Protein AF-A0A813H615-F1 (afdb_monomer_lite)

Organism: Polarella glacialis (NCBI:txid89957)

Structure (mmCIF, N/CA/C/O backbone):
data_AF-A0A813H615-F1
#
_entry.id   AF-A0A813H615-F1
#
loop_
_atom_site.group_PDB
_atom_site.id
_atom_site.type_symbol
_atom_site.label_atom_id
_atom_site.label_alt_id
_atom_site.label_comp_id
_atom_site.label_asym_id
_atom_site.label_entity_id
_atom_site.label_seq_id
_atom_site.pdbx_PDB_ins_code
_atom_site.Cartn_x
_atom_site.Cartn_y
_atom_site.Cartn_z
_atom_site.occupancy
_atom_site.B_iso_or_equiv
_atom_site.auth_seq_id
_atom_site.auth_comp_id
_atom_site.auth_asym_id
_atom_site.auth_atom_id
_atom_site.pdbx_PDB_model_num
ATOM 1 N N . MET A 1 1 ? 14.484 61.714 15.864 1.00 39.19 1 MET A N 1
ATOM 2 C CA . MET A 1 1 ? 15.536 61.814 16.900 1.00 39.19 1 MET A CA 1
ATOM 3 C C . MET A 1 1 ? 16.150 60.443 17.097 1.00 39.19 1 MET A C 1
ATOM 5 O O . MET A 1 1 ? 15.427 59.473 17.266 1.00 39.19 1 MET A O 1
ATOM 9 N N . ALA A 1 2 ? 17.466 60.374 16.931 1.00 35.75 2 ALA A N 1
ATOM 10 C CA . ALA A 1 2 ? 18.248 59.158 16.772 1.00 35.75 2 ALA A CA 1
ATOM 11 C C . ALA A 1 2 ? 18.612 58.495 18.107 1.00 35.75 2 ALA A C 1
ATOM 13 O O . ALA A 1 2 ? 18.884 59.194 19.080 1.00 35.75 2 ALA A O 1
ATOM 14 N N . LYS A 1 3 ? 18.778 57.168 18.099 1.00 43.22 3 LYS A N 1
ATOM 15 C CA . LYS A 1 3 ? 19.807 56.496 18.903 1.00 43.22 3 LYS A CA 1
ATOM 16 C C . LYS A 1 3 ? 20.346 55.276 18.153 1.00 43.22 3 LYS A C 1
ATOM 18 O O . LYS A 1 3 ? 19.613 54.355 17.816 1.00 43.22 3 LYS A O 1
ATOM 23 N N . LYS A 1 4 ? 21.644 55.362 17.855 1.00 41.28 4 LYS A N 1
ATOM 24 C CA . LYS A 1 4 ? 22.516 54.348 17.258 1.00 41.28 4 LYS A CA 1
ATOM 25 C C . LYS A 1 4 ? 22.715 53.176 18.222 1.00 41.28 4 LYS A C 1
ATOM 27 O O . LYS A 1 4 ? 22.886 53.401 19.417 1.00 41.28 4 LYS A O 1
ATOM 32 N N . GLY A 1 5 ? 22.822 51.970 17.674 1.00 34.59 5 GLY A N 1
ATOM 33 C CA . GLY A 1 5 ? 23.409 50.807 18.334 1.00 34.59 5 GLY A CA 1
ATOM 34 C C . GLY A 1 5 ? 24.270 50.045 17.330 1.00 34.59 5 GLY A C 1
ATOM 35 O O . GLY A 1 5 ? 23.737 49.367 16.460 1.00 34.59 5 GLY A O 1
ATOM 36 N N . ASN A 1 6 ? 25.588 50.226 17.431 1.00 35.69 6 ASN A N 1
ATOM 37 C CA . ASN A 1 6 ? 26.608 49.435 16.743 1.00 35.69 6 ASN A CA 1
ATOM 38 C C . ASN A 1 6 ? 26.665 48.024 17.342 1.00 35.69 6 ASN A C 1
ATOM 40 O O . ASN A 1 6 ? 26.556 47.867 18.557 1.00 35.69 6 ASN A O 1
ATOM 44 N N . GLY A 1 7 ? 26.939 47.029 16.502 1.00 31.09 7 GLY A N 1
ATOM 45 C CA . GLY A 1 7 ? 27.232 45.664 16.925 1.00 31.09 7 GLY A CA 1
ATOM 46 C C . GLY A 1 7 ? 27.825 44.853 15.781 1.00 31.09 7 GLY A C 1
ATOM 47 O O . GLY A 1 7 ? 27.127 44.070 15.146 1.00 31.09 7 GLY A O 1
ATOM 48 N N . GLU A 1 8 ? 29.108 45.079 15.502 1.00 38.09 8 GLU A N 1
ATOM 49 C CA . GLU A 1 8 ? 29.947 44.176 14.714 1.00 38.09 8 GLU A CA 1
ATOM 50 C C . GLU A 1 8 ? 30.095 42.841 15.457 1.00 38.09 8 GLU A C 1
ATOM 52 O O . GLU A 1 8 ? 30.374 42.828 16.654 1.00 38.09 8 GLU A O 1
ATOM 57 N N . ASN A 1 9 ? 29.965 41.713 14.754 1.00 35.78 9 ASN A N 1
ATOM 58 C CA . ASN A 1 9 ? 30.613 40.477 15.182 1.00 35.78 9 ASN A CA 1
ATOM 59 C C . ASN A 1 9 ? 30.992 39.609 13.980 1.00 35.78 9 ASN A C 1
ATOM 61 O O . ASN A 1 9 ? 30.157 39.165 13.191 1.00 35.78 9 ASN A O 1
ATOM 65 N N . ALA A 1 10 ? 32.301 39.408 13.863 1.00 35.34 10 ALA A N 1
ATOM 66 C CA . ALA A 1 10 ? 32.984 38.648 12.837 1.00 35.34 10 ALA A CA 1
ATOM 67 C C . ALA A 1 10 ? 32.773 37.136 13.020 1.00 35.34 10 ALA A C 1
ATOM 69 O O . ALA A 1 10 ? 32.996 36.573 14.092 1.00 35.34 10 ALA A O 1
ATOM 70 N N . ALA A 1 11 ? 32.391 36.460 11.936 1.00 38.75 11 ALA A N 1
ATOM 71 C CA . ALA A 1 11 ? 32.251 35.012 11.879 1.00 38.75 11 ALA A CA 1
ATOM 72 C C . ALA A 1 11 ? 33.622 34.325 11.724 1.00 38.75 11 ALA A C 1
ATOM 74 O O . ALA A 1 11 ? 34.239 34.349 10.657 1.00 38.75 11 ALA A O 1
ATOM 75 N N . GLN A 1 12 ? 34.082 33.661 12.787 1.00 37.56 12 GLN A N 1
ATOM 76 C CA . GLN A 1 12 ? 35.212 32.730 12.754 1.00 37.56 12 GLN A CA 1
ATOM 77 C C . GLN A 1 12 ? 34.798 31.392 12.115 1.00 37.56 12 GLN A C 1
ATOM 79 O O . GLN A 1 12 ? 34.025 30.620 12.680 1.00 37.56 12 GLN A O 1
ATOM 84 N N . LYS A 1 13 ? 35.372 31.080 10.948 1.00 38.41 13 LYS A N 1
ATOM 85 C CA . LYS A 1 13 ? 35.371 29.737 10.346 1.00 38.41 13 LYS A CA 1
ATOM 86 C C . LYS A 1 13 ? 36.412 28.856 11.053 1.00 38.41 13 LYS A C 1
ATOM 88 O O . LYS A 1 13 ? 37.610 29.074 10.888 1.00 38.41 13 LYS A O 1
ATOM 93 N N . LYS A 1 14 ? 35.977 27.830 11.794 1.00 38.50 14 LYS A N 1
ATOM 94 C CA . LYS A 1 14 ? 36.849 26.746 12.288 1.00 38.50 14 LYS A CA 1
ATOM 95 C C . LYS A 1 14 ? 36.889 25.597 11.278 1.00 38.50 14 LYS A C 1
ATOM 97 O O . LYS A 1 14 ? 35.891 24.922 11.047 1.00 38.50 14 LYS A O 1
ATOM 102 N N . ALA A 1 15 ? 38.068 25.377 10.699 1.00 35.75 15 ALA A N 1
ATOM 103 C CA . ALA A 1 15 ? 38.409 24.206 9.900 1.00 35.75 15 ALA A CA 1
ATOM 104 C C . ALA A 1 15 ? 38.841 23.048 10.818 1.00 35.75 15 ALA A C 1
ATOM 106 O O . ALA A 1 15 ? 39.748 23.201 11.635 1.00 35.75 15 ALA A O 1
ATOM 107 N N . VAL A 1 16 ? 38.209 21.883 10.670 1.00 36.34 16 VAL A N 1
ATOM 108 C CA . VAL A 1 16 ? 38.576 20.645 11.373 1.00 36.34 16 VAL A CA 1
ATOM 109 C C . VAL A 1 16 ? 39.611 19.888 10.534 1.00 36.34 16 VAL A C 1
ATOM 111 O O . VAL A 1 16 ? 39.290 19.321 9.491 1.00 36.34 16 VAL A O 1
ATOM 114 N N . LYS A 1 17 ? 40.870 19.883 10.989 1.00 36.00 17 LYS A N 1
ATOM 115 C CA . LYS A 1 17 ? 41.956 19.039 10.460 1.00 36.00 17 LYS A CA 1
ATOM 116 C C . LYS A 1 17 ? 41.859 17.643 11.090 1.00 36.00 17 LYS A C 1
ATOM 118 O O . LYS A 1 17 ? 42.007 17.503 12.300 1.00 36.00 17 LYS A O 1
ATOM 123 N N . LYS A 1 18 ? 41.630 16.614 10.267 1.00 40.09 18 LYS A N 1
ATOM 124 C CA . LYS A 1 18 ? 41.745 15.196 10.652 1.00 40.09 18 LYS A CA 1
ATOM 125 C C . LYS A 1 18 ? 43.221 14.814 10.819 1.00 40.09 18 LYS A C 1
ATOM 127 O O . LYS A 1 18 ? 44.011 14.985 9.895 1.00 40.09 18 LYS A O 1
ATOM 132 N N . VAL A 1 19 ? 43.558 14.275 11.986 1.00 34.88 19 VAL A N 1
ATOM 133 C CA . VAL A 1 19 ? 44.844 13.637 12.310 1.00 34.88 19 VAL A CA 1
ATOM 134 C C . VAL A 1 19 ? 44.784 12.157 11.900 1.00 34.88 19 VAL A C 1
ATOM 136 O O . VAL A 1 19 ? 43.789 11.507 12.222 1.00 34.88 19 VAL A O 1
ATOM 139 N N . PRO A 1 20 ? 45.807 11.585 11.236 1.00 38.59 20 PRO A N 1
ATOM 140 C CA . PRO A 1 20 ? 45.934 10.141 11.090 1.00 38.59 20 PRO A CA 1
ATOM 141 C C . PRO A 1 20 ? 46.822 9.559 12.202 1.00 38.59 20 PRO A C 1
ATOM 143 O O . PRO A 1 20 ? 47.970 9.967 12.385 1.00 38.59 20 PRO A O 1
ATOM 146 N N . LEU A 1 21 ? 46.285 8.579 12.929 1.00 33.62 21 LEU A N 1
ATOM 147 C CA . LEU A 1 21 ? 47.018 7.746 13.882 1.00 33.62 21 LEU A CA 1
ATOM 148 C C . LEU A 1 21 ? 47.955 6.791 13.126 1.00 33.62 21 LEU A C 1
ATOM 150 O O . LEU A 1 21 ? 47.508 5.900 12.405 1.00 33.62 21 LEU A O 1
ATOM 154 N N . LYS A 1 22 ? 49.264 6.985 13.313 1.00 35.28 22 LYS A N 1
ATOM 155 C CA . LYS A 1 22 ? 50.313 5.994 13.046 1.00 35.28 22 LYS A CA 1
ATOM 156 C C . LYS A 1 22 ? 50.412 5.068 14.259 1.00 35.28 22 LYS A C 1
ATOM 158 O O . LYS A 1 22 ? 50.703 5.546 15.350 1.00 35.28 22 LYS A O 1
ATOM 163 N N . ALA A 1 23 ? 50.250 3.765 14.051 1.00 36.34 23 ALA A N 1
ATOM 164 C CA . ALA A 1 23 ? 50.725 2.744 14.978 1.00 36.34 23 ALA A CA 1
ATOM 165 C C . ALA A 1 23 ? 51.942 2.050 14.353 1.00 36.34 23 ALA A C 1
ATOM 167 O O . ALA A 1 23 ? 51.845 1.365 13.337 1.00 36.34 23 ALA A O 1
ATOM 168 N N . THR A 1 24 ? 53.101 2.306 14.948 1.00 35.22 24 THR A N 1
ATOM 169 C CA . THR A 1 24 ? 54.365 1.592 14.769 1.00 35.22 24 THR A CA 1
ATOM 170 C C . THR A 1 24 ? 54.332 0.280 15.547 1.00 35.22 24 THR A C 1
ATOM 172 O O . THR A 1 24 ? 54.100 0.302 16.752 1.00 35.22 24 THR A O 1
ATOM 175 N N . ALA A 1 25 ? 54.648 -0.836 14.891 1.00 35.91 25 ALA A N 1
ATOM 176 C CA . ALA A 1 25 ? 55.155 -2.036 15.548 1.00 35.91 25 ALA A CA 1
ATOM 177 C C . ALA A 1 25 ? 56.479 -2.412 14.876 1.00 35.91 25 ALA A C 1
ATOM 179 O O . ALA A 1 25 ? 56.554 -2.605 13.662 1.00 35.91 25 ALA A O 1
ATOM 180 N N . VAL A 1 26 ? 57.528 -2.388 15.691 1.00 38.31 26 VAL A N 1
ATOM 181 C CA . VAL A 1 26 ? 58.927 -2.600 15.337 1.00 38.31 26 VAL A CA 1
ATOM 182 C C . VAL A 1 26 ? 59.241 -4.096 15.333 1.00 38.31 26 VAL A C 1
ATOM 184 O O . VAL A 1 26 ? 58.835 -4.827 16.227 1.00 38.31 26 VAL A O 1
ATOM 187 N N . ALA A 1 27 ? 59.946 -4.477 14.268 1.00 37.59 27 ALA A N 1
ATOM 188 C CA . ALA A 1 27 ? 60.944 -5.529 14.084 1.00 37.59 27 ALA A CA 1
ATOM 189 C C . ALA A 1 27 ? 61.086 -6.662 15.120 1.00 37.59 27 ALA A C 1
ATOM 191 O O . ALA A 1 27 ? 61.396 -6.432 16.282 1.00 37.59 27 ALA A O 1
ATOM 192 N N . ASN A 1 28 ? 61.117 -7.887 14.587 1.00 35.59 28 ASN A N 1
ATOM 193 C CA . ASN A 1 28 ? 62.193 -8.831 14.881 1.00 35.59 28 ASN A CA 1
ATOM 194 C C . ASN A 1 28 ? 62.795 -9.334 13.560 1.00 35.59 28 ASN A C 1
ATOM 196 O O . ASN A 1 28 ? 62.087 -9.529 12.571 1.00 35.59 28 ASN A O 1
ATOM 200 N N . LYS A 1 29 ? 64.123 -9.433 13.551 1.00 41.00 29 LYS A N 1
ATOM 201 C CA . LYS A 1 29 ? 65.015 -9.709 12.420 1.00 41.00 29 LYS A CA 1
ATOM 202 C C . LYS A 1 29 ? 65.663 -11.084 12.636 1.00 41.00 29 LYS A C 1
ATOM 204 O O . LYS A 1 29 ? 65.703 -11.536 13.772 1.00 41.00 29 LYS A O 1
ATOM 209 N N . GLU A 1 30 ? 66.243 -11.613 11.554 1.00 36.44 30 GLU A N 1
ATOM 210 C CA . GLU A 1 30 ? 67.100 -12.816 11.423 1.00 36.44 30 GLU A CA 1
ATOM 211 C C . GLU A 1 30 ? 66.345 -14.080 10.971 1.00 36.44 30 GLU A C 1
ATOM 213 O O . GLU A 1 30 ? 65.275 -14.375 11.482 1.00 36.44 30 GLU A O 1
ATOM 218 N N . SER A 1 31 ? 66.795 -14.859 9.984 1.00 37.12 31 SER A N 1
ATOM 219 C CA . SER A 1 31 ? 68.031 -14.858 9.189 1.00 37.12 31 SER A CA 1
ATOM 220 C C . SER A 1 31 ? 67.839 -15.657 7.881 1.00 37.12 31 SER A C 1
ATOM 222 O O . SER A 1 31 ? 66.804 -16.266 7.631 1.00 37.12 31 SER A O 1
ATOM 224 N N . LEU A 1 32 ? 68.868 -15.519 7.051 1.00 40.31 32 LEU A N 1
ATOM 225 C CA . LEU A 1 32 ? 69.159 -15.930 5.679 1.00 40.31 32 LEU A CA 1
ATOM 226 C C . LEU A 1 32 ? 68.831 -17.362 5.190 1.00 40.31 32 LEU A C 1
ATOM 228 O O . LEU A 1 32 ? 68.889 -18.340 5.924 1.00 40.31 32 LEU A O 1
ATOM 232 N N . ASP A 1 33 ? 68.683 -17.380 3.859 1.00 36.19 33 ASP A N 1
ATOM 233 C CA . ASP A 1 33 ? 69.105 -18.375 2.863 1.00 36.19 33 ASP A CA 1
ATOM 234 C C . ASP A 1 33 ? 68.114 -19.362 2.215 1.00 36.19 33 ASP A C 1
ATOM 236 O O . ASP A 1 33 ? 67.324 -20.064 2.839 1.00 36.19 33 ASP A O 1
ATOM 240 N N . ASN A 1 34 ? 68.317 -19.420 0.893 1.00 33.97 34 ASN A N 1
ATOM 241 C CA . ASN A 1 34 ? 67.968 -20.403 -0.126 1.00 33.97 34 ASN A CA 1
ATOM 242 C C . ASN A 1 34 ? 66.772 -20.196 -1.078 1.00 33.97 34 ASN A C 1
ATOM 244 O O . ASN A 1 34 ? 65.599 -20.127 -0.723 1.00 33.97 34 ASN A O 1
ATOM 248 N N . ASP A 1 35 ? 67.180 -20.228 -2.350 1.00 37.38 35 ASP A N 1
ATOM 249 C CA . ASP A 1 35 ? 66.489 -20.606 -3.574 1.00 37.38 35 ASP A CA 1
ATOM 250 C C . ASP A 1 35 ? 65.463 -19.660 -4.201 1.00 37.38 35 ASP A C 1
ATOM 252 O O . ASP A 1 35 ? 64.239 -19.738 -4.064 1.00 37.38 35 ASP A O 1
ATOM 256 N N . SER A 1 36 ? 66.026 -18.842 -5.091 1.00 48.12 36 SER A N 1
ATOM 257 C CA . SER A 1 36 ? 65.396 -18.297 -6.282 1.00 48.12 36 SER A CA 1
ATOM 258 C C . SER A 1 36 ? 64.818 -19.395 -7.188 1.00 48.12 36 SER A C 1
ATOM 260 O O . SER A 1 36 ? 65.388 -19.746 -8.218 1.00 48.12 36 SER A O 1
ATOM 262 N N . ALA A 1 37 ? 63.619 -19.869 -6.868 1.00 41.09 37 ALA A N 1
ATOM 263 C CA . ALA A 1 37 ? 62.710 -20.442 -7.849 1.00 41.09 37 ALA A CA 1
ATOM 264 C C . ALA A 1 37 ? 61.541 -19.470 -8.031 1.00 41.09 37 ALA A C 1
ATOM 266 O O . ALA A 1 37 ? 60.775 -19.219 -7.098 1.00 41.09 37 ALA A O 1
ATOM 267 N N . LYS A 1 38 ? 61.393 -18.904 -9.238 1.00 47.69 38 LYS A N 1
ATOM 268 C CA . LYS A 1 38 ? 60.221 -18.110 -9.644 1.00 47.69 38 LYS A CA 1
ATOM 269 C C . LYS A 1 38 ? 58.958 -18.967 -9.485 1.00 47.69 38 LYS A C 1
ATOM 271 O O . L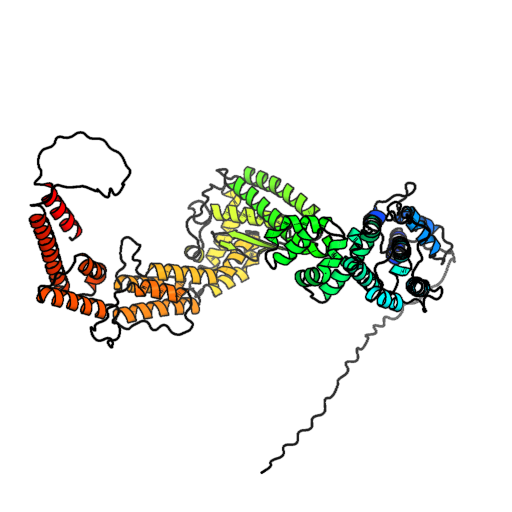YS A 1 38 ? 58.509 -19.619 -10.424 1.00 47.69 38 LYS A O 1
ATOM 276 N N . LYS A 1 39 ? 58.362 -18.962 -8.291 1.00 42.09 39 LYS A N 1
ATOM 277 C CA . LYS A 1 39 ? 57.029 -19.507 -8.032 1.00 42.09 39 LYS A CA 1
ATOM 278 C C . LYS A 1 39 ? 56.047 -18.614 -8.783 1.00 42.09 39 LYS A C 1
ATOM 280 O O . LYS A 1 39 ? 55.651 -17.557 -8.295 1.00 42.09 39 LYS A O 1
ATOM 285 N N . ILE A 1 40 ? 55.695 -19.025 -10.001 1.00 47.88 40 ILE A N 1
ATOM 286 C CA . ILE A 1 40 ? 54.584 -18.460 -10.765 1.00 47.88 40 ILE A CA 1
ATOM 287 C C . ILE A 1 40 ? 53.377 -18.468 -9.829 1.00 47.88 40 ILE A C 1
ATOM 289 O O . ILE A 1 40 ? 52.873 -19.522 -9.431 1.00 47.88 40 ILE A O 1
ATOM 293 N N . ARG A 1 41 ? 52.969 -17.271 -9.409 1.00 45.41 41 ARG A N 1
ATOM 294 C CA . ARG A 1 41 ? 51.838 -17.033 -8.520 1.00 45.41 41 ARG A CA 1
ATOM 295 C C . ARG A 1 41 ? 50.594 -17.510 -9.267 1.00 45.41 41 ARG A C 1
ATOM 297 O O . ARG A 1 41 ? 50.041 -16.777 -10.079 1.00 45.41 41 ARG A O 1
ATOM 304 N N . ARG A 1 42 ? 50.191 -18.769 -9.059 1.00 50.03 42 ARG A N 1
ATOM 305 C CA . ARG A 1 42 ? 48.949 -19.310 -9.623 1.00 50.03 42 ARG A CA 1
ATOM 306 C C . ARG A 1 42 ? 47.805 -18.432 -9.118 1.00 50.03 42 ARG A C 1
ATOM 308 O O . ARG A 1 42 ? 47.489 -18.463 -7.930 1.00 50.03 42 ARG A O 1
ATOM 315 N N . LEU A 1 43 ? 47.234 -17.624 -10.014 1.00 49.06 43 LEU A N 1
ATOM 316 C CA . LEU A 1 43 ? 46.001 -16.874 -9.777 1.00 49.06 43 LEU A CA 1
ATOM 317 C C . LEU A 1 43 ? 44.966 -17.840 -9.203 1.00 49.06 43 LEU A C 1
ATOM 319 O O . LEU A 1 43 ? 44.680 -18.879 -9.808 1.00 49.06 43 LEU A O 1
ATOM 323 N N . ARG A 1 44 ? 44.441 -17.530 -8.012 1.00 50.56 44 ARG A N 1
ATOM 324 C CA . ARG A 1 44 ? 43.355 -18.320 -7.428 1.00 50.56 44 ARG A CA 1
ATOM 325 C C . ARG A 1 44 ? 42.187 -18.264 -8.412 1.00 50.56 44 ARG A C 1
ATOM 327 O O . ARG A 1 44 ? 41.953 -17.222 -9.018 1.00 50.56 44 ARG A O 1
ATOM 334 N N . ARG A 1 45 ? 41.457 -19.372 -8.603 1.00 55.75 45 ARG A N 1
ATOM 335 C CA . ARG A 1 45 ? 40.340 -19.442 -9.573 1.00 55.75 45 ARG A CA 1
ATOM 336 C C . ARG A 1 45 ? 39.375 -18.251 -9.427 1.00 55.75 45 ARG A C 1
ATOM 338 O O . ARG A 1 45 ? 38.999 -17.666 -10.439 1.00 55.75 45 ARG A O 1
ATOM 345 N N . HIS A 1 46 ? 39.124 -17.831 -8.186 1.00 58.19 46 HIS A N 1
ATOM 346 C CA . HIS A 1 46 ? 38.293 -16.679 -7.828 1.00 58.19 46 HIS A CA 1
ATOM 347 C C . HIS A 1 46 ? 38.769 -15.341 -8.435 1.00 58.19 46 HIS A C 1
ATOM 349 O O . HIS A 1 46 ? 37.945 -14.549 -8.874 1.00 58.19 46 HIS A O 1
ATOM 355 N N . ASP A 1 47 ? 40.083 -15.120 -8.569 1.00 74.88 47 ASP A N 1
ATOM 356 C CA . ASP A 1 47 ? 40.632 -13.881 -9.141 1.00 74.88 47 ASP A CA 1
ATOM 357 C C . ASP A 1 47 ? 40.406 -13.793 -10.657 1.00 74.88 47 ASP A C 1
ATOM 359 O O . ASP A 1 47 ? 40.386 -12.704 -11.223 1.00 74.88 47 ASP A O 1
ATOM 363 N N . SER A 1 48 ? 40.297 -14.936 -11.345 1.00 79.00 48 SER A N 1
ATOM 364 C CA . SER A 1 48 ? 40.122 -14.964 -12.804 1.00 79.00 48 SER A CA 1
ATOM 365 C C . SER A 1 48 ? 38.680 -14.701 -13.229 1.00 79.00 48 SER A C 1
ATOM 367 O O . SER A 1 48 ? 38.466 -13.991 -14.208 1.00 79.00 48 SER A O 1
ATOM 369 N N . ASP A 1 49 ? 37.714 -15.227 -12.472 1.00 83.88 49 ASP A N 1
ATOM 370 C CA . ASP A 1 49 ? 36.288 -14.985 -12.705 1.00 83.88 49 ASP A CA 1
ATOM 371 C C . ASP A 1 49 ? 35.928 -13.537 -12.380 1.00 83.88 49 ASP A C 1
ATOM 373 O O . ASP A 1 49 ? 35.362 -12.836 -13.212 1.00 83.88 49 ASP A O 1
ATOM 377 N N . GLU A 1 50 ? 36.404 -13.030 -11.244 1.00 85.94 50 GLU A N 1
ATOM 378 C CA . GLU A 1 50 ? 36.169 -11.644 -10.853 1.00 85.94 50 GLU A CA 1
ATOM 379 C C . GLU A 1 50 ? 36.842 -10.639 -11.808 1.00 85.94 50 GLU A C 1
ATOM 381 O O . GLU A 1 50 ? 36.311 -9.561 -12.075 1.00 85.94 50 GLU A O 1
ATOM 386 N N . LYS A 1 51 ? 38.005 -10.981 -12.381 1.00 87.44 51 LYS A N 1
ATOM 387 C CA . LYS A 1 51 ? 38.645 -10.163 -13.427 1.00 87.44 51 LYS A CA 1
ATOM 388 C C . LYS A 1 51 ? 37.847 -10.148 -14.727 1.00 87.44 51 LYS A C 1
ATOM 390 O O . LYS A 1 51 ? 37.756 -9.082 -15.337 1.00 87.44 51 LYS A O 1
ATOM 395 N N . ALA A 1 52 ? 37.303 -11.290 -15.147 1.00 89.62 52 ALA A N 1
ATOM 396 C CA . ALA A 1 52 ? 36.440 -11.365 -16.321 1.00 89.62 52 ALA A CA 1
ATOM 397 C C . ALA A 1 52 ? 35.163 -10.545 -16.097 1.00 89.62 52 ALA A C 1
ATOM 399 O O . ALA A 1 52 ? 34.809 -9.737 -16.950 1.00 89.62 52 ALA A O 1
ATOM 400 N N . ASP A 1 53 ? 34.558 -10.646 -14.913 1.00 89.31 53 ASP A N 1
ATOM 401 C CA . ASP A 1 53 ? 33.370 -9.877 -14.536 1.00 89.31 53 ASP A CA 1
ATOM 402 C C . ASP A 1 53 ? 33.606 -8.378 -14.564 1.00 89.31 53 ASP A C 1
ATOM 404 O O . ASP A 1 53 ? 32.860 -7.654 -15.216 1.00 89.31 53 ASP A O 1
ATOM 408 N N . ARG A 1 54 ? 34.689 -7.896 -13.947 1.00 87.06 54 ARG A N 1
ATOM 409 C CA . ARG A 1 54 ? 35.038 -6.470 -14.004 1.00 87.06 54 ARG A CA 1
ATOM 410 C C . ARG A 1 54 ? 35.332 -6.009 -15.430 1.00 87.06 54 ARG A C 1
ATOM 412 O O . ARG A 1 54 ? 35.072 -4.856 -15.768 1.00 87.06 54 ARG A O 1
ATOM 419 N N . ALA A 1 55 ? 35.915 -6.869 -16.267 1.00 90.12 55 ALA A N 1
ATOM 420 C CA . ALA A 1 55 ? 36.191 -6.542 -17.661 1.00 90.12 55 ALA A CA 1
ATOM 421 C C . ALA A 1 55 ? 34.898 -6.447 -18.485 1.00 90.12 55 ALA A C 1
ATOM 423 O O . ALA A 1 55 ? 34.759 -5.505 -19.269 1.00 90.12 55 ALA A O 1
ATOM 424 N N . ILE A 1 56 ? 33.953 -7.362 -18.259 1.00 90.62 56 ILE A N 1
ATOM 425 C CA . ILE A 1 56 ? 32.613 -7.356 -18.853 1.00 90.62 56 ILE A CA 1
ATOM 426 C C . ILE A 1 56 ? 31.845 -6.123 -18.372 1.00 90.62 56 ILE A C 1
ATOM 428 O O . ILE A 1 56 ? 31.451 -5.293 -19.181 1.00 90.62 56 ILE A O 1
ATOM 432 N N . GLU A 1 57 ? 31.736 -5.911 -17.064 1.00 84.69 57 GLU A N 1
ATOM 433 C CA . GLU A 1 57 ? 31.038 -4.759 -16.486 1.00 84.69 57 GLU A CA 1
ATOM 434 C C . GLU A 1 57 ? 31.607 -3.424 -16.987 1.00 84.69 57 GLU A C 1
ATOM 436 O O . GLU A 1 57 ? 30.870 -2.466 -17.204 1.00 84.69 57 GLU A O 1
ATOM 441 N N . LYS A 1 58 ? 32.921 -3.351 -17.224 1.00 83.38 58 LYS A N 1
ATOM 442 C CA . LYS A 1 58 ? 33.564 -2.140 -17.738 1.00 83.38 58 LYS A CA 1
ATOM 443 C C . LYS A 1 58 ? 33.328 -1.902 -19.232 1.00 83.38 58 LYS A C 1
ATOM 445 O O . LYS A 1 58 ? 33.205 -0.746 -19.631 1.00 83.38 58 LYS A O 1
ATOM 450 N N . ASN A 1 59 ? 33.353 -2.945 -20.064 1.00 82.00 59 ASN A N 1
ATOM 451 C CA . ASN A 1 59 ? 33.370 -2.790 -21.527 1.00 82.00 59 ASN A CA 1
ATOM 452 C C . ASN A 1 59 ? 32.026 -3.090 -22.203 1.00 82.00 59 ASN A C 1
ATOM 454 O O . ASN A 1 59 ? 31.783 -2.570 -23.289 1.00 82.00 59 ASN A O 1
ATOM 458 N N . VAL A 1 60 ? 31.174 -3.877 -21.547 1.00 80.69 60 VAL A N 1
ATOM 459 C CA . VAL A 1 60 ? 29.864 -4.363 -22.007 1.00 80.69 60 VAL A CA 1
ATOM 460 C C . VAL A 1 60 ? 28.798 -4.210 -20.915 1.00 80.69 60 VAL A C 1
ATOM 462 O O . VAL A 1 60 ? 27.917 -5.047 -20.747 1.00 80.69 60 VAL A O 1
ATOM 465 N N . LYS A 1 61 ? 28.849 -3.095 -20.173 1.00 75.25 61 LYS A N 1
ATOM 466 C CA . LYS A 1 61 ? 27.868 -2.757 -19.124 1.00 75.25 61 LYS A CA 1
ATOM 467 C C . LYS A 1 61 ? 26.411 -2.784 -19.610 1.00 75.25 61 LYS A C 1
ATOM 469 O O . LYS A 1 61 ? 25.503 -2.982 -18.813 1.00 75.25 61 LYS A O 1
ATOM 474 N N . TYR A 1 62 ? 26.210 -2.534 -20.899 1.00 66.56 62 TYR A N 1
ATOM 475 C CA . TYR A 1 62 ? 24.911 -2.414 -21.554 1.00 66.56 62 TYR A CA 1
ATOM 476 C C . TYR A 1 62 ? 24.330 -3.752 -22.033 1.00 66.56 62 TYR A C 1
ATOM 478 O O . TYR A 1 62 ? 23.186 -3.788 -22.491 1.00 66.56 62 TYR A O 1
ATOM 486 N N . LEU A 1 63 ? 25.085 -4.856 -21.961 1.00 70.31 63 LEU A N 1
ATOM 487 C CA . LEU A 1 63 ? 24.529 -6.166 -22.281 1.00 70.31 63 LEU A CA 1
ATOM 488 C C . LEU A 1 63 ? 23.545 -6.591 -21.179 1.00 70.31 63 LEU A C 1
ATOM 490 O O . LEU A 1 63 ? 23.898 -6.537 -19.997 1.00 70.31 63 LEU A O 1
ATOM 494 N N . PRO A 1 64 ? 22.328 -7.054 -21.533 1.00 70.06 64 PRO A N 1
ATOM 495 C CA . PRO A 1 64 ? 21.420 -7.671 -20.577 1.00 70.06 64 PRO A CA 1
ATOM 496 C C . PRO A 1 64 ? 22.132 -8.773 -19.791 1.00 70.06 64 PRO A C 1
ATOM 498 O O . PRO A 1 64 ? 22.809 -9.615 -20.383 1.00 70.06 64 PRO A O 1
ATOM 501 N N . LYS A 1 65 ? 21.943 -8.818 -18.466 1.00 77.00 65 LYS A N 1
ATOM 502 C CA . LYS A 1 65 ? 22.558 -9.858 -17.619 1.00 77.00 65 LYS A CA 1
ATOM 503 C C . LYS A 1 65 ? 22.260 -11.272 -18.115 1.00 77.00 65 LYS A C 1
ATOM 505 O O . LYS A 1 65 ? 23.149 -12.108 -18.092 1.00 77.00 65 LYS A O 1
ATOM 510 N N . ALA A 1 66 ? 21.059 -11.509 -18.644 1.00 76.12 66 ALA A N 1
ATOM 511 C CA . ALA A 1 66 ? 20.693 -12.792 -19.237 1.00 76.12 66 ALA A CA 1
ATOM 512 C C . ALA A 1 66 ? 21.601 -13.187 -20.417 1.00 76.12 66 ALA A C 1
ATOM 514 O O . ALA A 1 66 ? 21.978 -14.346 -20.527 1.00 76.12 66 ALA A O 1
ATOM 515 N N . ILE A 1 67 ? 22.017 -12.236 -21.262 1.00 80.00 67 ILE A N 1
ATOM 516 C CA . ILE A 1 67 ? 22.970 -12.509 -22.350 1.00 80.00 67 ILE A CA 1
ATOM 517 C C . ILE A 1 67 ? 24.352 -12.822 -21.775 1.00 80.00 67 ILE A C 1
ATOM 519 O O . ILE A 1 67 ? 24.996 -13.779 -22.191 1.00 80.00 67 ILE A O 1
ATOM 523 N N . VAL A 1 68 ? 24.791 -12.055 -20.776 1.00 82.62 68 VAL A N 1
ATOM 524 C CA . VAL A 1 68 ? 26.092 -12.265 -20.122 1.00 82.62 68 VAL A CA 1
ATOM 525 C C . VAL A 1 68 ? 26.174 -13.628 -19.419 1.00 82.62 68 VAL A C 1
ATOM 527 O O . VAL A 1 68 ? 27.232 -14.262 -19.432 1.00 82.62 68 VAL A O 1
ATOM 530 N N . GLU A 1 69 ? 25.078 -14.066 -18.796 1.00 83.81 69 GLU A N 1
ATOM 531 C CA . GLU A 1 69 ? 25.029 -15.252 -17.934 1.00 83.81 69 GLU A CA 1
ATOM 532 C C . GLU A 1 69 ? 24.555 -16.526 -18.645 1.00 83.81 69 GLU A C 1
ATOM 534 O O . GLU A 1 69 ? 24.952 -17.613 -18.226 1.00 83.81 69 GLU A O 1
ATOM 539 N N . HIS A 1 70 ? 23.735 -16.419 -19.696 1.00 84.94 70 HIS A N 1
ATOM 540 C CA . HIS A 1 70 ? 23.049 -17.573 -20.295 1.00 84.94 70 HIS A CA 1
ATOM 541 C C . HIS A 1 70 ? 23.195 -17.698 -21.811 1.00 84.94 70 HIS A C 1
ATOM 543 O O . HIS A 1 70 ? 22.973 -18.788 -22.329 1.00 84.94 70 HIS A O 1
ATOM 549 N N . LYS A 1 71 ? 23.542 -16.627 -22.540 1.00 85.25 71 LYS A N 1
ATOM 550 C CA . LYS A 1 71 ? 23.674 -16.728 -23.997 1.00 85.25 71 LYS A CA 1
ATOM 551 C C . LYS A 1 71 ? 25.010 -17.363 -24.353 1.00 85.25 71 LYS A C 1
ATOM 553 O O . LYS A 1 71 ? 26.079 -16.871 -23.980 1.00 85.25 71 LYS A O 1
ATOM 558 N N . GLU A 1 72 ? 24.918 -18.461 -25.086 1.00 89.56 72 GLU A N 1
ATOM 559 C CA . GLU A 1 72 ? 26.058 -19.164 -25.647 1.00 89.56 72 GLU A CA 1
ATOM 560 C C . GLU A 1 72 ? 26.216 -18.775 -27.115 1.00 89.56 72 GLU A C 1
ATOM 562 O O . GLU A 1 72 ? 25.250 -18.799 -27.874 1.00 89.56 72 GLU A O 1
ATOM 567 N N . SER A 1 73 ? 27.440 -18.438 -27.515 1.00 89.69 73 SER A N 1
ATOM 568 C CA . SER A 1 73 ? 27.841 -18.415 -28.920 1.00 89.69 73 SER A CA 1
ATOM 569 C C . SER A 1 73 ? 28.849 -19.533 -29.116 1.00 89.69 73 SER A C 1
ATOM 571 O O . SER A 1 73 ? 29.794 -19.666 -28.332 1.00 89.69 73 SER A O 1
ATOM 573 N N . ASN A 1 74 ? 28.631 -20.368 -30.132 1.00 89.56 74 ASN A N 1
ATOM 574 C CA . ASN A 1 74 ? 29.478 -21.528 -30.407 1.00 89.56 74 ASN A CA 1
ATOM 575 C C . ASN A 1 74 ? 29.637 -22.468 -29.186 1.00 89.56 74 ASN A C 1
ATOM 577 O O . ASN A 1 74 ? 30.708 -23.035 -28.970 1.00 89.56 74 ASN A O 1
ATOM 581 N N . GLY A 1 75 ? 28.587 -22.604 -28.362 1.00 91.56 75 GLY A N 1
ATOM 582 C CA . GLY A 1 75 ? 28.576 -23.450 -27.157 1.00 91.56 75 GLY A CA 1
ATOM 583 C C . GLY A 1 75 ? 29.420 -22.926 -25.987 1.00 91.56 75 GLY A C 1
ATOM 584 O O . GLY A 1 75 ? 29.766 -23.689 -25.087 1.00 91.56 75 GLY A O 1
ATOM 585 N N . ILE A 1 76 ? 29.809 -21.645 -26.003 1.00 93.69 76 ILE A N 1
ATOM 586 C CA . ILE A 1 76 ? 30.591 -21.008 -24.937 1.00 93.69 76 ILE A CA 1
ATOM 587 C C . ILE A 1 76 ? 29.823 -19.787 -24.423 1.00 93.69 76 ILE A C 1
ATOM 589 O O . ILE A 1 76 ? 29.331 -18.978 -25.203 1.00 93.69 76 ILE A O 1
ATOM 593 N N . LEU A 1 77 ? 29.734 -19.633 -23.099 1.00 92.44 77 LEU A N 1
ATOM 594 C CA . LEU A 1 77 ? 29.146 -18.445 -22.467 1.00 92.44 77 LEU A CA 1
ATOM 595 C C . LEU A 1 77 ? 30.069 -17.229 -22.601 1.00 92.44 77 LEU A C 1
ATOM 597 O O . LEU A 1 77 ? 31.290 -17.361 -22.477 1.00 92.44 77 LEU A O 1
ATOM 601 N N . LEU A 1 78 ? 29.496 -16.024 -22.685 1.00 92.12 78 LEU A N 1
ATOM 602 C CA . LEU A 1 78 ? 30.257 -14.769 -22.791 1.00 92.12 78 LEU A CA 1
ATOM 603 C C . LEU A 1 78 ? 31.338 -14.656 -21.704 1.00 92.12 78 LEU A C 1
ATOM 605 O O . LEU A 1 78 ? 32.503 -14.365 -21.987 1.00 92.12 78 LEU A O 1
ATOM 609 N N . ARG A 1 79 ? 30.971 -14.952 -20.448 1.00 92.88 79 ARG A N 1
ATOM 610 C CA . ARG A 1 79 ? 31.904 -14.962 -19.309 1.00 92.88 79 ARG A CA 1
ATOM 611 C C . ARG A 1 79 ? 33.054 -15.948 -19.515 1.00 92.88 79 ARG A C 1
ATOM 613 O O . ARG A 1 79 ? 34.207 -15.621 -19.229 1.00 92.88 79 ARG A O 1
ATOM 620 N N . GLN A 1 80 ? 32.757 -17.151 -20.005 1.00 93.56 80 GLN A N 1
ATOM 621 C CA . GLN A 1 80 ? 33.770 -18.175 -20.252 1.00 93.56 80 GLN A CA 1
ATOM 622 C C . GLN A 1 80 ? 34.697 -17.772 -21.398 1.00 93.56 80 GLN A C 1
ATOM 624 O O . GLN A 1 80 ? 35.909 -17.945 -21.271 1.00 93.56 80 GLN A O 1
ATOM 629 N N . ARG A 1 81 ? 34.155 -17.169 -22.460 1.00 94.69 81 ARG A N 1
ATOM 630 C CA . ARG A 1 81 ? 34.936 -16.684 -23.597 1.00 94.69 81 ARG A CA 1
ATOM 631 C C . ARG A 1 81 ? 35.906 -15.580 -23.193 1.00 94.69 81 ARG A C 1
ATOM 633 O O . ARG A 1 81 ? 37.108 -15.726 -23.390 1.00 94.69 81 ARG A O 1
ATOM 640 N N . VAL A 1 82 ? 35.422 -14.547 -22.495 1.00 94.25 82 VAL A N 1
ATOM 641 C CA . VAL A 1 82 ? 36.277 -13.478 -21.945 1.00 94.25 82 VAL A CA 1
ATOM 642 C C . VAL A 1 82 ? 37.360 -14.057 -21.039 1.00 94.25 82 VAL A C 1
ATOM 644 O O . VAL A 1 82 ? 38.516 -13.650 -21.119 1.00 94.25 82 VAL A O 1
ATOM 647 N N . LYS A 1 83 ? 37.025 -15.040 -20.199 1.00 93.31 83 LYS A N 1
ATOM 648 C CA . LYS A 1 83 ? 37.999 -15.706 -19.327 1.00 93.31 83 LYS A CA 1
ATOM 649 C C . LYS A 1 83 ? 39.066 -16.476 -20.114 1.00 93.31 83 LYS A C 1
ATOM 651 O O . LYS A 1 83 ? 40.228 -16.455 -19.707 1.00 93.31 83 LYS A O 1
ATOM 656 N N . GLN A 1 84 ? 38.695 -17.176 -21.186 1.00 93.81 84 GLN A N 1
ATOM 657 C CA . GLN A 1 84 ? 39.632 -17.892 -22.061 1.00 93.81 84 GLN A CA 1
ATOM 658 C C . GLN A 1 84 ? 40.566 -16.909 -22.774 1.00 93.81 84 GLN A C 1
ATOM 660 O O . GLN A 1 84 ? 41.786 -17.049 -22.684 1.00 93.81 84 GLN A O 1
ATOM 665 N N . ASP A 1 85 ? 40.009 -15.854 -23.361 1.00 93.44 85 ASP A N 1
ATOM 666 C CA . ASP A 1 85 ? 40.769 -14.871 -24.133 1.00 93.44 85 ASP A CA 1
ATOM 667 C C . ASP A 1 85 ? 41.666 -14.008 -23.230 1.00 93.44 85 ASP A C 1
ATOM 669 O O . ASP A 1 85 ? 42.801 -13.689 -23.585 1.00 93.44 85 ASP A O 1
ATOM 673 N N . MET A 1 86 ? 41.238 -13.724 -21.992 1.00 91.38 86 MET A N 1
ATOM 674 C CA . MET A 1 86 ? 42.094 -13.094 -20.980 1.00 91.38 86 MET A CA 1
ATOM 675 C C . MET A 1 86 ? 43.269 -13.974 -20.539 1.00 91.38 86 MET A C 1
ATOM 677 O O . MET A 1 86 ? 44.303 -13.430 -20.157 1.00 91.38 86 MET A O 1
ATOM 681 N N . LYS A 1 87 ? 43.134 -15.307 -20.572 1.00 89.44 87 LYS A N 1
ATOM 682 C CA . LYS A 1 87 ? 44.240 -16.236 -20.276 1.00 89.44 87 LYS A CA 1
ATOM 683 C C . LYS A 1 87 ? 45.209 -16.385 -21.446 1.00 89.44 87 LYS A C 1
ATOM 685 O O . LYS A 1 87 ? 46.376 -16.672 -21.209 1.00 89.44 87 LYS A O 1
ATOM 690 N N . ALA A 1 88 ? 44.727 -16.215 -22.677 1.00 89.06 88 ALA A N 1
ATOM 691 C CA . ALA A 1 88 ? 45.542 -16.280 -23.887 1.00 89.06 88 ALA A CA 1
ATOM 692 C C . ALA A 1 88 ? 46.388 -15.010 -24.113 1.00 89.06 88 ALA A C 1
ATOM 694 O O . ALA A 1 88 ? 47.335 -15.023 -24.900 1.00 89.06 88 ALA A O 1
ATOM 695 N N . LEU A 1 89 ? 46.072 -13.906 -23.426 1.00 87.75 89 LEU A N 1
ATOM 696 C CA . LEU A 1 89 ? 46.861 -12.677 -23.482 1.00 87.75 89 LEU A CA 1
ATOM 697 C C . LEU A 1 89 ? 48.220 -12.845 -22.787 1.00 87.75 89 LEU A C 1
ATOM 699 O O . LEU A 1 89 ? 48.306 -13.288 -21.646 1.00 87.75 89 LEU A O 1
ATOM 703 N N . VAL A 1 90 ? 49.282 -12.396 -23.462 1.00 78.06 90 VAL A N 1
ATOM 704 C CA . VAL A 1 90 ? 50.623 -12.250 -22.871 1.00 78.06 90 VAL A CA 1
ATOM 705 C C . VAL A 1 90 ? 50.559 -11.292 -21.675 1.00 78.06 90 VAL A C 1
ATOM 707 O O . VAL A 1 90 ? 49.895 -10.251 -21.758 1.00 78.06 90 VAL A O 1
ATOM 710 N N . ASP A 1 91 ? 51.260 -11.638 -20.590 1.00 77.31 91 ASP A N 1
ATOM 711 C CA . ASP A 1 91 ? 51.266 -10.903 -19.320 1.00 77.31 91 ASP A CA 1
ATOM 712 C C . ASP A 1 91 ? 51.322 -9.377 -19.521 1.00 77.31 91 ASP A C 1
ATOM 714 O O . ASP A 1 91 ? 52.236 -8.829 -20.136 1.00 77.31 91 ASP A O 1
ATOM 718 N N . GLY A 1 92 ? 50.307 -8.683 -18.995 1.00 70.44 92 GLY A N 1
ATOM 719 C CA . GLY A 1 92 ? 50.201 -7.219 -19.015 1.00 70.44 92 GLY A CA 1
ATOM 720 C C . GLY A 1 92 ? 49.371 -6.619 -20.157 1.00 70.44 92 GLY A C 1
ATOM 721 O O . GLY A 1 92 ? 49.012 -5.441 -20.072 1.00 70.44 92 GLY A O 1
ATOM 722 N N . LYS A 1 93 ? 48.992 -7.388 -21.187 1.00 81.56 93 LYS A N 1
ATOM 723 C CA . LYS A 1 93 ? 48.096 -6.897 -22.252 1.00 81.56 93 LYS A CA 1
ATOM 724 C C . LYS A 1 93 ? 46.624 -6.928 -21.816 1.00 81.56 93 LYS A C 1
ATOM 726 O O . LYS A 1 93 ? 46.209 -7.755 -21.009 1.00 81.56 93 LYS A O 1
ATOM 731 N N . ARG A 1 94 ? 45.821 -5.993 -22.336 1.00 86.19 94 ARG A N 1
ATOM 732 C CA . ARG A 1 94 ? 44.367 -5.896 -22.096 1.00 86.19 94 ARG A CA 1
ATOM 733 C C . ARG A 1 94 ? 43.602 -6.196 -23.381 1.00 86.19 94 ARG A C 1
ATOM 735 O O . ARG A 1 94 ? 44.080 -5.872 -24.464 1.00 86.19 94 ARG A O 1
ATOM 742 N N . LEU A 1 95 ? 42.395 -6.742 -23.243 1.00 90.69 95 LEU A N 1
ATOM 743 C CA . LEU A 1 95 ? 41.446 -6.886 -24.346 1.00 90.69 95 LEU A CA 1
ATOM 744 C C . LEU A 1 95 ? 41.082 -5.497 -24.893 1.00 90.69 95 LEU A C 1
ATOM 746 O O . LEU A 1 95 ? 40.554 -4.656 -24.159 1.00 90.69 95 LEU A O 1
ATOM 750 N N . GLY A 1 96 ? 41.434 -5.247 -26.155 1.00 86.00 96 GLY A N 1
ATOM 751 C CA . GLY A 1 96 ? 41.260 -3.951 -26.810 1.00 86.00 96 GLY A CA 1
ATOM 752 C C . GLY A 1 96 ? 39.818 -3.681 -27.266 1.00 86.00 96 GLY A C 1
ATOM 753 O O . GLY A 1 96 ? 38.992 -4.590 -27.281 1.00 86.00 96 GLY A O 1
ATOM 754 N N . PRO A 1 97 ? 39.492 -2.444 -27.680 1.00 74.62 97 PRO A N 1
ATOM 755 C CA . PRO A 1 97 ? 38.144 -2.071 -28.127 1.00 74.62 97 PRO A CA 1
ATOM 756 C C . PRO A 1 97 ? 37.601 -2.920 -29.288 1.00 74.62 97 PRO A C 1
ATOM 758 O O . PRO A 1 97 ? 36.417 -3.253 -29.299 1.00 74.62 97 PRO A O 1
ATOM 761 N N . THR A 1 98 ? 38.462 -3.304 -30.235 1.00 73.75 98 THR A N 1
ATOM 762 C CA . THR A 1 98 ? 38.095 -4.148 -31.385 1.00 73.75 98 THR A CA 1
ATOM 763 C C . THR A 1 98 ? 37.657 -5.542 -30.949 1.00 73.75 98 THR A C 1
ATOM 765 O O . THR A 1 98 ? 36.663 -6.052 -31.447 1.00 73.75 98 THR A O 1
ATOM 768 N N . TYR A 1 99 ? 38.347 -6.125 -29.960 1.00 90.25 99 TYR A N 1
ATOM 769 C CA . TYR A 1 99 ? 37.956 -7.410 -29.380 1.00 90.25 99 TYR A CA 1
ATOM 770 C C . TYR A 1 99 ? 36.543 -7.335 -28.804 1.00 90.25 99 TYR A C 1
ATOM 772 O O . TYR A 1 99 ? 35.705 -8.165 -29.132 1.00 90.25 99 TYR A O 1
ATOM 780 N N . TRP A 1 100 ? 36.270 -6.315 -27.983 1.00 86.12 100 TRP A N 1
ATOM 781 C CA . TRP A 1 100 ? 34.951 -6.169 -27.376 1.00 86.12 100 TRP A CA 1
ATOM 782 C C . TRP A 1 100 ? 33.880 -5.995 -28.444 1.00 86.12 100 TRP A C 1
ATOM 784 O O . TRP A 1 100 ? 32.872 -6.677 -28.373 1.00 86.12 100 TRP A O 1
ATOM 794 N N . SER A 1 101 ? 34.122 -5.156 -29.453 1.00 74.44 101 SER A N 1
ATOM 795 C CA . SER A 1 101 ? 33.162 -4.919 -30.542 1.00 74.44 101 SER A CA 1
ATOM 796 C C . SER A 1 101 ? 32.800 -6.213 -31.283 1.00 74.44 101 SER A C 1
ATOM 798 O O . SER A 1 101 ? 31.624 -6.471 -31.516 1.00 74.44 101 SER A O 1
ATOM 800 N N . ASN A 1 102 ? 33.792 -7.061 -31.574 1.00 81.44 102 ASN A N 1
ATOM 801 C CA . ASN A 1 102 ? 33.567 -8.359 -32.216 1.00 81.44 102 ASN A CA 1
ATOM 802 C C . ASN A 1 102 ? 32.826 -9.333 -31.293 1.00 81.44 102 ASN A C 1
ATOM 804 O O . ASN A 1 102 ? 31.907 -10.013 -31.730 1.00 81.44 102 ASN A O 1
ATOM 808 N N . LEU A 1 103 ? 33.194 -9.363 -30.010 1.00 86.50 103 LEU A N 1
ATOM 809 C CA . LEU A 1 103 ? 32.537 -10.198 -29.008 1.00 86.50 103 LEU A CA 1
ATOM 810 C C . LEU A 1 103 ? 31.070 -9.786 -28.802 1.00 86.50 103 LEU A C 1
ATOM 812 O O . LEU A 1 103 ? 30.201 -10.626 -28.615 1.00 86.50 103 LEU A O 1
ATOM 816 N N . ILE A 1 104 ? 30.780 -8.487 -28.843 1.00 80.12 104 ILE A N 1
ATOM 817 C CA . ILE A 1 104 ? 29.417 -7.960 -28.762 1.00 80.12 104 ILE A CA 1
ATOM 818 C C . ILE A 1 104 ? 28.617 -8.397 -29.982 1.00 80.12 104 ILE A C 1
ATOM 820 O O . ILE A 1 104 ? 27.527 -8.923 -29.808 1.00 80.12 104 ILE A O 1
ATOM 824 N N . ALA A 1 105 ? 29.165 -8.224 -31.187 1.00 77.31 105 ALA A N 1
ATOM 825 C CA . ALA A 1 105 ? 28.510 -8.657 -32.417 1.00 77.31 105 ALA A CA 1
ATOM 826 C C . ALA A 1 105 ? 28.215 -10.166 -32.409 1.00 77.31 105 ALA A C 1
ATOM 828 O O . ALA A 1 105 ? 27.128 -10.569 -32.794 1.00 77.31 105 ALA A O 1
ATOM 829 N N . GLU A 1 106 ? 29.144 -10.980 -31.902 1.00 84.50 106 GLU A N 1
ATOM 830 C CA . GLU A 1 106 ? 28.991 -12.435 -31.801 1.00 84.50 106 GLU A CA 1
ATOM 831 C C . GLU A 1 106 ? 27.894 -12.859 -30.805 1.00 84.50 106 GLU A C 1
ATOM 833 O O . GLU A 1 106 ? 27.139 -13.787 -31.066 1.00 84.50 106 GLU A O 1
ATOM 838 N N . TYR A 1 107 ? 27.783 -12.198 -29.650 1.00 83.38 107 TYR A N 1
ATOM 839 C CA . TYR A 1 107 ? 26.813 -12.585 -28.614 1.00 83.38 107 TYR A CA 1
ATOM 840 C C . TYR A 1 107 ? 25.487 -11.817 -28.706 1.00 83.38 107 TYR A C 1
ATOM 842 O O . TYR A 1 107 ? 24.513 -12.172 -28.041 1.00 83.38 107 TYR A O 1
ATOM 850 N N . MET A 1 108 ? 25.405 -10.778 -29.534 1.00 73.50 108 MET A N 1
ATOM 851 C CA . MET A 1 108 ? 24.187 -10.014 -29.797 1.00 73.50 108 MET A CA 1
ATOM 852 C C . MET A 1 108 ? 23.581 -10.345 -31.165 1.00 73.50 108 MET A C 1
ATOM 854 O O . MET A 1 108 ? 23.202 -9.432 -31.887 1.00 73.50 108 MET A O 1
ATOM 858 N N . ASP A 1 109 ? 23.387 -11.629 -31.488 1.00 59.06 109 ASP A N 1
ATOM 859 C CA . ASP A 1 109 ? 22.570 -12.030 -32.658 1.00 59.06 109 ASP A CA 1
ATOM 860 C C . ASP A 1 109 ? 21.145 -11.422 -32.660 1.00 59.06 109 ASP A C 1
ATOM 862 O O . ASP A 1 109 ? 20.511 -11.345 -33.704 1.00 59.06 109 ASP A O 1
ATOM 866 N N . ASP A 1 110 ? 20.669 -10.926 -31.507 1.00 53.62 110 ASP A N 1
ATOM 867 C CA . ASP A 1 110 ? 19.400 -10.194 -31.343 1.00 53.62 110 ASP A CA 1
ATOM 868 C C . ASP A 1 110 ? 19.602 -8.672 -31.236 1.00 53.62 110 ASP A C 1
ATOM 870 O O . ASP A 1 110 ? 18.761 -7.963 -30.671 1.00 53.62 110 ASP A O 1
ATOM 874 N N . ALA A 1 111 ? 20.743 -8.140 -31.693 1.00 54.91 111 ALA A N 1
ATOM 875 C CA . ALA A 1 111 ? 20.854 -6.706 -31.920 1.00 54.91 111 ALA A CA 1
ATOM 876 C C . ALA A 1 111 ? 19.629 -6.298 -32.752 1.00 54.91 111 ALA A C 1
ATOM 878 O O . ALA A 1 111 ? 19.293 -7.024 -33.693 1.00 54.91 111 ALA A O 1
ATOM 879 N N . PRO A 1 112 ? 18.921 -5.208 -32.387 1.00 54.47 112 PRO A N 1
ATOM 880 C CA . PRO A 1 112 ? 17.732 -4.788 -33.120 1.00 54.47 112 PRO A CA 1
ATOM 881 C C . PRO A 1 112 ? 18.050 -4.829 -34.615 1.00 54.47 112 PRO A C 1
ATOM 883 O O . PRO A 1 112 ? 19.183 -4.508 -34.979 1.00 54.47 112 PRO A O 1
ATOM 886 N N . GLU A 1 113 ? 17.095 -5.253 -35.451 1.00 59.88 113 GLU A N 1
ATOM 887 C CA . GLU A 1 113 ? 17.214 -5.467 -36.910 1.00 59.88 113 GLU A CA 1
ATOM 888 C C . GLU A 1 113 ? 17.601 -4.196 -37.711 1.00 59.88 113 GLU A C 1
ATOM 890 O O . GLU A 1 113 ? 17.218 -4.001 -38.859 1.00 59.88 113 GLU A O 1
ATOM 895 N N . VAL A 1 114 ? 18.386 -3.291 -37.135 1.00 69.06 114 VAL A N 1
ATOM 896 C CA . VAL A 1 114 ? 19.022 -2.127 -37.739 1.00 69.06 114 VAL A CA 1
ATOM 897 C C . VAL A 1 114 ? 19.774 -2.508 -39.019 1.00 69.06 114 VAL A C 1
ATOM 899 O O . VAL A 1 114 ? 19.853 -1.696 -39.941 1.00 69.06 114 VAL A O 1
ATOM 902 N N . SER A 1 115 ? 20.294 -3.738 -39.114 1.00 67.31 115 SER A N 1
ATOM 903 C CA . SER A 1 115 ? 20.917 -4.281 -40.329 1.00 67.31 115 SER A CA 1
ATOM 904 C C . SER A 1 115 ? 19.918 -4.533 -41.467 1.00 67.31 115 SER A C 1
ATOM 906 O O . SER A 1 115 ? 20.291 -4.382 -42.629 1.00 67.31 115 SER A O 1
ATOM 908 N N . GLY A 1 116 ? 18.661 -4.857 -41.149 1.00 79.12 116 GLY A N 1
ATOM 909 C CA . GLY A 1 116 ? 17.574 -5.062 -42.111 1.00 79.12 116 GLY A CA 1
ATOM 910 C C . GLY A 1 116 ? 16.915 -3.767 -42.595 1.00 79.12 116 GLY A C 1
ATOM 911 O O . GLY A 1 116 ? 16.214 -3.776 -43.605 1.00 79.12 116 GLY A O 1
ATOM 912 N N . LEU A 1 117 ? 17.164 -2.638 -41.922 1.00 87.94 117 LEU A N 1
ATOM 913 C CA . LEU A 1 117 ? 16.629 -1.340 -42.328 1.00 87.94 117 LEU A CA 1
ATOM 914 C C . LEU A 1 117 ? 17.378 -0.784 -43.551 1.00 87.94 117 LEU A C 1
ATOM 916 O O . LEU A 1 117 ? 18.546 -0.369 -43.480 1.00 87.94 117 LEU A O 1
ATOM 920 N N . ALA A 1 118 ? 16.663 -0.723 -44.673 1.00 91.44 118 ALA A N 1
ATOM 921 C CA . ALA A 1 118 ? 17.091 -0.080 -45.906 1.00 91.44 118 ALA A CA 1
ATOM 922 C C . ALA A 1 118 ? 16.033 0.939 -46.361 1.00 91.44 118 ALA A C 1
ATOM 924 O O . ALA A 1 118 ? 14.841 0.641 -46.286 1.00 91.44 118 ALA A O 1
ATOM 925 N N . PRO A 1 119 ? 16.446 2.129 -46.835 1.00 92.44 119 PRO A N 1
ATOM 926 C CA . PRO A 1 119 ? 15.498 3.118 -47.326 1.00 92.44 119 PRO A CA 1
ATOM 927 C C . PRO A 1 119 ? 14.802 2.580 -48.574 1.00 92.44 119 PRO A C 1
ATOM 929 O O . PRO A 1 119 ? 15.456 2.035 -49.471 1.00 92.44 119 PRO A O 1
ATOM 932 N N . VAL A 1 120 ? 13.481 2.760 -48.642 1.00 93.94 120 VAL A N 1
ATOM 933 C CA . VAL A 1 120 ? 12.686 2.389 -49.820 1.00 93.94 120 VAL A CA 1
ATOM 934 C C . VAL A 1 120 ? 13.133 3.217 -51.022 1.00 93.94 120 VAL A C 1
ATOM 936 O O . VAL A 1 120 ? 13.291 2.688 -52.122 1.00 93.94 120 VAL A O 1
ATOM 939 N N . ASN A 1 121 ? 13.411 4.504 -50.799 1.00 93.06 121 ASN A N 1
ATOM 940 C CA . ASN A 1 121 ? 13.928 5.402 -51.816 1.00 93.06 121 ASN A CA 1
ATOM 941 C C . ASN A 1 121 ? 15.368 5.838 -51.508 1.00 93.06 121 ASN A C 1
ATOM 943 O O . ASN A 1 121 ? 15.617 6.669 -50.643 1.00 93.06 121 ASN A O 1
ATOM 947 N N . LYS A 1 122 ? 16.332 5.312 -52.270 1.00 91.38 122 LYS A N 1
ATOM 948 C CA . LYS A 1 122 ? 17.758 5.652 -52.122 1.00 91.38 122 LYS A CA 1
ATOM 949 C C . LYS A 1 122 ? 18.129 7.037 -52.665 1.00 91.38 122 LYS A C 1
ATOM 951 O O . LYS A 1 122 ? 19.264 7.457 -52.469 1.00 91.38 122 LYS A O 1
ATOM 956 N N . SER A 1 123 ? 17.225 7.720 -53.375 1.00 93.62 123 SER A N 1
ATOM 957 C CA . SER A 1 123 ? 17.488 9.043 -53.956 1.00 93.62 123 SER A CA 1
ATOM 958 C C . SER A 1 123 ? 17.077 10.204 -53.046 1.00 93.62 123 SER A C 1
ATOM 960 O O . SER A 1 123 ? 17.118 11.353 -53.484 1.00 93.62 123 SER A O 1
ATOM 962 N N . GLU A 1 124 ? 16.624 9.934 -51.820 1.00 94.31 124 GLU A N 1
ATOM 963 C CA . GLU A 1 124 ? 16.273 10.982 -50.861 1.00 94.31 124 GLU A CA 1
ATOM 964 C C . GLU A 1 124 ? 17.517 11.782 -50.459 1.00 94.31 124 GLU A C 1
ATOM 966 O O . GLU A 1 124 ? 18.543 11.225 -50.062 1.00 94.31 124 GLU A O 1
ATOM 971 N N . ALA A 1 125 ? 17.428 13.108 -50.557 1.00 95.12 125 ALA A N 1
ATOM 972 C CA . ALA A 1 125 ? 18.486 13.988 -50.086 1.00 95.12 125 ALA A CA 1
ATOM 973 C C . ALA A 1 125 ? 18.493 14.026 -48.551 1.00 95.12 125 ALA A C 1
ATOM 975 O O . ALA A 1 125 ? 17.447 14.174 -47.922 1.00 95.12 125 ALA A O 1
ATOM 976 N N . VAL A 1 126 ? 19.681 13.925 -47.956 1.00 96.75 126 VAL A N 1
ATOM 977 C CA . VAL A 1 126 ? 19.891 14.075 -46.510 1.00 96.75 126 VAL A CA 1
ATOM 978 C C . VAL A 1 126 ? 20.195 15.538 -46.198 1.00 96.75 126 VAL A C 1
ATOM 980 O O . VAL A 1 126 ? 20.984 16.177 -46.897 1.00 96.75 126 VAL A O 1
ATOM 983 N N . LEU A 1 127 ? 19.604 16.074 -45.133 1.00 97.19 127 LEU A N 1
ATOM 984 C CA . LEU A 1 127 ? 19.861 17.428 -44.660 1.00 97.19 127 LEU A CA 1
ATOM 985 C C . LEU A 1 127 ? 21.346 17.613 -44.305 1.00 97.19 127 LEU A C 1
ATOM 987 O O . LEU A 1 127 ? 21.896 16.926 -43.442 1.00 97.19 127 LEU A O 1
ATOM 991 N N . ASN A 1 128 ? 21.988 18.608 -44.923 1.00 97.50 128 ASN A N 1
ATOM 992 C CA . ASN A 1 128 ? 23.401 18.925 -44.679 1.00 97.50 128 ASN A CA 1
ATOM 993 C C . ASN A 1 128 ? 23.687 19.231 -43.201 1.00 97.50 128 ASN A C 1
ATOM 995 O O . ASN A 1 128 ? 24.727 18.839 -42.676 1.00 97.50 128 ASN A O 1
ATOM 999 N N . ASP A 1 129 ? 22.754 19.886 -42.509 1.00 97.06 129 ASP A N 1
ATOM 1000 C CA . ASP A 1 129 ? 22.892 20.195 -41.084 1.00 97.06 129 ASP A CA 1
ATOM 1001 C C . ASP A 1 129 ? 22.896 18.936 -40.210 1.00 97.06 129 ASP A C 1
ATOM 1003 O O . ASP A 1 129 ? 23.648 18.874 -39.234 1.00 97.06 129 ASP A O 1
ATOM 1007 N N . LEU A 1 130 ? 22.126 17.908 -40.588 1.00 97.12 130 LEU A N 1
ATOM 1008 C CA . LEU A 1 130 ? 22.168 16.606 -39.929 1.00 97.12 130 LEU A CA 1
ATOM 1009 C C . LEU A 1 130 ? 23.531 15.947 -40.152 1.00 97.12 130 LEU A C 1
ATOM 1011 O O . LEU A 1 130 ? 24.166 15.535 -39.186 1.00 97.12 130 LEU A O 1
ATOM 1015 N N . LEU A 1 131 ? 24.029 15.911 -41.393 1.00 96.56 131 LEU A N 1
ATOM 1016 C CA . LEU A 1 131 ? 25.355 15.355 -41.699 1.00 96.56 131 LEU A CA 1
ATOM 1017 C C . LEU A 1 131 ? 26.468 16.062 -40.914 1.00 96.56 131 LEU A C 1
ATOM 1019 O O . LEU A 1 131 ? 27.311 15.399 -40.308 1.00 96.56 131 LEU A O 1
ATOM 1023 N N . ASN A 1 132 ? 26.436 17.394 -40.855 1.00 95.88 132 ASN A N 1
ATOM 1024 C CA . ASN A 1 132 ? 27.388 18.197 -40.086 1.00 95.88 132 ASN A CA 1
ATOM 1025 C C . ASN A 1 132 ? 27.325 17.879 -38.583 1.00 95.88 132 ASN A C 1
ATOM 1027 O O . ASN A 1 132 ? 28.363 17.749 -37.925 1.00 95.88 132 ASN A O 1
ATOM 1031 N N . ALA A 1 133 ? 26.117 17.718 -38.036 1.00 96.25 133 ALA A N 1
ATOM 1032 C CA . ALA A 1 133 ? 25.918 17.357 -36.639 1.00 96.25 133 ALA A CA 1
ATOM 1033 C C . ALA A 1 133 ? 26.415 15.933 -36.325 1.00 96.25 133 ALA A C 1
ATOM 1035 O O . ALA A 1 133 ? 27.070 15.729 -35.300 1.00 96.25 133 ALA A O 1
ATOM 1036 N N . LEU A 1 134 ? 26.158 14.963 -37.210 1.00 95.31 134 LEU A N 1
ATOM 1037 C CA . LEU A 1 134 ? 26.620 13.578 -37.062 1.00 95.31 134 LEU A CA 1
ATOM 1038 C C . LEU A 1 134 ? 28.143 13.462 -37.218 1.00 95.31 134 LEU A C 1
ATOM 1040 O O . LEU A 1 134 ? 28.775 12.716 -36.472 1.00 95.31 134 LEU A O 1
ATOM 1044 N N . ALA A 1 135 ? 28.757 14.248 -38.106 1.00 94.00 135 ALA A N 1
ATOM 1045 C CA . ALA A 1 135 ? 30.212 14.289 -38.262 1.00 94.00 135 ALA A CA 1
ATOM 1046 C C . ALA A 1 135 ? 30.915 14.717 -36.962 1.00 94.00 135 ALA A C 1
ATOM 1048 O O . ALA A 1 135 ? 31.903 14.110 -36.557 1.00 94.00 135 ALA A O 1
ATOM 1049 N N . ARG A 1 136 ? 30.367 15.712 -36.248 1.00 93.06 136 ARG A N 1
ATOM 1050 C CA . ARG A 1 136 ? 30.875 16.136 -34.927 1.00 93.06 136 ARG A CA 1
ATOM 1051 C C . ARG A 1 136 ? 30.682 15.082 -33.841 1.00 93.06 136 ARG A C 1
ATOM 1053 O O . ARG A 1 136 ? 31.471 15.020 -32.899 1.00 93.06 136 ARG A O 1
ATOM 1060 N N . LEU A 1 137 ? 29.639 14.268 -33.955 1.00 92.81 137 LEU A N 1
ATOM 1061 C CA . LEU A 1 137 ? 29.365 13.183 -33.018 1.00 92.81 137 LEU A CA 1
ATOM 1062 C C . LEU A 1 137 ? 30.383 12.038 -33.166 1.00 92.81 137 LEU A C 1
ATOM 1064 O O . LEU A 1 137 ? 30.799 11.450 -32.166 1.00 92.81 137 LEU A O 1
ATOM 1068 N N . HIS A 1 138 ? 30.826 11.781 -34.401 1.00 89.12 138 HIS A N 1
ATOM 1069 C CA . HIS A 1 138 ? 31.779 10.729 -34.767 1.00 89.12 138 HIS A CA 1
ATOM 1070 C C . HIS A 1 138 ? 33.229 11.198 -34.939 1.00 89.12 138 HIS A C 1
ATOM 1072 O O . HIS A 1 138 ? 34.035 10.438 -35.467 1.00 89.12 138 HIS A O 1
ATOM 1078 N N . ASP A 1 139 ? 33.587 12.395 -34.465 1.00 90.06 139 ASP A N 1
ATOM 1079 C CA . ASP A 1 139 ? 34.953 12.916 -34.590 1.00 90.06 139 ASP A CA 1
ATOM 1080 C C . ASP A 1 139 ? 35.986 11.893 -34.070 1.00 90.06 139 ASP A C 1
ATOM 1082 O O . ASP A 1 139 ? 35.834 11.312 -32.983 1.00 90.06 139 ASP A O 1
ATOM 1086 N N . ASP A 1 140 ? 37.030 11.632 -34.858 1.00 85.75 140 ASP A N 1
ATOM 1087 C CA . ASP A 1 140 ? 38.093 10.694 -34.488 1.00 85.75 140 ASP A CA 1
ATOM 1088 C C . ASP A 1 140 ? 38.784 11.138 -33.194 1.00 85.75 140 ASP A C 1
ATOM 1090 O O . ASP A 1 140 ? 39.144 10.314 -32.342 1.00 85.75 140 ASP A O 1
ATOM 1094 N N . ASN A 1 141 ? 38.882 12.454 -32.984 1.00 86.88 141 ASN A N 1
ATOM 1095 C CA . ASN A 1 141 ? 39.317 13.012 -31.724 1.00 86.88 141 ASN A CA 1
ATOM 1096 C C . ASN A 1 141 ? 38.189 12.912 -30.688 1.00 86.88 141 ASN A C 1
ATOM 1098 O O . ASN A 1 141 ? 37.246 13.701 -30.653 1.00 86.88 141 ASN A O 1
ATOM 1102 N N . THR A 1 142 ? 38.341 11.977 -29.749 1.00 83.88 142 THR A N 1
ATOM 1103 C CA . THR A 1 142 ? 37.367 11.751 -28.666 1.00 83.88 142 THR A CA 1
ATOM 1104 C C . THR A 1 142 ? 37.105 13.008 -27.824 1.00 83.88 142 THR A C 1
ATOM 1106 O O . THR A 1 142 ? 36.003 13.161 -27.307 1.00 83.88 142 THR A O 1
ATOM 1109 N N . ALA A 1 143 ? 38.078 13.920 -27.702 1.00 85.56 143 ALA A N 1
ATOM 1110 C CA . ALA A 1 143 ? 37.900 15.186 -26.986 1.00 85.56 143 ALA A CA 1
ATOM 1111 C C . ALA A 1 143 ? 37.099 16.231 -27.784 1.00 85.56 143 ALA A C 1
ATOM 1113 O O . ALA A 1 143 ? 36.530 17.141 -27.186 1.00 85.56 143 ALA A O 1
ATOM 1114 N N . ALA A 1 144 ? 37.056 16.106 -29.113 1.00 88.19 144 ALA A N 1
ATOM 1115 C CA . ALA A 1 144 ? 36.285 16.977 -29.996 1.00 88.19 144 ALA A CA 1
ATOM 1116 C C . ALA A 1 144 ? 34.839 16.492 -30.196 1.00 88.19 144 ALA A C 1
ATOM 1118 O O . ALA A 1 144 ? 33.992 17.272 -30.640 1.00 88.19 144 ALA A O 1
ATOM 1119 N N . ARG A 1 145 ? 34.535 15.235 -29.835 1.00 91.25 145 ARG A N 1
ATOM 1120 C CA . ARG A 1 145 ? 33.176 14.688 -29.903 1.00 91.25 145 ARG A CA 1
ATOM 1121 C C . ARG A 1 145 ? 32.217 15.502 -29.051 1.00 91.25 145 ARG A C 1
ATOM 1123 O O . ARG A 1 145 ? 32.421 15.683 -27.851 1.00 91.25 145 ARG A O 1
ATOM 1130 N N . SER A 1 146 ? 31.129 15.942 -29.667 1.00 91.69 146 SER A N 1
ATOM 1131 C CA . SER A 1 146 ? 30.093 16.716 -28.993 1.00 91.69 146 SER A CA 1
ATOM 1132 C C . SER A 1 146 ? 28.721 16.380 -29.551 1.00 91.69 146 SER A C 1
ATOM 1134 O O . SER A 1 146 ? 28.529 16.332 -30.763 1.00 91.69 146 SER A O 1
ATOM 1136 N N . ASN A 1 147 ? 27.748 16.195 -28.660 1.00 94.81 147 ASN A N 1
ATOM 1137 C CA . ASN A 1 147 ? 26.345 16.021 -29.029 1.00 94.81 147 ASN A CA 1
ATOM 1138 C C . ASN A 1 147 ? 25.570 17.349 -29.085 1.00 94.81 147 ASN A C 1
ATOM 1140 O O . ASN A 1 147 ? 24.413 17.356 -29.495 1.00 94.81 147 ASN A O 1
ATOM 1144 N N . ALA A 1 148 ? 26.187 18.474 -28.707 1.00 95.00 148 ALA A N 1
ATOM 1145 C CA . ALA A 1 148 ? 25.493 19.754 -28.570 1.00 95.00 148 ALA A CA 1
ATOM 1146 C C . ALA A 1 148 ? 24.890 20.251 -29.895 1.00 95.00 148 ALA A C 1
ATOM 1148 O O . ALA A 1 148 ? 23.779 20.781 -29.912 1.00 95.00 148 ALA A O 1
ATOM 1149 N N . MET A 1 149 ? 25.603 20.055 -31.011 1.00 95.75 149 MET A N 1
ATOM 1150 C CA . MET A 1 149 ? 25.119 20.440 -32.340 1.00 95.75 149 MET A CA 1
ATOM 1151 C C . MET A 1 149 ? 23.900 19.610 -32.748 1.00 95.75 149 MET A C 1
ATOM 1153 O O . MET A 1 149 ? 22.915 20.170 -33.220 1.00 95.75 149 MET A O 1
ATOM 1157 N N . LEU A 1 150 ? 23.934 18.300 -32.491 1.00 97.06 150 LEU A N 1
ATOM 1158 C CA . LEU A 1 150 ? 22.833 17.399 -32.812 1.00 97.06 150 LEU A CA 1
ATOM 1159 C C . LEU A 1 150 ? 21.609 17.647 -31.928 1.00 97.06 150 LEU A C 1
ATOM 1161 O O . LEU A 1 150 ? 20.501 17.732 -32.442 1.00 97.06 150 LEU A O 1
ATOM 1165 N N . VAL A 1 151 ? 21.801 17.864 -30.623 1.00 96.88 151 VAL A N 1
ATOM 1166 C CA . VAL A 1 151 ? 20.719 18.265 -29.708 1.00 96.88 151 VAL A CA 1
ATOM 1167 C C . VAL A 1 151 ? 20.055 19.560 -30.181 1.00 96.88 151 VAL A C 1
ATOM 1169 O O . VAL A 1 151 ? 18.830 19.637 -30.264 1.00 96.88 151 VAL A O 1
ATOM 1172 N N . ARG A 1 152 ? 20.847 20.583 -30.532 1.00 96.94 152 ARG A N 1
ATOM 1173 C CA . ARG A 1 152 ? 20.311 21.848 -31.054 1.00 96.94 152 ARG A CA 1
ATOM 1174 C C . ARG A 1 152 ? 19.548 21.634 -32.360 1.00 96.94 152 ARG A C 1
ATOM 1176 O O . ARG A 1 152 ? 18.468 22.195 -32.506 1.00 96.94 152 ARG A O 1
ATOM 1183 N N . PHE A 1 153 ? 20.093 20.829 -33.268 1.00 97.62 153 PHE A N 1
ATOM 1184 C CA . PHE A 1 153 ? 19.450 20.506 -34.535 1.00 97.62 153 PHE A CA 1
ATOM 1185 C C . PHE A 1 153 ? 18.105 19.803 -34.318 1.00 97.62 153 PHE A C 1
ATOM 1187 O O . PHE A 1 153 ? 17.091 20.300 -34.792 1.00 97.62 153 PHE A O 1
ATOM 1194 N N . LEU A 1 154 ? 18.048 18.734 -33.515 1.00 97.88 154 LEU A N 1
ATOM 1195 C CA . LEU A 1 154 ? 16.814 17.987 -33.222 1.00 97.88 154 LEU A CA 1
ATOM 1196 C C . LEU A 1 154 ? 15.700 18.879 -32.647 1.00 97.88 154 LEU A C 1
ATOM 1198 O O . LEU A 1 154 ? 14.519 18.688 -32.937 1.00 97.88 154 LEU A O 1
ATOM 1202 N N . ARG A 1 155 ? 16.048 19.921 -31.886 1.00 97.25 155 ARG A N 1
ATOM 1203 C CA . ARG A 1 155 ? 15.063 20.871 -31.345 1.00 97.25 155 ARG A CA 1
ATOM 1204 C C . ARG A 1 155 ? 14.373 21.721 -32.405 1.00 97.25 155 ARG A C 1
ATOM 1206 O O . ARG A 1 155 ? 13.235 22.113 -32.169 1.00 97.25 155 ARG A O 1
ATOM 1213 N N . THR A 1 156 ? 14.998 21.982 -33.547 1.00 97.19 156 THR A N 1
ATOM 1214 C CA . THR A 1 156 ? 14.447 22.867 -34.591 1.00 97.19 156 THR A CA 1
ATOM 1215 C C . THR A 1 156 ? 14.251 22.183 -35.938 1.00 97.19 156 THR A C 1
ATOM 1217 O O . THR A 1 156 ? 13.666 22.782 -36.834 1.00 97.19 156 THR A O 1
ATOM 1220 N N . ALA A 1 157 ? 14.747 20.957 -36.098 1.00 97.25 157 ALA A N 1
ATOM 1221 C CA . ALA A 1 157 ? 14.707 20.236 -37.357 1.00 97.25 157 ALA A CA 1
ATOM 1222 C C . ALA A 1 157 ? 13.261 19.941 -37.802 1.00 97.25 157 ALA A C 1
ATOM 1224 O O . ALA A 1 157 ? 12.401 19.657 -36.949 1.00 97.25 157 ALA A O 1
ATOM 1225 N N . PRO A 1 158 ? 13.002 19.972 -39.124 1.00 96.38 158 PRO A N 1
ATOM 1226 C CA . PRO A 1 158 ? 11.771 19.442 -39.699 1.00 96.38 158 PRO A CA 1
ATOM 1227 C C . PRO A 1 158 ? 11.713 17.914 -39.542 1.00 96.38 158 PRO A C 1
ATOM 1229 O O . PRO A 1 158 ? 12.671 17.290 -39.086 1.00 96.38 158 PRO A O 1
ATOM 1232 N N . ALA A 1 159 ? 10.585 17.305 -39.916 1.00 96.88 159 ALA A N 1
ATOM 1233 C CA . ALA A 1 159 ? 10.466 15.850 -39.950 1.00 96.88 159 ALA A CA 1
ATOM 1234 C C . ALA A 1 159 ? 11.524 15.238 -40.881 1.00 96.88 159 ALA A C 1
ATOM 1236 O O . ALA A 1 159 ? 11.738 15.732 -41.988 1.00 96.88 159 ALA A O 1
ATOM 1237 N N . PHE A 1 160 ? 12.176 14.175 -40.411 1.00 97.81 160 PHE A N 1
ATOM 1238 C CA . PHE A 1 160 ? 13.146 13.427 -41.204 1.00 97.81 160 PHE A CA 1
ATOM 1239 C C . PHE A 1 160 ? 12.451 12.600 -42.282 1.00 97.81 160 PHE A C 1
ATOM 1241 O O . PHE A 1 160 ? 11.348 12.090 -42.065 1.00 97.81 160 PHE A O 1
ATOM 1248 N N . ASN A 1 161 ? 13.129 12.417 -43.413 1.00 97.44 161 ASN A N 1
ATOM 1249 C CA . ASN A 1 161 ? 12.781 11.364 -44.365 1.00 97.44 161 ASN A CA 1
ATOM 1250 C C . ASN A 1 161 ? 13.248 9.983 -43.863 1.00 97.44 161 ASN A C 1
ATOM 1252 O O . ASN A 1 161 ? 13.883 9.857 -42.809 1.00 97.44 161 ASN A O 1
ATOM 1256 N N . GLN A 1 162 ? 12.915 8.920 -44.598 1.00 96.69 162 GLN A N 1
ATOM 1257 C CA . GLN A 1 162 ? 13.229 7.560 -44.160 1.00 96.69 162 GLN A CA 1
ATOM 1258 C C . GLN A 1 162 ? 14.745 7.323 -44.106 1.00 96.69 162 GLN A C 1
ATOM 1260 O O . GLN A 1 162 ? 15.256 6.721 -43.158 1.00 96.69 162 GLN A O 1
ATOM 1265 N N . THR A 1 163 ? 15.479 7.827 -45.101 1.00 96.75 163 THR A N 1
ATOM 1266 C CA . THR A 1 163 ? 16.941 7.696 -45.181 1.00 96.75 163 THR A CA 1
ATOM 1267 C C . THR A 1 163 ? 17.638 8.319 -43.968 1.00 96.75 163 THR A C 1
ATOM 1269 O O . THR A 1 163 ? 18.545 7.718 -43.387 1.00 96.75 163 THR A O 1
ATOM 1272 N N . GLU A 1 164 ? 17.177 9.490 -43.537 1.00 97.44 164 GLU A N 1
ATOM 1273 C CA . GLU A 1 164 ? 17.657 10.194 -42.347 1.00 97.44 164 GLU A CA 1
ATOM 1274 C C . GLU A 1 164 ? 17.361 9.435 -41.055 1.00 97.44 164 GLU A C 1
ATOM 1276 O O . GLU A 1 164 ? 18.251 9.301 -40.211 1.00 97.44 164 GLU A O 1
ATOM 1281 N N . TRP A 1 165 ? 16.151 8.884 -40.910 1.00 95.94 165 TRP A N 1
ATOM 1282 C CA . TRP A 1 165 ? 15.798 8.043 -39.764 1.00 95.94 165 TRP A CA 1
ATOM 1283 C C . TRP A 1 165 ? 16.705 6.825 -39.660 1.00 95.94 165 TRP A C 1
ATOM 1285 O O . TRP A 1 165 ? 17.289 6.594 -38.603 1.00 95.94 165 TRP A O 1
ATOM 1295 N N . ILE A 1 166 ? 16.882 6.085 -40.755 1.00 95.06 166 ILE A N 1
ATOM 1296 C CA . ILE A 1 166 ? 17.747 4.900 -40.794 1.00 95.06 166 ILE A CA 1
ATOM 1297 C C . ILE A 1 166 ? 19.197 5.276 -40.468 1.00 95.06 166 ILE A C 1
ATOM 1299 O O . ILE A 1 166 ? 19.859 4.572 -39.701 1.00 95.06 166 ILE A O 1
ATOM 1303 N N . GLY A 1 167 ? 19.691 6.391 -41.016 1.00 94.69 167 GLY A N 1
ATOM 1304 C CA . GLY A 1 167 ? 21.013 6.925 -40.693 1.00 94.69 167 GLY A CA 1
ATOM 1305 C C . GLY A 1 167 ? 21.158 7.224 -39.201 1.00 94.69 167 GLY A C 1
ATOM 1306 O O . GLY A 1 167 ? 22.125 6.788 -38.575 1.00 94.69 167 GLY A O 1
ATOM 1307 N N . MET A 1 168 ? 20.162 7.885 -38.612 1.00 96.06 168 MET A N 1
ATOM 1308 C CA . MET A 1 168 ? 20.137 8.206 -37.189 1.00 96.06 168 MET A CA 1
ATOM 1309 C C . MET A 1 168 ? 20.073 6.946 -36.314 1.00 96.06 168 MET A C 1
ATOM 1311 O O . MET A 1 168 ? 20.821 6.854 -35.345 1.00 96.06 168 MET A O 1
ATOM 1315 N N . VAL A 1 169 ? 19.263 5.939 -36.670 1.00 93.94 169 VAL A N 1
ATOM 1316 C CA . VAL A 1 169 ? 19.210 4.650 -35.952 1.00 93.94 169 VAL A CA 1
ATOM 1317 C C . VAL A 1 169 ? 20.575 3.967 -35.956 1.00 93.94 169 VAL A C 1
ATOM 1319 O O . VAL A 1 169 ? 21.052 3.548 -34.901 1.00 93.94 169 VAL A O 1
ATOM 1322 N N . LYS A 1 170 ? 21.233 3.891 -37.119 1.00 90.69 170 LYS A N 1
ATOM 1323 C CA . LYS A 1 170 ? 22.565 3.280 -37.259 1.00 90.69 170 LYS A CA 1
ATOM 1324 C C . LYS A 1 170 ? 23.610 4.000 -36.421 1.00 90.69 170 LYS A C 1
ATOM 1326 O O . LYS A 1 170 ? 24.381 3.347 -35.725 1.00 90.69 170 LYS A O 1
ATOM 1331 N N . VAL A 1 171 ? 23.599 5.330 -36.460 1.00 92.38 171 VAL A N 1
ATOM 1332 C CA . VAL A 1 171 ? 24.500 6.163 -35.664 1.00 92.38 171 VAL A CA 1
ATOM 1333 C C . VAL A 1 171 ? 24.262 5.936 -34.174 1.00 92.38 171 VAL A C 1
ATOM 1335 O O . VAL A 1 171 ? 25.191 5.599 -33.451 1.00 92.38 171 VAL A O 1
ATOM 1338 N N . MET A 1 172 ? 23.020 6.055 -33.713 1.00 92.38 172 MET A N 1
ATOM 1339 C CA . MET A 1 172 ? 22.679 5.982 -32.289 1.00 92.38 172 MET A CA 1
ATOM 1340 C C . MET A 1 172 ? 22.820 4.578 -31.699 1.00 92.38 172 MET A C 1
ATOM 1342 O O . MET A 1 172 ? 22.956 4.443 -30.487 1.00 92.38 172 MET A O 1
ATOM 1346 N N . SER A 1 173 ? 22.845 3.554 -32.553 1.00 87.06 173 SER A N 1
ATOM 1347 C CA . SER A 1 173 ? 23.161 2.177 -32.171 1.00 87.06 173 SER A CA 1
ATOM 1348 C C . SER A 1 173 ? 24.669 1.912 -32.054 1.00 87.06 173 SER A C 1
ATOM 1350 O O . SER A 1 173 ? 25.045 0.824 -31.624 1.00 87.06 173 SER A O 1
ATOM 1352 N N . ASP A 1 174 ? 25.547 2.855 -32.430 1.00 85.00 174 ASP A N 1
ATOM 1353 C CA . ASP A 1 174 ? 26.997 2.692 -32.278 1.00 85.00 174 ASP A CA 1
ATOM 1354 C C . ASP A 1 174 ? 27.376 2.691 -30.781 1.00 85.00 174 ASP A C 1
ATOM 1356 O O . ASP A 1 174 ? 27.245 3.719 -30.101 1.00 85.00 174 ASP A O 1
ATOM 1360 N N . PRO A 1 175 ? 27.947 1.590 -30.253 1.00 79.06 175 PRO A N 1
ATOM 1361 C CA . PRO A 1 175 ? 28.355 1.499 -28.851 1.00 79.06 175 PRO A CA 1
ATOM 1362 C C . PRO A 1 175 ? 29.375 2.559 -28.413 1.00 79.06 175 PRO A C 1
ATOM 1364 O O . PRO A 1 175 ? 29.568 2.805 -27.218 1.00 79.06 175 PRO A O 1
ATOM 1367 N N . LYS A 1 176 ? 30.086 3.191 -29.356 1.00 81.12 176 LYS A N 1
ATOM 1368 C CA . LYS A 1 176 ? 31.002 4.299 -29.057 1.00 81.12 176 LYS A CA 1
ATOM 1369 C C . LYS A 1 176 ? 30.256 5.530 -28.544 1.00 81.12 176 LYS A C 1
ATOM 1371 O O . LYS A 1 176 ? 30.849 6.289 -27.773 1.00 81.12 176 LYS A O 1
ATOM 1376 N N . LEU A 1 177 ? 29.001 5.728 -28.948 1.00 83.75 177 LEU A N 1
ATOM 1377 C CA . LEU A 1 177 ? 28.205 6.898 -28.578 1.00 83.75 177 LEU A CA 1
ATOM 1378 C C . LEU A 1 177 ? 27.554 6.781 -27.209 1.00 83.75 177 LEU A C 1
ATOM 1380 O O . LEU A 1 177 ? 27.404 7.800 -26.536 1.00 83.75 177 LEU A O 1
ATOM 1384 N N . GLU A 1 178 ? 27.259 5.566 -26.747 1.00 77.94 178 GLU A N 1
ATOM 1385 C CA . GLU A 1 178 ? 26.769 5.328 -25.381 1.00 77.94 178 GLU A CA 1
ATOM 1386 C C . GLU A 1 178 ? 27.754 5.840 -24.312 1.00 77.94 178 GLU A C 1
ATOM 1388 O O . GLU A 1 178 ? 27.378 6.144 -23.182 1.00 77.94 178 GLU A O 1
ATOM 1393 N N . ARG A 1 179 ? 29.042 5.973 -24.662 1.00 79.81 179 ARG A N 1
ATOM 1394 C CA . ARG A 1 179 ? 30.097 6.475 -23.765 1.00 79.81 179 ARG A CA 1
ATOM 1395 C C . ARG A 1 179 ? 30.151 8.000 -23.670 1.00 79.81 179 ARG A C 1
ATOM 1397 O O . ARG A 1 179 ? 30.956 8.524 -22.895 1.00 79.81 179 ARG A O 1
ATOM 1404 N N . LEU A 1 180 ? 29.359 8.724 -24.461 1.00 85.12 180 LEU A N 1
ATOM 1405 C CA . LEU A 1 180 ? 29.325 10.181 -24.404 1.00 85.12 180 LEU A CA 1
ATOM 1406 C C . LEU A 1 180 ? 28.721 10.651 -23.080 1.00 85.12 180 LEU A C 1
ATOM 1408 O O . LEU A 1 180 ? 27.715 10.126 -22.610 1.00 85.12 180 LEU A O 1
ATOM 1412 N N . ARG A 1 181 ? 29.315 11.701 -22.497 1.00 79.38 181 ARG A N 1
ATOM 1413 C CA . ARG A 1 181 ? 28.971 12.207 -21.156 1.00 79.38 181 ARG A CA 1
ATOM 1414 C C . ARG A 1 181 ? 27.506 12.658 -21.007 1.00 79.38 181 ARG A C 1
ATOM 1416 O O . ARG A 1 181 ? 27.037 12.749 -19.882 1.00 79.38 181 ARG A O 1
ATOM 1423 N N . ASN A 1 182 ? 26.794 12.861 -22.116 1.00 87.94 182 ASN A N 1
ATOM 1424 C CA . ASN A 1 182 ? 25.399 13.303 -22.180 1.00 87.94 182 ASN A CA 1
ATOM 1425 C C . ASN A 1 182 ? 24.572 12.438 -23.158 1.00 87.94 182 ASN A C 1
ATOM 1427 O O . ASN A 1 182 ? 23.682 12.950 -23.837 1.00 87.94 182 ASN A O 1
ATOM 1431 N N . HIS A 1 183 ? 24.898 11.148 -23.299 1.00 90.12 183 HIS A N 1
ATOM 1432 C CA . HIS A 1 183 ? 24.168 10.254 -24.205 1.00 90.12 183 HIS A CA 1
ATOM 1433 C C . HIS A 1 183 ? 22.664 10.215 -23.880 1.00 90.12 183 HIS A C 1
ATOM 1435 O O . HIS A 1 183 ? 21.850 10.433 -24.773 1.00 90.12 183 HIS A O 1
ATOM 1441 N N . ASP A 1 184 ? 22.298 10.075 -22.602 1.00 89.75 184 ASP A N 1
ATOM 1442 C CA . ASP A 1 184 ? 20.897 10.054 -22.157 1.00 89.75 184 ASP A CA 1
ATOM 1443 C C . ASP A 1 184 ? 20.136 11.336 -22.549 1.00 89.75 184 ASP A C 1
ATOM 1445 O O . ASP A 1 184 ? 18.990 11.271 -22.985 1.00 89.75 184 ASP A O 1
ATOM 1449 N N . GLU A 1 185 ? 20.772 12.511 -22.455 1.00 93.81 185 GLU A N 1
ATOM 1450 C CA . GLU A 1 185 ? 20.166 13.782 -22.881 1.00 93.81 185 GLU A CA 1
ATOM 1451 C C . GLU A 1 185 ? 19.913 13.798 -24.393 1.00 93.81 185 GLU A C 1
ATOM 1453 O O . GLU A 1 185 ? 18.828 14.171 -24.834 1.00 93.81 185 GLU A O 1
ATOM 1458 N N . LEU A 1 186 ? 20.890 13.348 -25.187 1.00 96.06 186 LEU A N 1
ATOM 1459 C CA . LEU A 1 186 ? 20.732 13.235 -26.635 1.00 96.06 186 LEU A CA 1
ATOM 1460 C C . LEU A 1 186 ? 19.590 12.272 -26.996 1.00 96.06 186 LEU A C 1
ATOM 1462 O O . LEU A 1 186 ? 18.780 12.599 -27.861 1.00 96.06 186 LEU A O 1
ATOM 1466 N N . MET A 1 187 ? 19.497 11.126 -26.316 1.00 96.56 187 MET A N 1
ATOM 1467 C CA . MET A 1 187 ? 18.414 10.161 -26.512 1.00 96.56 187 MET A CA 1
ATOM 1468 C C . MET A 1 187 ? 17.047 10.782 -26.214 1.00 96.56 187 MET A C 1
ATOM 1470 O O . MET A 1 187 ? 16.132 10.660 -27.023 1.00 96.56 187 MET A O 1
ATOM 1474 N N . LEU A 1 188 ? 16.906 11.509 -25.102 1.00 96.94 188 LEU A N 1
ATOM 1475 C CA . LEU A 1 188 ? 15.649 12.175 -24.747 1.00 96.94 188 LEU A CA 1
ATOM 1476 C C . LEU A 1 188 ? 15.256 13.261 -25.754 1.00 96.94 188 LEU A C 1
ATOM 1478 O O . LEU A 1 188 ? 14.080 13.394 -26.087 1.00 96.94 188 LEU A O 1
ATOM 1482 N N . GLU A 1 189 ? 16.216 14.040 -26.251 1.00 97.88 189 GLU A N 1
ATOM 1483 C CA . GLU A 1 189 ? 15.960 15.051 -27.285 1.00 97.88 189 GLU A CA 1
ATOM 1484 C C . GLU A 1 189 ? 15.582 14.409 -28.623 1.00 97.88 189 GLU A C 1
ATOM 1486 O O . GLU A 1 189 ? 14.693 14.904 -29.317 1.00 97.88 189 GLU A O 1
ATOM 1491 N N . TRP A 1 190 ? 16.169 13.257 -28.949 1.00 98.00 190 TRP A N 1
ATOM 1492 C CA . TRP A 1 190 ? 15.773 12.480 -30.117 1.00 98.00 190 TRP A CA 1
ATOM 1493 C C . TRP A 1 190 ? 14.366 11.886 -29.976 1.00 98.00 190 TRP A C 1
ATOM 1495 O O . TRP A 1 190 ? 13.581 11.947 -30.920 1.00 98.00 190 TRP A O 1
ATOM 1505 N N . MET A 1 191 ? 13.987 11.414 -28.787 1.00 98.38 191 MET A N 1
ATOM 1506 C CA . MET A 1 191 ? 12.617 10.969 -28.506 1.00 98.38 191 MET A CA 1
ATOM 1507 C C . MET A 1 191 ? 11.615 12.126 -28.593 1.00 98.38 191 MET A C 1
ATOM 1509 O O . MET A 1 191 ? 10.562 11.975 -29.203 1.00 98.38 191 MET A O 1
ATOM 1513 N N . LYS A 1 192 ? 11.940 13.310 -28.053 1.00 98.31 192 LYS A N 1
ATOM 1514 C CA . LYS A 1 192 ? 11.111 14.520 -28.223 1.00 98.31 192 LYS A CA 1
ATOM 1515 C C . LYS A 1 192 ? 10.914 14.858 -29.699 1.00 98.31 192 LYS A C 1
ATOM 1517 O O . LYS A 1 192 ? 9.795 15.164 -30.106 1.00 98.31 192 LYS A O 1
ATOM 1522 N N . PHE A 1 193 ? 11.985 14.786 -30.487 1.00 98.31 193 PHE A N 1
ATOM 1523 C CA . PHE A 1 193 ? 11.924 14.978 -31.931 1.00 98.31 193 PHE A CA 1
ATOM 1524 C C . PHE A 1 193 ? 11.013 13.939 -32.606 1.00 98.31 193 PHE A C 1
ATOM 1526 O O . PHE A 1 193 ? 10.124 14.325 -33.365 1.00 98.31 193 PHE A O 1
ATOM 1533 N N . ALA A 1 194 ? 11.169 12.652 -32.278 1.00 98.19 194 ALA A N 1
ATOM 1534 C CA . ALA A 1 194 ? 10.344 11.559 -32.798 1.00 98.19 194 ALA A CA 1
ATOM 1535 C C . ALA A 1 194 ? 8.851 11.759 -32.496 1.00 98.19 194 ALA A C 1
ATOM 1537 O O . ALA A 1 194 ? 8.017 11.622 -33.389 1.00 98.19 194 ALA A O 1
ATOM 1538 N N . SER A 1 195 ? 8.509 12.122 -31.256 1.00 97.31 195 SER A N 1
ATOM 1539 C CA . SER A 1 195 ? 7.121 12.369 -30.855 1.00 97.31 195 SER A CA 1
ATOM 1540 C C . SER A 1 195 ? 6.536 13.598 -31.552 1.00 97.31 195 SER A C 1
ATOM 1542 O O . SER A 1 195 ? 5.435 13.519 -32.086 1.00 97.31 195 SER A O 1
ATOM 1544 N N . ARG A 1 196 ? 7.275 14.719 -31.604 1.00 97.62 196 ARG A N 1
ATOM 1545 C CA . ARG A 1 196 ? 6.819 15.966 -32.248 1.00 97.62 196 ARG A CA 1
ATOM 1546 C C . ARG A 1 196 ? 6.566 15.799 -33.746 1.00 97.62 196 ARG A C 1
ATOM 1548 O O . ARG A 1 196 ? 5.694 16.459 -34.292 1.00 97.62 196 ARG A O 1
ATOM 1555 N N . THR A 1 197 ? 7.367 14.970 -34.408 1.00 97.50 197 THR A N 1
ATOM 1556 C CA . THR A 1 197 ? 7.280 14.726 -35.857 1.00 97.50 197 THR A CA 1
ATOM 1557 C C . THR A 1 197 ? 6.382 13.541 -36.208 1.00 97.50 197 THR A C 1
ATOM 1559 O O . THR A 1 197 ? 6.333 13.146 -37.367 1.00 97.50 197 THR A O 1
ATOM 1562 N N . GLU A 1 198 ? 5.689 12.964 -35.218 1.00 96.88 198 GLU A N 1
ATOM 1563 C CA . GLU A 1 198 ? 4.824 11.791 -35.377 1.00 96.88 198 GLU A CA 1
ATOM 1564 C C . GLU A 1 198 ? 5.517 10.604 -36.067 1.00 96.88 198 GLU A C 1
ATOM 1566 O O . GLU A 1 198 ? 4.898 9.808 -36.777 1.00 96.88 198 GLU A O 1
ATOM 1571 N N . ALA A 1 199 ? 6.819 10.438 -35.822 1.00 96.69 199 ALA A N 1
ATOM 1572 C CA . ALA A 1 199 ? 7.637 9.429 -36.486 1.00 96.69 199 ALA A CA 1
ATOM 1573 C C . ALA A 1 199 ? 7.127 7.997 -36.260 1.00 96.69 199 ALA A C 1
ATOM 1575 O O . ALA A 1 199 ? 7.333 7.135 -37.104 1.00 96.69 199 ALA A O 1
ATOM 1576 N N . LYS A 1 200 ? 6.401 7.738 -35.163 1.00 96.12 200 LYS A N 1
ATOM 1577 C CA . LYS A 1 200 ? 5.749 6.441 -34.910 1.00 96.12 200 LYS A CA 1
ATOM 1578 C C . LYS A 1 200 ? 4.702 6.085 -35.971 1.00 96.12 200 LYS A C 1
ATOM 1580 O O . LYS A 1 200 ? 4.556 4.910 -36.291 1.00 96.12 200 LYS A O 1
ATOM 1585 N N . ASN A 1 201 ? 3.995 7.082 -36.504 1.00 96.12 201 ASN A N 1
ATOM 1586 C CA . ASN A 1 201 ? 2.966 6.895 -37.527 1.00 96.12 201 ASN A CA 1
ATOM 1587 C C . ASN A 1 201 ? 3.593 6.773 -38.923 1.00 96.12 201 ASN A C 1
ATOM 1589 O O . ASN A 1 201 ? 3.134 5.974 -39.733 1.00 96.12 201 ASN A O 1
ATOM 1593 N N . LEU A 1 202 ? 4.646 7.555 -39.186 1.00 96.38 202 LEU A N 1
ATOM 1594 C CA . LEU A 1 202 ? 5.305 7.628 -40.494 1.00 96.38 202 LEU A CA 1
ATOM 1595 C C . LEU A 1 202 ? 6.318 6.494 -40.726 1.00 96.38 202 LEU A C 1
ATOM 1597 O O . LEU A 1 202 ? 6.404 5.960 -41.827 1.00 96.38 202 LEU A O 1
ATOM 1601 N N . PHE A 1 203 ? 7.067 6.118 -39.687 1.00 96.50 203 PHE A N 1
ATOM 1602 C CA . PHE A 1 203 ? 8.232 5.226 -39.748 1.00 96.50 203 PHE A CA 1
ATOM 1603 C C . PHE A 1 203 ? 8.199 4.174 -38.616 1.00 96.50 203 PHE A C 1
ATOM 1605 O O . PHE A 1 203 ? 9.071 4.136 -37.740 1.00 96.50 203 PHE A O 1
ATOM 1612 N N . PRO A 1 204 ? 7.159 3.316 -38.559 1.00 95.19 204 PRO A N 1
ATOM 1613 C CA . PRO A 1 204 ? 6.955 2.396 -37.439 1.00 95.19 204 PRO A CA 1
ATOM 1614 C C . PRO A 1 204 ? 8.049 1.323 -37.310 1.00 95.19 204 PRO A C 1
ATOM 1616 O O . PRO A 1 204 ? 8.287 0.834 -36.203 1.00 95.19 204 PRO A O 1
ATOM 1619 N N . ALA A 1 205 ? 8.712 0.939 -38.407 1.00 92.56 205 ALA A N 1
ATOM 1620 C CA . ALA A 1 205 ? 9.797 -0.045 -38.385 1.00 92.56 205 ALA A CA 1
ATOM 1621 C C . ALA A 1 205 ? 11.065 0.541 -37.743 1.00 92.56 205 ALA A C 1
ATOM 1623 O O . ALA A 1 205 ? 11.685 -0.084 -36.883 1.00 92.56 205 ALA A O 1
ATOM 1624 N N . GLU A 1 206 ? 11.397 1.780 -38.091 1.00 94.94 206 GLU A N 1
ATOM 1625 C CA . GLU A 1 206 ? 12.534 2.529 -37.570 1.00 94.94 206 GLU A CA 1
ATOM 1626 C C . GLU A 1 206 ? 12.342 2.836 -36.080 1.00 94.94 206 GLU A C 1
ATOM 1628 O O . GLU A 1 206 ? 13.240 2.590 -35.275 1.00 94.94 206 GLU A O 1
ATOM 1633 N N . ILE A 1 207 ? 11.143 3.278 -35.677 1.00 95.88 207 ILE A N 1
ATOM 1634 C CA . ILE A 1 207 ? 10.822 3.492 -34.256 1.00 95.88 207 ILE A CA 1
ATOM 1635 C C . ILE A 1 207 ? 10.885 2.185 -33.459 1.00 95.88 207 ILE A C 1
ATOM 1637 O O . ILE A 1 207 ? 11.383 2.180 -32.331 1.00 95.88 207 ILE A O 1
ATOM 1641 N N . ARG A 1 208 ? 10.454 1.058 -34.040 1.00 90.56 208 ARG A N 1
ATOM 1642 C CA . ARG A 1 208 ? 10.589 -0.260 -33.404 1.00 90.56 208 ARG A CA 1
ATOM 1643 C C . ARG A 1 208 ? 12.056 -0.635 -33.202 1.00 90.56 208 ARG A C 1
ATOM 1645 O O . ARG A 1 208 ? 12.404 -1.104 -32.120 1.00 90.56 208 ARG A O 1
ATOM 1652 N N . ALA A 1 209 ? 12.923 -0.375 -34.177 1.00 90.38 209 ALA A N 1
ATOM 1653 C CA . ALA A 1 209 ? 14.358 -0.620 -34.042 1.00 90.38 209 ALA A CA 1
ATOM 1654 C C . ALA A 1 209 ? 15.003 0.239 -32.936 1.00 90.38 209 ALA A C 1
ATOM 1656 O O . ALA A 1 209 ? 15.908 -0.223 -32.245 1.00 90.38 209 ALA A O 1
ATOM 1657 N N . CYS A 1 210 ? 14.488 1.451 -32.701 1.00 93.62 210 CYS A N 1
ATOM 1658 C CA . CYS A 1 210 ? 14.930 2.324 -31.608 1.00 93.62 210 CYS A CA 1
ATOM 1659 C C . CYS A 1 210 ? 14.368 1.950 -30.231 1.00 93.62 210 CYS A C 1
ATOM 1661 O O . CYS A 1 210 ? 14.849 2.472 -29.224 1.00 93.62 210 CYS A O 1
ATOM 1663 N N . SER A 1 211 ? 13.348 1.090 -30.161 1.00 91.00 211 SER A N 1
ATOM 1664 C CA . SER A 1 211 ? 12.556 0.893 -28.940 1.00 91.00 211 SER A CA 1
ATOM 1665 C C . SER A 1 211 ? 13.401 0.485 -27.729 1.00 91.00 211 SER A C 1
ATOM 1667 O O . SER A 1 211 ? 13.223 1.043 -26.651 1.00 91.00 211 SER A O 1
ATOM 1669 N N . LEU A 1 212 ? 14.390 -0.395 -27.916 1.00 87.94 212 LEU A N 1
ATOM 1670 C CA . LEU A 1 212 ? 15.311 -0.817 -26.858 1.00 87.94 212 LEU A CA 1
ATOM 1671 C C . LEU A 1 212 ? 16.227 0.321 -26.373 1.00 87.94 212 LEU A C 1
ATOM 1673 O O . LEU A 1 212 ? 16.486 0.436 -25.175 1.00 87.94 212 LEU A O 1
ATOM 1677 N N . LEU A 1 213 ? 16.715 1.170 -27.284 1.00 91.06 213 LEU A N 1
ATOM 1678 C CA . LEU A 1 213 ? 17.562 2.318 -26.934 1.00 91.06 213 LEU A CA 1
ATOM 1679 C C . LEU A 1 213 ? 16.753 3.365 -26.156 1.00 91.06 213 LEU A C 1
ATOM 1681 O O . LEU A 1 213 ? 17.205 3.880 -25.134 1.00 91.06 213 LEU A O 1
ATOM 1685 N N . PHE A 1 214 ? 15.533 3.640 -26.617 1.00 95.69 214 PHE A N 1
ATOM 1686 C CA . PHE A 1 214 ? 14.575 4.538 -25.970 1.00 95.69 214 PHE A CA 1
ATOM 1687 C C . PHE A 1 214 ? 14.168 4.046 -24.578 1.00 95.69 214 PHE A C 1
ATOM 1689 O O . PHE A 1 214 ? 14.170 4.825 -23.624 1.00 95.69 214 PHE A O 1
ATOM 1696 N N . ASP A 1 215 ? 13.879 2.753 -24.443 1.00 95.25 215 ASP A N 1
ATOM 1697 C CA . ASP A 1 215 ? 13.532 2.113 -23.175 1.00 95.25 215 ASP A CA 1
ATOM 1698 C C . ASP A 1 215 ? 14.665 2.241 -22.146 1.00 95.25 215 ASP A C 1
ATOM 1700 O O . ASP A 1 215 ? 14.444 2.722 -21.032 1.00 95.25 215 ASP A O 1
ATOM 1704 N N . ARG A 1 216 ? 15.910 1.941 -22.531 1.00 91.00 216 ARG A N 1
ATOM 1705 C CA . ARG A 1 216 ? 17.075 2.108 -21.645 1.00 91.00 216 ARG A CA 1
ATOM 1706 C C . ARG A 1 216 ? 17.308 3.558 -21.238 1.00 91.00 216 ARG A C 1
ATOM 1708 O O . ARG A 1 216 ? 17.500 3.834 -20.051 1.00 91.00 216 ARG A O 1
ATOM 1715 N N . ALA A 1 217 ? 17.266 4.486 -22.194 1.00 94.19 217 ALA A N 1
ATOM 1716 C CA . ALA A 1 217 ? 17.479 5.905 -21.924 1.00 94.19 217 ALA A CA 1
ATOM 1717 C C . ALA A 1 217 ? 16.441 6.452 -20.932 1.00 94.19 217 ALA A C 1
ATOM 1719 O O . ALA A 1 217 ? 16.797 7.136 -19.969 1.00 94.19 217 ALA A O 1
ATOM 1720 N N . LEU A 1 218 ? 15.162 6.097 -21.102 1.00 96.94 218 LEU A N 1
ATOM 1721 C CA . LEU A 1 218 ? 14.116 6.482 -20.157 1.00 96.94 218 LEU A CA 1
ATOM 1722 C C . LEU A 1 218 ? 14.268 5.797 -18.794 1.00 96.94 218 LEU A C 1
ATOM 1724 O O . LEU A 1 218 ? 14.044 6.447 -17.774 1.00 96.94 218 LEU A O 1
ATOM 1728 N N . ALA A 1 219 ? 14.670 4.523 -18.739 1.00 96.25 219 ALA A N 1
ATOM 1729 C CA . ALA A 1 219 ? 14.935 3.827 -17.476 1.00 96.25 219 ALA A CA 1
ATOM 1730 C C . ALA A 1 219 ? 16.046 4.521 -16.664 1.00 96.25 219 ALA A C 1
ATOM 1732 O O . ALA A 1 219 ? 15.914 4.751 -15.453 1.00 96.25 219 ALA A O 1
ATOM 1733 N N . HIS A 1 220 ? 17.132 4.901 -17.342 1.00 94.44 220 HIS A N 1
ATOM 1734 C CA . HIS A 1 220 ? 18.233 5.672 -16.772 1.00 94.44 220 HIS A CA 1
ATOM 1735 C C . HIS A 1 220 ? 17.779 7.060 -16.312 1.00 94.44 220 HIS A C 1
ATOM 1737 O O . HIS A 1 220 ? 18.071 7.463 -15.179 1.00 94.44 220 HIS A O 1
ATOM 1743 N N . HIS A 1 221 ? 17.013 7.761 -17.151 1.00 96.00 221 HIS A N 1
ATOM 1744 C CA . HIS A 1 221 ? 16.485 9.080 -16.830 1.00 96.00 221 HIS A CA 1
ATOM 1745 C C . HIS A 1 221 ? 15.574 9.044 -15.597 1.00 96.00 221 HIS A C 1
ATOM 1747 O O . HIS A 1 221 ? 15.786 9.809 -14.654 1.00 96.00 221 HIS A O 1
ATOM 1753 N N . TRP A 1 222 ? 14.638 8.092 -15.545 1.00 97.19 222 TRP A N 1
ATOM 1754 C CA . TRP A 1 222 ? 13.784 7.854 -14.384 1.00 97.19 222 TRP A CA 1
ATOM 1755 C C . TRP A 1 222 ? 14.605 7.566 -13.124 1.00 97.19 222 TRP A C 1
ATOM 1757 O O . TRP A 1 222 ? 14.386 8.183 -12.085 1.00 97.19 222 TRP A O 1
ATOM 1767 N N . THR A 1 223 ? 15.602 6.681 -13.206 1.00 95.94 223 THR A N 1
ATOM 1768 C CA . THR A 1 223 ? 16.466 6.342 -12.063 1.00 95.94 223 THR A CA 1
ATOM 1769 C C . THR A 1 223 ? 17.236 7.557 -11.542 1.00 95.94 223 THR A C 1
ATOM 1771 O O . THR A 1 223 ? 17.443 7.690 -10.333 1.00 95.94 223 THR A O 1
ATOM 1774 N N . SER A 1 224 ? 17.657 8.450 -12.438 1.00 95.50 224 SER A N 1
ATOM 1775 C CA . SER A 1 224 ? 18.299 9.718 -12.088 1.00 95.50 224 SER A CA 1
ATOM 1776 C C . SER A 1 224 ? 17.324 10.672 -11.389 1.00 95.50 224 SER A C 1
ATOM 1778 O O . SER A 1 224 ? 17.604 11.140 -10.286 1.00 95.50 224 SER A O 1
ATOM 1780 N N . LEU A 1 225 ? 16.139 10.896 -11.963 1.00 96.38 225 LEU A N 1
ATOM 1781 C CA . LEU A 1 225 ? 15.129 11.798 -11.400 1.00 96.38 225 LEU A CA 1
ATOM 1782 C C . LEU A 1 225 ? 14.515 11.279 -10.092 1.00 96.38 225 LEU A C 1
ATOM 1784 O O . LEU A 1 225 ? 14.278 12.065 -9.174 1.00 96.38 225 LEU A O 1
ATOM 1788 N N . LYS A 1 226 ? 14.350 9.961 -9.945 1.00 96.62 226 LYS A N 1
ATOM 1789 C CA . LYS A 1 226 ? 13.910 9.331 -8.694 1.00 96.62 226 LYS A CA 1
ATOM 1790 C C . LYS A 1 226 ? 14.876 9.626 -7.544 1.00 96.62 226 LYS A C 1
ATOM 1792 O O . LYS A 1 226 ? 14.429 9.886 -6.431 1.00 96.62 226 LYS A O 1
ATOM 1797 N N . LYS A 1 227 ? 16.195 9.649 -7.796 1.00 95.94 227 LYS A N 1
ATOM 1798 C CA . LYS A 1 227 ? 17.202 10.045 -6.785 1.00 95.94 227 LYS A CA 1
ATOM 1799 C C . LYS A 1 227 ? 17.072 11.510 -6.367 1.00 95.94 227 LYS A C 1
ATOM 1801 O O . LYS A 1 227 ? 17.443 11.852 -5.250 1.00 95.94 227 LYS A O 1
ATOM 1806 N N . SER A 1 228 ? 16.515 12.344 -7.239 1.00 96.88 228 SER A N 1
ATOM 1807 C CA . SER A 1 228 ? 16.173 13.742 -6.969 1.00 96.88 228 SER A CA 1
ATOM 1808 C C . SER A 1 228 ? 14.756 13.914 -6.400 1.00 96.88 228 SER A C 1
ATOM 1810 O O . SER A 1 228 ? 14.236 15.026 -6.396 1.00 96.88 228 SER A O 1
ATOM 1812 N N . ASN A 1 229 ? 14.126 12.835 -5.914 1.00 96.62 229 ASN A N 1
ATOM 1813 C CA . ASN A 1 229 ? 12.772 12.806 -5.346 1.00 96.62 229 ASN A CA 1
ATOM 1814 C C . ASN A 1 229 ? 11.650 13.242 -6.309 1.00 96.62 229 ASN A C 1
ATOM 1816 O O . ASN A 1 229 ? 10.589 13.685 -5.863 1.00 96.62 229 ASN A O 1
ATOM 1820 N N . VAL A 1 230 ? 11.843 13.103 -7.624 1.00 96.94 230 VAL A N 1
ATOM 1821 C CA . VAL A 1 230 ? 10.755 13.310 -8.592 1.00 96.94 230 VAL A CA 1
ATOM 1822 C C . VAL A 1 230 ? 9.731 12.182 -8.455 1.00 96.94 230 VAL A C 1
ATOM 1824 O O . VAL A 1 230 ? 10.085 11.001 -8.438 1.00 96.94 230 VAL A O 1
ATOM 1827 N N . LYS A 1 231 ? 8.449 12.547 -8.350 1.00 95.94 231 LYS A N 1
ATOM 1828 C CA . LYS A 1 231 ? 7.338 11.591 -8.261 1.00 95.94 231 LYS A CA 1
ATOM 1829 C C . LYS A 1 231 ? 7.117 10.884 -9.599 1.00 95.94 231 LYS A C 1
ATOM 1831 O O . LYS A 1 231 ? 7.296 11.483 -10.657 1.00 95.94 231 LYS A O 1
ATOM 1836 N N . LEU A 1 232 ? 6.653 9.633 -9.542 1.00 95.81 232 LEU A N 1
ATOM 1837 C CA . LEU A 1 232 ? 6.327 8.853 -10.739 1.00 95.81 232 LEU A CA 1
ATOM 1838 C C . LEU A 1 232 ? 5.260 9.545 -11.593 1.00 95.81 232 LEU A C 1
ATOM 1840 O O . LEU A 1 232 ? 5.453 9.668 -12.794 1.00 95.81 232 LEU A O 1
ATOM 1844 N N . SER A 1 233 ? 4.188 10.061 -10.984 1.00 95.62 233 SER A N 1
ATOM 1845 C CA . SER A 1 233 ? 3.135 10.789 -11.707 1.00 95.62 233 SER A CA 1
ATOM 1846 C C . SER A 1 233 ? 3.688 11.975 -12.501 1.00 95.62 233 SER A C 1
ATOM 1848 O O . SER A 1 233 ? 3.432 12.079 -13.694 1.00 95.62 233 SER A O 1
ATOM 1850 N N . THR A 1 234 ? 4.536 12.799 -11.879 1.00 96.94 234 THR A N 1
ATOM 1851 C CA . THR A 1 234 ? 5.195 13.936 -12.538 1.00 96.94 234 THR A CA 1
ATOM 1852 C C . THR A 1 234 ? 6.081 13.490 -13.699 1.00 96.94 234 THR A C 1
ATOM 1854 O O . THR A 1 234 ? 6.091 14.129 -14.745 1.00 96.94 234 THR A O 1
ATOM 1857 N N . PHE A 1 235 ? 6.817 12.386 -13.542 1.00 97.62 235 PHE A N 1
ATOM 1858 C CA . PHE A 1 235 ? 7.625 11.838 -14.631 1.00 97.62 235 PHE A CA 1
ATOM 1859 C C . PHE A 1 235 ? 6.755 11.373 -15.804 1.00 97.62 235 PHE A C 1
ATOM 1861 O O . PHE A 1 235 ? 7.039 11.720 -16.947 1.00 97.62 235 PHE A O 1
ATOM 1868 N N . LEU A 1 236 ? 5.684 10.623 -15.526 1.00 97.44 236 LEU A N 1
ATOM 1869 C CA . LEU A 1 236 ? 4.766 10.137 -16.555 1.00 97.44 236 LEU A CA 1
ATOM 1870 C C . LEU A 1 236 ? 4.086 11.296 -17.297 1.00 97.44 236 LEU A C 1
ATOM 1872 O O . LEU A 1 236 ? 3.999 11.251 -18.517 1.00 97.44 236 LEU A O 1
ATOM 1876 N N . GLU A 1 237 ? 3.657 12.345 -16.589 1.00 97.44 237 GLU A N 1
ATOM 1877 C CA . GLU A 1 237 ? 3.055 13.548 -17.182 1.00 97.44 237 GLU A CA 1
ATOM 1878 C C . GLU A 1 237 ? 4.032 14.291 -18.102 1.00 97.44 237 GLU A C 1
ATOM 1880 O O . GLU A 1 237 ? 3.679 14.638 -19.228 1.00 97.44 237 GLU A O 1
ATOM 1885 N N . LEU A 1 238 ? 5.273 14.501 -17.650 1.00 97.81 238 LEU A N 1
ATOM 1886 C CA . LEU A 1 238 ? 6.297 15.210 -18.424 1.00 97.81 238 LEU A CA 1
ATOM 1887 C C . LEU A 1 238 ? 6.786 14.421 -19.642 1.00 97.81 238 LEU A C 1
ATOM 1889 O O . LEU A 1 238 ? 7.231 15.027 -20.617 1.00 97.81 238 LEU A O 1
ATOM 1893 N N . HIS A 1 239 ? 6.735 13.088 -19.573 1.00 98.00 239 HIS A N 1
ATOM 1894 C CA . HIS A 1 239 ? 7.312 12.201 -20.581 1.00 98.00 239 HIS A CA 1
ATOM 1895 C C . HIS A 1 239 ? 6.287 11.331 -21.321 1.00 98.00 239 HIS A C 1
ATOM 1897 O O . HIS A 1 239 ? 6.671 10.359 -21.972 1.00 98.00 239 HIS A O 1
ATOM 1903 N N . VAL A 1 240 ? 4.990 11.657 -21.247 1.00 98.06 240 VAL A N 1
ATOM 1904 C CA . VAL A 1 240 ? 3.910 10.835 -21.825 1.00 98.06 240 VAL A CA 1
ATOM 1905 C C . VAL A 1 240 ? 4.108 10.580 -23.321 1.00 98.06 240 VAL A C 1
ATOM 1907 O O . VAL A 1 240 ? 3.912 9.461 -23.792 1.00 98.06 240 VAL A O 1
ATOM 1910 N N . ASP A 1 241 ? 4.553 11.589 -24.069 1.00 97.88 241 ASP A N 1
ATOM 1911 C CA . ASP A 1 241 ? 4.728 11.484 -25.517 1.00 97.88 241 ASP A CA 1
ATOM 1912 C C . ASP A 1 241 ? 5.946 10.643 -25.901 1.00 97.88 241 ASP A C 1
ATOM 1914 O O . ASP A 1 241 ? 5.908 9.938 -26.909 1.00 97.88 241 ASP A O 1
ATOM 1918 N N . GLN A 1 242 ? 7.015 10.685 -25.103 1.00 98.12 242 GLN A N 1
ATOM 1919 C CA . GLN A 1 242 ? 8.210 9.868 -25.316 1.00 98.12 242 GLN A CA 1
ATOM 1920 C C . GLN A 1 242 ? 7.961 8.422 -24.873 1.00 98.12 242 GLN A C 1
ATOM 1922 O O . GLN A 1 242 ? 8.369 7.491 -25.562 1.00 98.12 242 GLN A O 1
ATOM 1927 N N . LEU A 1 243 ? 7.233 8.222 -23.771 1.00 98.06 243 LEU A N 1
ATOM 1928 C CA . LEU A 1 243 ? 6.781 6.904 -23.319 1.00 98.06 243 LEU A CA 1
ATOM 1929 C C . LEU A 1 243 ? 5.867 6.245 -24.353 1.00 98.06 243 LEU A C 1
ATOM 1931 O O . LEU A 1 243 ? 6.028 5.062 -24.639 1.00 98.06 243 LEU A O 1
ATOM 1935 N N . ALA A 1 244 ? 4.974 7.009 -24.987 1.00 97.50 244 ALA A N 1
ATOM 1936 C CA . ALA A 1 244 ? 4.090 6.510 -26.039 1.00 97.50 244 ALA A CA 1
ATOM 1937 C C . ALA A 1 244 ? 4.834 6.000 -27.289 1.00 97.50 244 ALA A C 1
ATOM 1939 O O . ALA A 1 244 ? 4.225 5.317 -28.115 1.00 97.50 244 ALA A O 1
ATOM 1940 N N . LEU A 1 245 ? 6.133 6.288 -27.453 1.00 97.12 245 LEU A N 1
ATOM 1941 C CA . LEU A 1 245 ? 6.947 5.692 -28.518 1.00 97.12 245 LEU A CA 1
ATOM 1942 C C . LEU A 1 245 ? 7.215 4.203 -28.272 1.00 97.12 245 LEU A C 1
ATOM 1944 O O . LEU A 1 245 ? 7.305 3.445 -29.234 1.00 97.12 245 LEU A O 1
ATOM 1948 N N . ILE A 1 246 ? 7.309 3.790 -27.006 1.00 96.31 246 ILE A N 1
ATOM 1949 C CA . ILE A 1 246 ? 7.731 2.439 -26.609 1.00 96.31 246 ILE A CA 1
ATOM 1950 C C . ILE A 1 246 ? 6.690 1.667 -25.796 1.00 96.31 246 ILE A C 1
ATOM 1952 O O . ILE A 1 246 ? 6.806 0.454 -25.688 1.00 96.31 246 ILE A O 1
ATOM 1956 N N . MET A 1 247 ? 5.678 2.339 -25.247 1.00 96.62 247 MET A N 1
ATOM 1957 C CA . MET A 1 247 ? 4.616 1.763 -24.417 1.00 96.62 247 MET A CA 1
ATOM 1958 C C . MET A 1 247 ? 3.231 2.114 -24.966 1.00 96.62 247 MET A C 1
ATOM 1960 O O . MET A 1 247 ? 3.071 3.028 -25.783 1.00 96.62 247 MET A O 1
ATOM 1964 N N . ASP A 1 248 ? 2.212 1.403 -24.484 1.00 97.38 248 ASP A N 1
ATOM 1965 C CA . ASP A 1 248 ? 0.823 1.738 -24.772 1.00 97.38 248 ASP A CA 1
ATOM 1966 C C . ASP A 1 248 ? 0.424 3.065 -24.099 1.00 97.38 248 ASP A C 1
ATOM 1968 O O . ASP A 1 248 ? 0.511 3.230 -22.879 1.00 97.38 248 ASP A O 1
ATOM 1972 N N . ARG A 1 249 ? -0.022 4.034 -24.908 1.00 97.38 249 ARG A N 1
ATOM 1973 C CA . ARG A 1 249 ? -0.380 5.377 -24.426 1.00 97.38 249 ARG A CA 1
ATOM 1974 C C . ARG A 1 249 ? -1.595 5.345 -23.497 1.00 97.38 249 ARG A C 1
ATOM 1976 O O . ARG A 1 249 ? -1.656 6.144 -22.566 1.00 97.38 249 ARG A O 1
ATOM 1983 N N . THR A 1 250 ? -2.558 4.456 -23.742 1.00 98.31 250 THR A N 1
ATOM 1984 C CA . THR A 1 250 ? -3.784 4.373 -22.936 1.00 98.31 250 THR A CA 1
ATOM 1985 C C . THR A 1 250 ? -3.481 3.869 -21.530 1.00 98.31 250 THR A C 1
ATOM 1987 O O . THR A 1 250 ? -3.995 4.428 -20.562 1.00 98.31 250 THR A O 1
ATOM 1990 N N . ASP A 1 251 ? -2.560 2.913 -21.403 1.00 98.31 251 ASP A N 1
ATOM 1991 C CA . ASP A 1 251 ? -2.095 2.418 -20.109 1.00 98.31 251 ASP A CA 1
ATOM 1992 C C . ASP A 1 251 ? -1.348 3.503 -19.323 1.00 98.31 251 ASP A C 1
ATOM 1994 O O . ASP A 1 251 ? -1.622 3.700 -18.138 1.00 98.31 251 ASP A O 1
ATOM 1998 N N . VAL A 1 252 ? -0.458 4.263 -19.976 1.00 97.81 252 VAL A N 1
ATOM 1999 C CA . VAL A 1 252 ? 0.253 5.385 -19.334 1.00 97.81 252 VAL A CA 1
ATOM 2000 C C . VAL A 1 252 ? -0.732 6.448 -18.835 1.00 97.81 252 VAL A C 1
ATOM 2002 O O . VAL A 1 252 ? -0.640 6.885 -17.687 1.00 97.81 252 VAL A O 1
ATOM 2005 N N . LEU A 1 253 ? -1.709 6.834 -19.661 1.00 97.94 253 LEU A N 1
ATOM 2006 C CA . LEU A 1 253 ? -2.728 7.819 -19.284 1.00 97.94 253 LEU A CA 1
ATOM 2007 C C . LEU A 1 253 ? -3.633 7.324 -18.151 1.00 97.94 253 LEU A C 1
ATOM 2009 O O . LEU A 1 253 ? -3.976 8.109 -17.269 1.00 97.94 253 LEU A O 1
ATOM 2013 N N . ALA A 1 254 ? -3.984 6.036 -18.128 1.00 97.81 254 ALA A N 1
ATOM 2014 C CA . ALA A 1 254 ? -4.743 5.449 -17.027 1.00 97.81 254 ALA A CA 1
ATOM 2015 C C . ALA A 1 254 ? -3.971 5.549 -15.701 1.00 97.81 254 ALA A C 1
ATOM 2017 O O . ALA A 1 254 ? -4.544 5.936 -14.680 1.00 97.81 254 ALA A O 1
ATOM 2018 N N . VAL A 1 255 ? -2.661 5.270 -15.717 1.00 97.06 255 VAL A N 1
ATOM 2019 C CA . VAL A 1 255 ? -1.806 5.405 -14.528 1.00 97.06 255 VAL A CA 1
ATOM 2020 C C . VAL A 1 255 ? -1.735 6.857 -14.056 1.00 97.06 255 VAL A C 1
ATOM 2022 O O . VAL A 1 255 ? -1.929 7.106 -12.866 1.00 97.06 255 VAL A O 1
ATOM 2025 N N . ILE A 1 256 ? -1.553 7.819 -14.967 1.00 96.88 256 ILE A N 1
ATOM 2026 C CA . ILE A 1 256 ? -1.576 9.258 -14.641 1.00 96.88 256 ILE A CA 1
ATOM 2027 C C . ILE A 1 256 ? -2.921 9.652 -14.007 1.00 96.88 256 ILE A C 1
ATOM 2029 O O . ILE A 1 256 ? -2.953 10.286 -12.951 1.00 96.88 256 ILE A O 1
ATOM 2033 N N . ALA A 1 257 ? -4.038 9.229 -14.606 1.00 96.94 257 ALA A N 1
ATOM 2034 C CA . ALA A 1 257 ? -5.381 9.558 -14.134 1.00 96.94 257 ALA A CA 1
ATOM 2035 C C . ALA A 1 257 ? -5.696 8.980 -12.742 1.00 96.94 257 ALA A C 1
ATOM 2037 O O . ALA A 1 257 ? -6.477 9.573 -11.997 1.00 96.94 257 ALA A O 1
ATOM 2038 N N . SER A 1 258 ? -5.075 7.853 -12.372 1.00 95.81 258 SER A N 1
ATOM 2039 C CA . SER A 1 258 ? -5.302 7.197 -11.078 1.00 95.81 258 SER A CA 1
ATOM 2040 C C . SER A 1 258 ? -4.790 7.999 -9.875 1.00 95.81 258 SER A C 1
ATOM 2042 O O . SER A 1 258 ? -5.287 7.793 -8.766 1.00 95.81 258 SER A O 1
ATOM 2044 N N . LYS A 1 259 ? -3.844 8.931 -10.087 1.00 91.06 259 LYS A N 1
ATOM 2045 C CA . LYS A 1 259 ? -3.166 9.733 -9.053 1.00 91.06 259 LYS A CA 1
ATOM 2046 C C . LYS A 1 259 ? -2.615 8.865 -7.915 1.00 91.06 259 LYS A C 1
ATOM 2048 O O . LYS A 1 259 ? -1.517 8.330 -8.029 1.00 91.06 259 LYS A O 1
ATOM 2053 N N . ASP A 1 260 ? -3.395 8.708 -6.847 1.00 86.50 260 ASP A N 1
ATOM 2054 C CA . ASP A 1 260 ? -3.032 7.989 -5.623 1.00 86.50 260 ASP A CA 1
ATOM 2055 C C . ASP A 1 260 ? -3.654 6.579 -5.547 1.00 86.50 260 ASP A C 1
ATOM 2057 O O . ASP A 1 260 ? -3.317 5.785 -4.671 1.00 86.50 260 ASP A O 1
ATOM 2061 N N . SER A 1 261 ? -4.552 6.231 -6.475 1.00 93.12 261 SER A N 1
ATOM 2062 C CA . SER A 1 261 ? -5.323 4.978 -6.469 1.00 93.12 261 SER A CA 1
ATOM 2063 C C . SER A 1 261 ? -4.758 3.932 -7.433 1.00 93.12 261 SER A C 1
ATOM 2065 O O . SER A 1 261 ? -5.472 3.389 -8.278 1.00 93.12 261 SER A O 1
ATOM 2067 N N . MET A 1 262 ? -3.467 3.618 -7.295 1.00 93.31 262 MET A N 1
ATOM 2068 C CA . MET A 1 262 ? -2.759 2.684 -8.188 1.00 93.31 262 MET A CA 1
ATOM 2069 C C . MET A 1 262 ? -3.389 1.281 -8.231 1.00 93.31 262 MET A C 1
ATOM 2071 O O . MET A 1 262 ? -3.288 0.587 -9.242 1.00 93.31 262 MET A O 1
ATOM 2075 N N . SER A 1 263 ? -4.083 0.864 -7.167 1.00 92.81 263 SER A N 1
ATOM 2076 C CA . SER A 1 263 ? -4.804 -0.416 -7.116 1.00 92.81 263 SER A CA 1
ATOM 2077 C C . SER A 1 263 ? -5.881 -0.552 -8.201 1.00 92.81 263 SER A C 1
ATOM 2079 O O . SER A 1 263 ? -6.121 -1.662 -8.675 1.00 92.81 263 SER A O 1
ATOM 2081 N N . LEU A 1 264 ? -6.485 0.556 -8.652 1.00 95.25 264 LEU A N 1
ATOM 2082 C CA . LEU A 1 264 ? -7.520 0.559 -9.695 1.00 95.25 264 LEU A CA 1
ATOM 2083 C C . LEU A 1 264 ? -6.959 0.305 -11.104 1.00 95.25 264 LEU A C 1
ATOM 2085 O O . LEU A 1 264 ? -7.691 -0.139 -11.985 1.00 95.25 264 LEU A O 1
ATOM 2089 N N . VAL A 1 265 ? -5.665 0.556 -11.316 1.00 96.56 265 VAL A N 1
ATOM 2090 C CA . VAL A 1 265 ? -4.979 0.445 -12.619 1.00 96.56 265 VAL A CA 1
ATOM 2091 C C . VAL A 1 265 ? -3.943 -0.678 -12.636 1.00 96.56 265 VAL A C 1
ATOM 2093 O O . VAL A 1 265 ? -2.976 -0.669 -13.397 1.00 96.56 265 VAL A O 1
ATOM 2096 N N . ARG A 1 266 ? -4.147 -1.687 -11.788 1.00 95.75 266 ARG A N 1
ATOM 2097 C CA . ARG A 1 266 ? -3.219 -2.806 -11.610 1.00 95.75 266 ARG A CA 1
ATOM 2098 C C . ARG A 1 266 ? -2.900 -3.551 -12.909 1.00 95.75 266 ARG A C 1
ATOM 2100 O O . ARG A 1 266 ? -1.748 -3.903 -13.144 1.00 95.75 266 ARG A O 1
ATOM 2107 N N . LYS A 1 267 ? -3.905 -3.792 -13.760 1.00 96.50 267 LYS A N 1
ATOM 2108 C CA . LYS A 1 267 ? -3.725 -4.517 -15.033 1.00 96.50 267 LYS A CA 1
ATOM 2109 C C . LYS A 1 267 ? -2.852 -3.728 -16.013 1.00 96.50 267 LYS A C 1
ATOM 2111 O O . LYS A 1 267 ? -2.009 -4.313 -16.683 1.00 96.50 267 LYS A O 1
ATOM 2116 N N . GLN A 1 268 ? -3.050 -2.415 -16.073 1.00 97.75 268 GLN A N 1
ATOM 2117 C CA . GLN A 1 268 ? -2.268 -1.484 -16.882 1.00 97.75 268 GLN A CA 1
ATOM 2118 C C . GLN A 1 268 ? -0.825 -1.426 -16.370 1.00 97.75 268 GLN A C 1
ATOM 2120 O O . GLN A 1 268 ? 0.110 -1.576 -17.148 1.00 97.75 268 GLN A O 1
ATOM 2125 N N . LEU A 1 269 ? -0.635 -1.303 -15.051 1.00 96.56 269 LEU A N 1
ATOM 2126 C CA . LEU A 1 269 ? 0.692 -1.312 -14.427 1.00 96.56 269 LEU A CA 1
ATOM 2127 C C . LEU A 1 269 ? 1.470 -2.597 -14.716 1.00 96.56 269 LEU A C 1
ATOM 2129 O O . LEU A 1 269 ? 2.660 -2.511 -15.002 1.00 96.56 269 LEU A O 1
ATOM 2133 N N . ALA A 1 270 ? 0.814 -3.761 -14.683 1.00 95.00 270 ALA A N 1
ATOM 2134 C CA . ALA A 1 270 ? 1.445 -5.035 -15.024 1.00 95.00 270 ALA A CA 1
ATOM 2135 C C . ALA A 1 270 ? 1.925 -5.058 -16.485 1.00 95.00 270 ALA A C 1
ATOM 2137 O O . ALA A 1 270 ? 3.092 -5.342 -16.735 1.00 95.00 270 ALA A O 1
ATOM 2138 N N . ARG A 1 271 ? 1.078 -4.650 -17.442 1.00 96.88 271 ARG A N 1
ATOM 2139 C CA . ARG A 1 271 ? 1.483 -4.556 -18.857 1.00 96.88 271 ARG A CA 1
ATOM 2140 C C . ARG A 1 271 ? 2.642 -3.587 -19.068 1.00 96.88 271 ARG A C 1
ATOM 2142 O O . ARG A 1 271 ? 3.594 -3.924 -19.763 1.00 96.88 271 ARG A O 1
ATOM 2149 N N . LEU A 1 272 ? 2.593 -2.410 -18.441 1.00 96.81 272 LEU A N 1
ATOM 2150 C CA . LEU A 1 272 ? 3.686 -1.439 -18.509 1.00 96.81 272 LEU A CA 1
ATOM 2151 C C . LEU A 1 272 ? 4.968 -1.987 -17.877 1.00 96.81 272 LEU A C 1
ATOM 2153 O O . LEU A 1 272 ? 6.042 -1.772 -18.427 1.00 96.81 272 LEU A O 1
ATOM 2157 N N . TYR A 1 273 ? 4.869 -2.699 -16.752 1.00 96.31 273 TYR A N 1
ATOM 2158 C CA . TYR A 1 273 ? 6.002 -3.348 -16.093 1.00 96.31 273 TYR A CA 1
ATOM 2159 C C . TYR A 1 273 ? 6.665 -4.389 -17.003 1.00 96.31 273 TYR A C 1
ATOM 2161 O O . TYR A 1 273 ? 7.891 -4.414 -17.106 1.00 96.31 273 TYR A O 1
ATOM 2169 N N . ASP A 1 274 ? 5.872 -5.195 -17.708 1.00 93.50 274 ASP A N 1
ATOM 2170 C CA . ASP A 1 274 ? 6.371 -6.247 -18.598 1.00 93.50 274 ASP A CA 1
ATOM 2171 C C . ASP A 1 274 ? 6.920 -5.707 -19.932 1.00 93.50 274 ASP A C 1
ATOM 2173 O O . ASP A 1 274 ? 7.749 -6.362 -20.565 1.00 93.50 274 ASP A O 1
ATOM 2177 N N . ASN A 1 275 ? 6.536 -4.490 -20.334 1.00 93.00 275 ASN A N 1
ATOM 2178 C CA . ASN A 1 275 ? 6.882 -3.896 -21.629 1.00 93.00 275 ASN A CA 1
ATOM 2179 C C . ASN A 1 275 ? 8.389 -3.627 -21.836 1.00 93.00 275 ASN A C 1
ATOM 2181 O O . ASN A 1 275 ? 8.834 -3.518 -22.974 1.00 93.00 275 ASN A O 1
ATOM 2185 N N . GLY A 1 276 ? 9.192 -3.491 -20.774 1.00 91.94 276 GLY A N 1
ATOM 2186 C CA . GLY A 1 276 ? 10.613 -3.159 -20.925 1.00 91.94 276 GLY A CA 1
ATOM 2187 C C . GLY A 1 276 ? 11.350 -2.855 -19.624 1.00 91.94 276 GLY A C 1
ATOM 2188 O O . GLY A 1 276 ? 10.812 -2.972 -18.523 1.00 91.94 276 GLY A O 1
ATOM 2189 N N . GLU A 1 277 ? 12.616 -2.466 -19.739 1.00 92.69 277 GLU A N 1
ATOM 2190 C CA . GLU A 1 277 ? 13.449 -2.013 -18.626 1.00 92.69 277 GLU A CA 1
ATOM 2191 C C . GLU A 1 277 ? 12.931 -0.706 -18.018 1.00 92.69 277 GLU A C 1
ATOM 2193 O O . GLU A 1 277 ? 12.902 -0.592 -16.791 1.00 92.69 277 GLU A O 1
ATOM 2198 N N . CYS A 1 278 ? 12.444 0.237 -18.833 1.00 95.81 278 CYS A N 1
ATOM 2199 C CA . CYS A 1 278 ? 11.821 1.469 -18.344 1.00 95.81 278 CYS A CA 1
ATOM 2200 C C . CYS A 1 278 ? 10.591 1.152 -17.495 1.00 95.81 278 CYS A C 1
ATOM 2202 O O . CYS A 1 278 ? 10.453 1.642 -16.372 1.00 95.81 278 CYS A O 1
ATOM 2204 N N . GLY A 1 279 ? 9.742 0.259 -18.003 1.00 96.94 279 GLY A N 1
ATOM 2205 C CA . GLY A 1 279 ? 8.539 -0.214 -17.329 1.00 96.94 279 GLY A CA 1
ATOM 2206 C C . GLY A 1 279 ? 8.848 -0.824 -15.970 1.00 96.94 279 GLY A C 1
ATOM 2207 O O . GLY A 1 279 ? 8.298 -0.406 -14.947 1.00 96.94 279 GLY A O 1
ATOM 2208 N N . ARG A 1 280 ? 9.815 -1.748 -15.936 1.00 95.38 280 ARG A N 1
ATOM 2209 C CA . ARG A 1 280 ? 10.304 -2.343 -14.688 1.00 95.38 280 ARG A CA 1
ATOM 2210 C C . ARG A 1 280 ? 10.874 -1.301 -13.736 1.00 95.38 280 ARG A C 1
ATOM 2212 O O . ARG A 1 280 ? 10.558 -1.338 -12.550 1.00 95.38 280 ARG A O 1
ATOM 2219 N N . ALA A 1 281 ? 11.685 -0.365 -14.221 1.00 95.75 281 ALA A N 1
ATOM 2220 C CA . ALA A 1 281 ? 12.295 0.665 -13.385 1.00 95.75 281 ALA A CA 1
ATOM 2221 C C . ALA A 1 281 ? 11.246 1.599 -12.751 1.00 95.75 281 ALA A C 1
ATOM 2223 O O . ALA A 1 281 ? 11.365 1.950 -11.572 1.00 95.75 281 ALA A O 1
ATOM 2224 N N . MET A 1 282 ? 10.210 1.971 -13.508 1.00 97.06 282 MET A N 1
ATOM 2225 C CA . MET A 1 282 ? 9.112 2.827 -13.053 1.00 97.06 282 MET A CA 1
ATOM 2226 C C . MET A 1 282 ? 8.161 2.101 -12.099 1.00 97.06 282 MET A C 1
ATOM 2228 O O . MET A 1 282 ? 7.902 2.590 -10.999 1.00 97.06 282 MET A O 1
ATOM 2232 N N . MET A 1 283 ? 7.685 0.914 -12.483 1.00 96.88 283 MET A N 1
ATOM 2233 C CA . MET A 1 283 ? 6.557 0.252 -11.817 1.00 96.88 283 MET A CA 1
ATOM 2234 C C . MET A 1 283 ? 6.974 -0.782 -10.765 1.00 96.88 283 MET A C 1
ATOM 2236 O O . MET A 1 283 ? 6.118 -1.281 -10.035 1.00 96.88 283 MET A O 1
ATOM 2240 N N . ALA A 1 284 ? 8.272 -1.090 -10.619 1.00 93.06 284 ALA A N 1
ATOM 2241 C CA . ALA A 1 284 ? 8.750 -2.114 -9.681 1.00 93.06 284 ALA A CA 1
ATOM 2242 C C . ALA A 1 284 ? 8.271 -1.922 -8.240 1.00 93.06 284 ALA A C 1
ATOM 2244 O O . ALA A 1 284 ? 8.087 -2.905 -7.531 1.00 93.06 284 ALA A O 1
ATOM 2245 N N . GLU A 1 285 ? 8.121 -0.687 -7.767 1.00 92.38 285 GLU A N 1
ATOM 2246 C CA . GLU A 1 285 ? 7.692 -0.429 -6.391 1.00 92.38 285 GLU A CA 1
ATOM 2247 C C . GLU A 1 285 ? 6.213 -0.764 -6.176 1.00 92.38 285 GLU A C 1
ATOM 2249 O O . GLU A 1 285 ? 5.885 -1.473 -5.226 1.00 92.38 285 GLU A O 1
ATOM 2254 N N . HIS A 1 286 ? 5.346 -0.358 -7.104 1.00 94.19 286 HIS A N 1
ATOM 2255 C CA . HIS A 1 286 ? 3.923 -0.689 -7.066 1.00 94.19 286 HIS A CA 1
ATOM 2256 C C . HIS A 1 286 ? 3.674 -2.179 -7.302 1.00 94.19 286 HIS A C 1
ATOM 2258 O O . HIS A 1 286 ? 2.917 -2.795 -6.559 1.00 94.19 286 HIS A O 1
ATOM 2264 N N . MET A 1 287 ? 4.379 -2.800 -8.254 1.00 94.00 287 MET A N 1
ATOM 2265 C CA . MET A 1 287 ? 4.261 -4.244 -8.492 1.00 94.00 287 MET A CA 1
ATOM 2266 C C . MET A 1 287 ? 4.682 -5.068 -7.270 1.00 94.00 287 MET A C 1
ATOM 2268 O O . MET A 1 287 ? 4.049 -6.074 -6.957 1.00 94.00 287 MET A O 1
ATOM 2272 N N . LYS A 1 288 ? 5.689 -4.611 -6.516 1.00 90.06 288 LYS A N 1
ATOM 2273 C CA . LYS A 1 288 ? 6.062 -5.225 -5.231 1.00 90.06 288 LYS A CA 1
ATOM 2274 C C . LYS A 1 288 ? 4.963 -5.084 -4.183 1.00 90.06 288 LYS A C 1
ATOM 2276 O O . LYS A 1 288 ? 4.675 -6.051 -3.485 1.00 90.06 288 LYS A O 1
ATOM 2281 N N . GLN A 1 289 ? 4.350 -3.905 -4.069 1.00 91.19 289 GLN A N 1
ATOM 2282 C CA . GLN A 1 289 ? 3.227 -3.690 -3.151 1.00 91.19 289 GLN A CA 1
ATOM 2283 C C . GLN A 1 289 ? 2.051 -4.610 -3.497 1.00 91.19 289 GLN A C 1
ATOM 2285 O O . GLN A 1 289 ? 1.509 -5.262 -2.612 1.00 91.19 289 GLN A O 1
ATOM 2290 N N . PHE A 1 290 ? 1.707 -4.733 -4.779 1.00 93.25 290 PHE A N 1
ATOM 2291 C CA . PHE A 1 290 ? 0.635 -5.616 -5.236 1.00 93.25 290 PHE A CA 1
ATOM 2292 C C . PHE A 1 290 ? 0.935 -7.096 -5.018 1.00 93.25 290 PHE A C 1
ATOM 2294 O O . PHE A 1 290 ? 0.054 -7.827 -4.582 1.00 93.25 290 PHE A O 1
ATOM 2301 N N . SER A 1 291 ? 2.171 -7.533 -5.264 1.00 91.56 291 SER A N 1
ATOM 2302 C CA . SER A 1 291 ? 2.592 -8.904 -4.963 1.00 91.56 291 SER A CA 1
ATOM 2303 C C . SER A 1 291 ? 2.497 -9.205 -3.462 1.00 91.56 291 SER A C 1
ATOM 2305 O O . SER A 1 291 ? 2.077 -10.294 -3.082 1.00 91.56 291 SER A O 1
ATOM 2307 N N . ALA A 1 292 ? 2.840 -8.242 -2.598 1.00 92.06 292 ALA A N 1
ATOM 2308 C CA . ALA A 1 292 ? 2.699 -8.395 -1.150 1.00 92.06 292 ALA A CA 1
ATOM 2309 C C . ALA A 1 292 ? 1.228 -8.440 -0.700 1.00 92.06 292 ALA A C 1
ATOM 2311 O O . ALA A 1 292 ? 0.895 -9.211 0.198 1.00 92.06 292 ALA A O 1
ATOM 2312 N N . LEU A 1 293 ? 0.355 -7.646 -1.328 1.00 92.25 293 LEU A N 1
ATOM 2313 C CA . LEU A 1 293 ? -1.087 -7.678 -1.073 1.00 92.25 293 LEU A CA 1
ATOM 2314 C C . LEU A 1 293 ? -1.704 -9.014 -1.501 1.00 92.25 293 LEU A C 1
ATOM 2316 O O . LEU A 1 293 ? -2.393 -9.625 -0.692 1.00 92.25 293 LEU A O 1
ATOM 2320 N N . ASP A 1 294 ? -1.387 -9.511 -2.701 1.00 93.75 294 ASP A N 1
ATOM 2321 C CA . ASP A 1 294 ? -1.871 -10.818 -3.181 1.00 93.75 294 ASP A CA 1
ATOM 2322 C C . ASP A 1 294 ? -1.444 -11.950 -2.269 1.00 93.75 294 ASP A C 1
ATOM 2324 O O . ASP A 1 294 ? -2.245 -12.820 -1.941 1.00 93.75 294 ASP A O 1
ATOM 2328 N N . PHE A 1 295 ? -0.178 -11.928 -1.850 1.00 95.56 295 PHE A N 1
ATOM 2329 C CA . PHE A 1 295 ? 0.332 -12.883 -0.884 1.00 95.56 295 PHE A CA 1
ATOM 2330 C C . PHE A 1 295 ? -0.506 -12.843 0.399 1.00 95.56 295 PHE A C 1
ATOM 2332 O O . PHE A 1 295 ? -1.029 -13.866 0.831 1.00 95.56 295 PHE A O 1
ATOM 2339 N N . SER A 1 296 ? -0.679 -11.654 0.980 1.00 95.44 296 SER A N 1
ATOM 2340 C CA . SER A 1 296 ? -1.458 -11.452 2.204 1.00 95.44 296 SER A CA 1
ATOM 2341 C C . SER A 1 296 ? -2.899 -11.962 2.055 1.00 95.44 296 SER A C 1
ATOM 2343 O O . SER A 1 296 ? -3.389 -12.683 2.923 1.00 95.44 296 SER A O 1
ATOM 2345 N N . GLU A 1 297 ? -3.577 -11.623 0.957 1.00 96.06 297 GLU A N 1
ATOM 2346 C CA . GLU A 1 297 ? -4.949 -12.058 0.669 1.00 96.06 297 GLU A CA 1
ATOM 2347 C C . GLU A 1 297 ? -5.051 -13.576 0.477 1.00 96.06 297 GLU A C 1
ATOM 2349 O O . GLU A 1 297 ? -5.965 -14.201 1.020 1.00 96.06 297 GLU A O 1
ATOM 2354 N N . ALA A 1 298 ? -4.095 -14.186 -0.229 1.00 97.31 298 ALA A N 1
ATOM 2355 C CA . ALA A 1 298 ? -4.036 -15.631 -0.417 1.00 97.31 298 ALA A CA 1
ATOM 2356 C C . ALA A 1 298 ? -3.883 -16.366 0.924 1.00 97.31 298 ALA A C 1
ATOM 2358 O O . ALA A 1 298 ? -4.647 -17.294 1.200 1.00 97.31 298 ALA A O 1
ATOM 2359 N N . ILE A 1 299 ? -2.972 -15.912 1.798 1.00 97.75 299 ILE A N 1
ATOM 2360 C CA . ILE A 1 299 ? -2.809 -16.499 3.136 1.00 97.75 299 ILE A CA 1
ATOM 2361 C C . ILE A 1 299 ? -4.081 -16.324 3.972 1.00 97.75 299 ILE A C 1
ATOM 2363 O O . ILE A 1 299 ? -4.526 -17.280 4.604 1.00 97.75 299 ILE A O 1
ATOM 2367 N N . VAL A 1 300 ? -4.718 -15.146 3.954 1.00 96.12 300 VAL A N 1
ATOM 2368 C CA . VAL A 1 300 ? -6.003 -14.931 4.649 1.00 96.12 300 VAL A CA 1
ATOM 2369 C C . VAL A 1 300 ? -7.074 -15.902 4.147 1.00 96.12 300 VAL A C 1
ATOM 2371 O O . VAL A 1 300 ? -7.804 -16.475 4.958 1.00 96.12 300 VAL A O 1
ATOM 2374 N N . GLY A 1 301 ? -7.153 -16.126 2.833 1.00 96.12 301 GLY A N 1
ATOM 2375 C CA . GLY A 1 301 ? -8.076 -17.085 2.228 1.00 96.12 301 GLY A CA 1
ATOM 2376 C C . GLY A 1 301 ? -7.844 -18.519 2.711 1.00 96.12 301 GLY A C 1
ATOM 2377 O O . GLY A 1 301 ? -8.799 -19.186 3.120 1.00 96.12 301 GLY A O 1
ATOM 2378 N N . ILE A 1 302 ? -6.585 -18.970 2.724 1.00 97.00 302 ILE A N 1
ATOM 2379 C CA . ILE A 1 302 ? -6.188 -20.308 3.193 1.00 97.00 302 ILE A CA 1
ATOM 2380 C C . ILE A 1 302 ? -6.504 -20.476 4.682 1.00 97.00 302 ILE A C 1
ATOM 2382 O O . ILE A 1 302 ? -7.195 -21.425 5.059 1.00 97.00 302 ILE A O 1
ATOM 2386 N N . VAL A 1 303 ? -6.073 -19.530 5.525 1.00 95.88 303 VAL A N 1
ATOM 2387 C CA . VAL A 1 303 ? -6.321 -19.565 6.974 1.00 95.88 303 VAL A CA 1
ATOM 2388 C C . VAL A 1 303 ? -7.824 -19.593 7.243 1.00 95.88 303 VAL A C 1
ATOM 2390 O O . VAL A 1 303 ? -8.313 -20.496 7.917 1.00 95.88 303 VAL A O 1
ATOM 2393 N N . LYS A 1 304 ? -8.604 -18.687 6.644 1.00 93.75 304 LYS A N 1
ATOM 2394 C CA . LYS A 1 304 ? -10.062 -18.660 6.828 1.00 93.75 304 LYS A CA 1
ATOM 2395 C C . LYS A 1 304 ? -10.715 -19.986 6.430 1.00 93.75 304 LYS A C 1
ATOM 2397 O O . LYS A 1 304 ? -11.539 -20.499 7.179 1.00 93.75 304 LYS A O 1
ATOM 2402 N N . LYS A 1 305 ? -10.334 -20.567 5.287 1.00 94.31 305 LYS A N 1
ATOM 2403 C CA . LYS A 1 305 ? -10.823 -21.879 4.823 1.00 94.31 305 LYS A CA 1
ATOM 2404 C C . LYS A 1 305 ? -10.476 -23.000 5.807 1.00 94.31 305 LYS A C 1
ATOM 2406 O O . LYS A 1 305 ? -11.312 -23.873 6.039 1.00 94.31 305 LYS A O 1
ATOM 2411 N N . ALA A 1 306 ? -9.285 -22.975 6.403 1.00 93.56 306 ALA A N 1
ATOM 2412 C CA . ALA A 1 306 ? -8.863 -23.967 7.385 1.00 93.56 306 ALA A CA 1
ATOM 2413 C C . ALA A 1 306 ? -9.707 -23.900 8.673 1.00 93.56 306 ALA A C 1
ATOM 2415 O O . ALA A 1 306 ? -10.143 -24.939 9.164 1.00 93.56 306 ALA A O 1
ATOM 2416 N N . PHE A 1 307 ? -10.024 -22.694 9.160 1.00 90.38 307 PHE A N 1
ATOM 2417 C CA . PHE A 1 307 ? -10.815 -22.474 10.384 1.00 90.38 307 PHE A CA 1
ATOM 2418 C C . PHE A 1 307 ? -12.327 -22.685 10.232 1.00 90.38 307 PHE A C 1
ATOM 2420 O O . PHE A 1 307 ? -13.043 -22.719 11.231 1.00 90.38 307 PHE A O 1
ATOM 2427 N N . MET A 1 308 ? -12.822 -22.880 9.007 1.00 89.00 308 MET A N 1
ATOM 2428 C CA . MET A 1 308 ? -14.202 -23.324 8.769 1.00 89.00 308 MET A CA 1
ATOM 2429 C C . MET A 1 308 ? -14.398 -24.827 9.036 1.00 89.00 308 MET A C 1
ATOM 2431 O O . MET A 1 308 ? -15.538 -25.284 9.098 1.00 89.00 308 MET A O 1
ATOM 2435 N N . LYS A 1 309 ? -13.316 -25.606 9.186 1.00 81.94 309 LYS A N 1
ATOM 2436 C CA . LYS A 1 309 ? -13.371 -27.024 9.565 1.00 81.94 309 LYS A CA 1
ATOM 2437 C C . LYS A 1 309 ? -13.420 -27.131 11.094 1.00 81.94 309 LYS A C 1
ATOM 2439 O O . LYS A 1 309 ? -12.505 -26.659 11.762 1.00 81.94 309 LYS A O 1
ATOM 2444 N N . THR A 1 310 ? -14.459 -27.756 11.643 1.00 81.44 310 THR A N 1
ATOM 2445 C CA . THR A 1 310 ? -14.611 -27.987 13.088 1.00 81.44 310 THR A CA 1
ATOM 2446 C C . THR A 1 310 ? -14.625 -29.487 13.409 1.00 81.44 310 THR A C 1
ATOM 2448 O O . THR A 1 310 ? -15.308 -30.239 12.706 1.00 81.44 310 THR A O 1
ATOM 2451 N N . PRO A 1 311 ? -13.922 -29.946 14.465 1.00 88.00 311 PRO A N 1
ATOM 2452 C CA . PRO A 1 311 ? -12.944 -29.219 15.294 1.00 88.00 311 PRO A CA 1
ATOM 2453 C C . PRO A 1 311 ? -11.608 -28.965 14.560 1.00 88.00 311 PRO A C 1
ATOM 2455 O O . PRO A 1 311 ? -11.246 -29.709 13.648 1.00 88.00 311 PRO A O 1
ATOM 2458 N N . PHE A 1 312 ? -10.868 -27.927 14.964 1.00 91.06 312 PHE A N 1
ATOM 2459 C CA . PHE A 1 312 ? -9.538 -27.600 14.441 1.00 91.06 312 PHE A CA 1
ATOM 2460 C C . PHE A 1 312 ? -8.444 -28.247 15.300 1.00 91.06 312 PHE A C 1
ATOM 2462 O O . PHE A 1 312 ? -8.202 -27.846 16.441 1.00 91.06 312 PHE A O 1
ATOM 2469 N N . ALA A 1 313 ? -7.781 -29.254 14.734 1.00 93.56 313 ALA A N 1
ATOM 2470 C CA . ALA A 1 313 ? -6.761 -30.066 15.396 1.00 93.56 313 ALA A CA 1
ATOM 2471 C C . ALA A 1 313 ? -5.368 -29.898 14.759 1.00 93.56 313 ALA A C 1
ATOM 2473 O O . ALA A 1 313 ? -5.213 -29.270 13.705 1.00 93.56 313 ALA A O 1
ATOM 2474 N N . MET A 1 314 ? -4.349 -30.536 15.349 1.00 93.25 314 MET A N 1
ATOM 2475 C CA . MET A 1 314 ? -2.962 -30.537 14.837 1.00 93.25 314 MET A CA 1
ATOM 2476 C C . MET A 1 314 ? -2.846 -30.899 13.346 1.00 93.25 314 MET A C 1
ATOM 2478 O O . MET A 1 314 ? -2.060 -30.298 12.612 1.00 93.25 314 MET A O 1
ATOM 2482 N N . LYS A 1 315 ? -3.656 -31.854 12.868 1.00 94.69 315 LYS A N 1
ATOM 2483 C CA . LYS A 1 315 ? -3.678 -32.246 11.449 1.00 94.69 315 LYS A CA 1
ATOM 2484 C C . LYS A 1 315 ? -4.124 -31.091 10.543 1.00 94.69 315 LYS A C 1
ATOM 2486 O O . LYS A 1 315 ? -3.525 -30.880 9.493 1.00 94.69 315 LYS A O 1
ATOM 2491 N N . ASN A 1 316 ? -5.140 -30.326 10.950 1.00 94.81 316 ASN A N 1
ATOM 2492 C CA . ASN A 1 316 ? -5.633 -29.177 10.185 1.00 94.81 316 ASN A CA 1
ATOM 2493 C C . ASN A 1 316 ? -4.595 -28.057 10.125 1.00 94.81 316 ASN A C 1
ATOM 2495 O O . ASN A 1 316 ? -4.441 -27.425 9.081 1.00 94.81 316 ASN A O 1
ATOM 2499 N N . LEU A 1 317 ? -3.858 -27.844 11.220 1.00 95.44 317 LEU A N 1
ATOM 2500 C CA . LEU A 1 317 ? -2.747 -26.901 11.249 1.00 95.44 317 LEU A CA 1
ATOM 2501 C C . LEU A 1 317 ? -1.640 -27.306 10.265 1.00 95.44 317 LEU A C 1
ATOM 2503 O O . LEU A 1 317 ? -1.167 -26.462 9.509 1.00 95.44 317 LEU A O 1
ATOM 2507 N N . ALA A 1 318 ? -1.254 -28.585 10.244 1.00 96.31 318 ALA A N 1
ATOM 2508 C CA . ALA A 1 318 ? -0.240 -29.089 9.318 1.00 96.31 318 ALA A CA 1
ATOM 2509 C C . ALA A 1 318 ? -0.673 -28.947 7.846 1.00 96.31 318 ALA A C 1
ATOM 2511 O O . ALA A 1 318 ? 0.110 -28.474 7.024 1.00 96.31 318 ALA A O 1
ATOM 2512 N N . GLU A 1 319 ? -1.930 -29.282 7.522 1.00 96.31 319 GLU A N 1
ATOM 2513 C CA . GLU A 1 319 ? -2.511 -29.060 6.187 1.00 96.31 319 GLU A CA 1
ATOM 2514 C C . GLU A 1 319 ? -2.485 -27.572 5.801 1.00 96.31 319 GLU A C 1
ATOM 2516 O O . GLU A 1 319 ? -2.040 -27.225 4.709 1.00 96.31 319 GLU A O 1
ATOM 2521 N N . CYS A 1 320 ? -2.914 -26.687 6.710 1.00 96.81 320 CYS A N 1
ATOM 2522 C CA . CYS A 1 320 ? -2.919 -25.241 6.488 1.00 96.81 320 CYS A CA 1
ATOM 2523 C C . CYS A 1 320 ? -1.508 -24.701 6.227 1.00 96.81 320 CYS A C 1
ATOM 2525 O O . CYS A 1 320 ? -1.322 -23.913 5.302 1.00 96.81 320 CYS A O 1
ATOM 2527 N N . LYS A 1 321 ? -0.511 -25.127 7.016 1.00 97.38 321 LYS A N 1
ATOM 2528 C CA . LYS A 1 321 ? 0.887 -24.722 6.824 1.00 97.38 321 LYS A CA 1
ATOM 2529 C C . LYS A 1 321 ? 1.427 -25.195 5.477 1.00 97.38 321 LYS A C 1
ATOM 2531 O O . LYS A 1 321 ? 1.982 -24.384 4.751 1.00 97.38 321 LYS A O 1
ATOM 2536 N N . SER A 1 322 ? 1.161 -26.443 5.091 1.00 97.12 322 SER A N 1
ATOM 2537 C CA . SER A 1 322 ? 1.587 -26.970 3.789 1.00 97.12 322 SER A CA 1
ATOM 2538 C C . SER A 1 322 ? 0.974 -26.213 2.598 1.00 97.12 322 SER A C 1
ATOM 2540 O O . SER A 1 322 ? 1.659 -26.008 1.595 1.00 97.12 322 SER A O 1
ATOM 2542 N N . GLU A 1 323 ? -0.298 -25.799 2.677 1.00 97.44 323 GLU A N 1
ATOM 2543 C CA . GLU A 1 323 ? -0.942 -24.979 1.634 1.00 97.44 323 GLU A CA 1
ATOM 2544 C C . GLU A 1 323 ? -0.309 -23.573 1.587 1.00 97.44 323 GLU A C 1
ATOM 2546 O O . GLU A 1 323 ? 0.017 -23.075 0.508 1.00 97.44 323 GLU A O 1
ATOM 2551 N N . CYS A 1 324 ? -0.036 -22.966 2.749 1.00 97.50 324 CYS A N 1
ATOM 2552 C CA . CYS A 1 324 ? 0.665 -21.682 2.847 1.00 97.50 324 CYS A CA 1
ATOM 2553 C C . CYS A 1 324 ? 2.113 -21.737 2.328 1.00 97.50 324 CYS A C 1
ATOM 2555 O O . CYS A 1 324 ? 2.546 -20.794 1.668 1.00 97.50 324 CYS A O 1
ATOM 2557 N N . ASP A 1 325 ? 2.850 -22.822 2.578 1.00 97.12 325 ASP A N 1
ATOM 2558 C CA . ASP A 1 325 ? 4.247 -22.983 2.147 1.00 97.12 325 ASP A CA 1
ATOM 2559 C C . ASP A 1 325 ? 4.384 -22.904 0.621 1.00 97.12 325 ASP A C 1
ATOM 2561 O O . ASP A 1 325 ? 5.353 -22.342 0.110 1.00 97.12 325 ASP A O 1
ATOM 2565 N N . THR A 1 326 ? 3.382 -23.392 -0.117 1.00 96.50 326 THR A N 1
ATOM 2566 C CA . THR A 1 326 ? 3.339 -23.276 -1.585 1.00 96.50 326 THR A CA 1
ATOM 2567 C C . THR A 1 326 ? 3.273 -21.803 -2.008 1.00 96.50 326 THR A C 1
ATOM 2569 O O . THR A 1 326 ? 4.068 -21.345 -2.827 1.00 96.50 326 THR A O 1
ATOM 2572 N N . VAL A 1 327 ? 2.395 -21.020 -1.372 1.00 96.75 327 VAL A N 1
ATOM 2573 C CA . VAL A 1 327 ? 2.250 -19.575 -1.633 1.00 96.75 327 VAL A CA 1
ATOM 2574 C C . VAL A 1 327 ? 3.505 -18.796 -1.218 1.00 96.75 327 VAL A C 1
ATOM 2576 O O . VAL A 1 327 ? 3.900 -17.836 -1.885 1.00 96.75 327 VAL A O 1
ATOM 2579 N N . VAL A 1 328 ? 4.160 -19.206 -0.129 1.00 95.75 328 VAL A N 1
ATOM 2580 C CA . VAL A 1 328 ? 5.440 -18.639 0.320 1.00 95.75 328 VAL A CA 1
ATOM 2581 C C . VAL A 1 328 ? 6.542 -18.874 -0.712 1.00 95.75 328 VAL A C 1
ATOM 2583 O O . VAL A 1 328 ? 7.258 -17.927 -1.045 1.00 95.75 328 VAL A O 1
ATOM 2586 N N . GLN A 1 329 ? 6.663 -20.089 -1.252 1.00 94.44 329 GLN A N 1
ATOM 2587 C CA . GLN A 1 329 ? 7.659 -20.420 -2.278 1.00 94.44 329 GLN A CA 1
ATOM 2588 C C . GLN A 1 329 ? 7.450 -19.601 -3.557 1.00 94.44 329 GLN A C 1
ATOM 2590 O O . GLN A 1 329 ? 8.406 -19.004 -4.067 1.00 94.44 329 GLN A O 1
ATOM 2595 N N . ASP A 1 330 ? 6.204 -19.488 -4.022 1.00 92.31 330 ASP A N 1
ATOM 2596 C CA . ASP A 1 330 ? 5.851 -18.668 -5.183 1.00 92.31 330 ASP A CA 1
ATOM 2597 C C . ASP A 1 330 ? 6.219 -17.198 -4.950 1.00 92.31 330 ASP A C 1
ATOM 2599 O O . ASP A 1 330 ? 6.905 -16.575 -5.769 1.00 92.31 330 ASP A O 1
ATOM 2603 N N . PHE A 1 331 ? 5.860 -16.648 -3.787 1.00 93.06 331 PHE A N 1
ATOM 2604 C CA . PHE A 1 331 ? 6.185 -15.270 -3.428 1.00 93.06 331 PHE A CA 1
ATOM 2605 C C . PHE A 1 331 ? 7.697 -15.023 -3.322 1.00 93.06 331 PHE A C 1
ATOM 2607 O O . PHE A 1 331 ? 8.191 -13.992 -3.797 1.00 93.06 331 PHE A O 1
ATOM 2614 N N . ALA A 1 332 ? 8.443 -15.959 -2.730 1.00 91.31 332 ALA A N 1
ATOM 2615 C CA . ALA A 1 332 ? 9.894 -15.880 -2.583 1.00 91.31 332 ALA A CA 1
ATOM 2616 C C . ALA A 1 332 ? 10.621 -15.935 -3.937 1.00 91.31 332 ALA A C 1
ATOM 2618 O O . ALA A 1 332 ? 11.637 -15.257 -4.119 1.00 91.31 332 ALA A O 1
ATOM 2619 N N . SER A 1 333 ? 10.085 -16.685 -4.908 1.00 88.81 333 SER A N 1
ATOM 2620 C CA . SER A 1 333 ? 10.642 -16.766 -6.263 1.00 88.81 333 SER A CA 1
ATOM 2621 C C . SER A 1 333 ? 10.608 -15.412 -6.992 1.00 88.81 333 SER A C 1
ATOM 2623 O O . SER A 1 333 ? 11.569 -15.054 -7.683 1.00 88.81 333 SER A O 1
ATOM 2625 N N . ILE A 1 334 ? 9.548 -14.628 -6.756 1.00 85.06 334 ILE A N 1
ATOM 2626 C CA . ILE A 1 334 ? 9.308 -13.306 -7.349 1.00 85.06 334 ILE A CA 1
ATOM 2627 C C . ILE A 1 334 ? 10.080 -12.214 -6.590 1.00 85.06 334 ILE A C 1
ATOM 2629 O O . ILE A 1 334 ? 10.669 -11.317 -7.196 1.00 85.06 334 ILE A O 1
ATOM 2633 N N . ASN A 1 335 ? 10.125 -12.290 -5.256 1.00 85.06 335 ASN A N 1
ATOM 2634 C CA . ASN A 1 335 ? 10.622 -11.217 -4.386 1.00 85.06 335 ASN A CA 1
ATOM 2635 C C . ASN A 1 335 ? 11.992 -11.516 -3.759 1.00 85.06 335 ASN A C 1
ATOM 2637 O O . ASN A 1 335 ? 12.201 -11.356 -2.553 1.00 85.06 335 ASN A O 1
ATOM 2641 N N . LYS A 1 336 ? 12.969 -11.899 -4.589 1.00 82.25 336 LYS A N 1
ATOM 2642 C CA . LYS A 1 336 ? 14.339 -12.188 -4.134 1.00 82.25 336 LYS A CA 1
ATOM 2643 C C . LYS A 1 336 ? 14.937 -11.004 -3.354 1.00 82.25 336 LYS A C 1
ATOM 2645 O O . LYS A 1 336 ? 15.110 -9.908 -3.889 1.00 82.25 336 LYS A O 1
ATOM 2650 N N . GLY A 1 337 ? 15.295 -11.241 -2.090 1.00 72.75 337 GLY A N 1
ATOM 2651 C CA . GLY A 1 337 ? 16.069 -10.304 -1.266 1.00 72.75 337 GLY A CA 1
ATOM 2652 C C . GLY A 1 337 ? 15.269 -9.272 -0.465 1.00 72.75 337 GLY A C 1
ATOM 2653 O O . GLY A 1 337 ? 15.868 -8.328 0.052 1.00 72.75 337 GLY A O 1
ATOM 2654 N N . ARG A 1 338 ? 13.943 -9.412 -0.332 1.00 65.50 338 ARG A N 1
ATOM 2655 C CA . ARG A 1 338 ? 13.153 -8.587 0.599 1.00 65.50 338 ARG A CA 1
ATOM 2656 C C . ARG A 1 338 ? 12.225 -9.442 1.441 1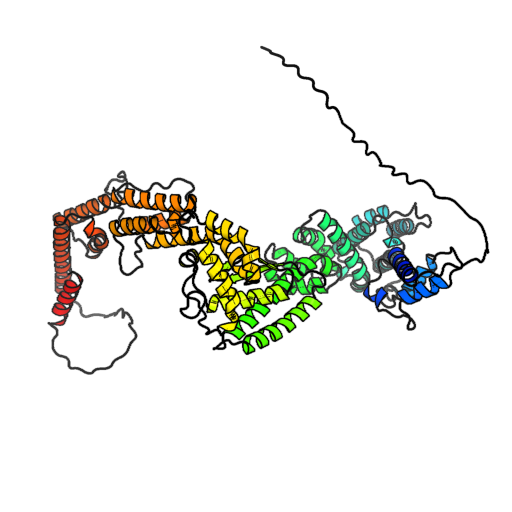.00 65.50 338 ARG A C 1
ATOM 2658 O O . ARG A 1 338 ? 11.217 -9.936 0.957 1.00 65.50 338 ARG A O 1
ATOM 2665 N N . SER A 1 339 ? 12.577 -9.555 2.710 1.00 73.12 339 SER A N 1
ATOM 2666 C CA . SER A 1 339 ? 11.844 -10.345 3.690 1.00 73.12 339 SER A CA 1
ATOM 2667 C C . SER A 1 339 ? 11.079 -9.446 4.683 1.00 73.12 339 SER A C 1
ATOM 2669 O O . SER A 1 339 ? 9.997 -9.801 5.136 1.00 73.12 339 SER A O 1
ATOM 2671 N N . LYS A 1 340 ? 11.573 -8.215 4.905 1.00 91.31 340 LYS A N 1
ATOM 2672 C CA . LYS A 1 340 ? 10.968 -7.212 5.793 1.00 91.31 340 LYS A CA 1
ATOM 2673 C C . LYS A 1 340 ? 9.774 -6.487 5.167 1.00 91.31 340 LYS A C 1
ATOM 2675 O O . LYS A 1 340 ? 9.945 -5.805 4.152 1.00 91.31 340 LYS A O 1
ATOM 2680 N N . ARG A 1 341 ? 8.601 -6.537 5.804 1.00 91.69 341 ARG A N 1
ATOM 2681 C CA . ARG A 1 341 ? 7.405 -5.761 5.413 1.00 91.69 341 ARG A CA 1
ATOM 2682 C C . ARG A 1 341 ? 6.518 -5.412 6.611 1.00 91.69 341 ARG A C 1
ATOM 2684 O O . ARG A 1 341 ? 6.573 -6.078 7.638 1.00 91.69 341 ARG A O 1
ATOM 2691 N N . CYS A 1 342 ? 5.713 -4.361 6.473 1.00 94.19 342 CYS A N 1
ATOM 2692 C CA . CYS A 1 342 ? 4.646 -4.039 7.422 1.00 94.19 342 CYS A CA 1
ATOM 2693 C C . CYS A 1 342 ? 3.336 -4.637 6.914 1.00 94.19 342 CYS A C 1
ATOM 2695 O O . CYS A 1 342 ? 3.011 -4.468 5.738 1.00 94.19 342 CYS A O 1
ATOM 2697 N N . ILE A 1 343 ? 2.592 -5.303 7.790 1.00 95.69 343 ILE A N 1
ATOM 2698 C CA . ILE A 1 343 ? 1.320 -5.938 7.450 1.00 95.69 343 ILE A CA 1
ATOM 2699 C C . ILE A 1 343 ? 0.202 -5.499 8.382 1.00 95.69 343 ILE A C 1
ATOM 2701 O O . ILE A 1 343 ? 0.437 -4.948 9.459 1.00 95.69 343 ILE A O 1
ATOM 2705 N N . VAL A 1 344 ? -1.022 -5.757 7.929 1.00 96.00 344 VAL A N 1
ATOM 2706 C CA . VAL A 1 344 ? -2.244 -5.583 8.706 1.00 96.00 344 VAL A CA 1
ATOM 2707 C C . VAL A 1 344 ? -2.845 -6.964 8.939 1.00 96.00 344 VAL A C 1
ATOM 2709 O O . VAL A 1 344 ? -3.046 -7.728 7.988 1.00 96.00 344 VAL A O 1
ATOM 2712 N N . ILE A 1 345 ? -3.097 -7.288 10.203 1.00 96.31 345 ILE A N 1
ATOM 2713 C CA . ILE A 1 345 ? -3.729 -8.541 10.618 1.00 96.31 345 ILE A CA 1
ATOM 2714 C C . ILE A 1 345 ? -4.982 -8.199 11.416 1.00 96.31 345 ILE A C 1
ATOM 2716 O O . ILE A 1 345 ? -4.926 -7.380 12.330 1.00 96.31 345 ILE A O 1
ATOM 2720 N N . ASP A 1 346 ? -6.101 -8.834 11.077 1.00 93.81 346 ASP A N 1
ATOM 2721 C CA . ASP A 1 346 ? -7.306 -8.762 11.896 1.00 93.81 346 ASP A CA 1
ATOM 2722 C C . ASP A 1 346 ? -7.106 -9.604 13.157 1.00 93.81 346 ASP A C 1
ATOM 2724 O O . ASP A 1 346 ? -6.765 -10.785 13.078 1.00 93.81 346 ASP A O 1
ATOM 2728 N N . PHE A 1 347 ? -7.275 -8.972 14.313 1.00 93.44 347 PHE A N 1
ATOM 2729 C CA . PHE A 1 347 ? -7.093 -9.586 15.620 1.00 93.44 347 PHE A CA 1
ATOM 2730 C C . PHE A 1 347 ? -8.023 -8.905 16.626 1.00 93.44 347 PHE A C 1
ATOM 2732 O O . PHE A 1 347 ? -8.120 -7.675 16.655 1.00 93.44 347 PHE A O 1
ATOM 2739 N N . PHE A 1 348 ? -8.754 -9.678 17.430 1.00 88.75 348 PHE A N 1
ATOM 2740 C CA . PHE A 1 348 ? -9.790 -9.173 18.345 1.00 88.75 348 PHE A CA 1
ATOM 2741 C C . PHE A 1 348 ? -10.905 -8.344 17.674 1.00 88.75 348 PHE A C 1
ATOM 2743 O O . PHE A 1 348 ? -11.549 -7.504 18.314 1.00 88.75 348 PHE A O 1
ATOM 2750 N N . GLY A 1 349 ? -11.153 -8.575 16.382 1.00 89.31 349 GLY A N 1
ATOM 2751 C CA . GLY A 1 349 ? -12.099 -7.782 15.589 1.00 89.31 349 GLY A CA 1
ATOM 2752 C C . GLY A 1 349 ? -11.588 -6.385 15.216 1.00 89.31 349 GLY A C 1
ATOM 2753 O O . GLY A 1 349 ? -12.373 -5.549 14.773 1.00 89.31 349 GLY A O 1
ATOM 2754 N N . HIS A 1 350 ? -10.287 -6.133 15.379 1.00 92.00 350 HIS A N 1
ATOM 2755 C CA . HIS A 1 350 ? -9.622 -4.897 14.978 1.00 92.00 350 HIS A CA 1
ATOM 2756 C C . HIS A 1 350 ? -8.517 -5.183 13.968 1.00 92.00 350 HIS A C 1
ATOM 2758 O O . HIS A 1 350 ? -7.797 -6.171 14.079 1.00 92.00 350 HIS A O 1
ATOM 2764 N N . ALA A 1 351 ? -8.335 -4.277 13.013 1.00 94.19 351 ALA A N 1
ATOM 2765 C CA . ALA A 1 351 ? -7.210 -4.330 12.091 1.00 94.19 351 ALA A CA 1
ATOM 2766 C C . ALA A 1 351 ? -5.941 -3.833 12.803 1.00 94.19 351 ALA A C 1
ATOM 2768 O O . ALA A 1 351 ? -5.733 -2.624 12.923 1.00 94.19 351 ALA A O 1
ATOM 2769 N N . VAL A 1 352 ? -5.090 -4.750 13.266 1.00 94.94 352 VAL A N 1
ATOM 2770 C CA . VAL A 1 352 ? -3.797 -4.436 13.886 1.00 94.94 352 VAL A CA 1
ATOM 2771 C C . VAL A 1 352 ? -2.815 -4.033 12.789 1.00 94.94 352 VAL A C 1
ATOM 2773 O O . VAL A 1 352 ? -2.363 -4.865 12.001 1.00 94.94 352 VAL A O 1
ATOM 2776 N N . ARG A 1 353 ? -2.512 -2.732 12.718 1.00 94.25 353 ARG A N 1
ATOM 2777 C CA . ARG A 1 353 ? -1.637 -2.136 11.695 1.00 94.25 353 ARG A CA 1
ATOM 2778 C C . ARG A 1 353 ? -0.156 -2.157 12.082 1.00 94.25 353 ARG A C 1
ATOM 2780 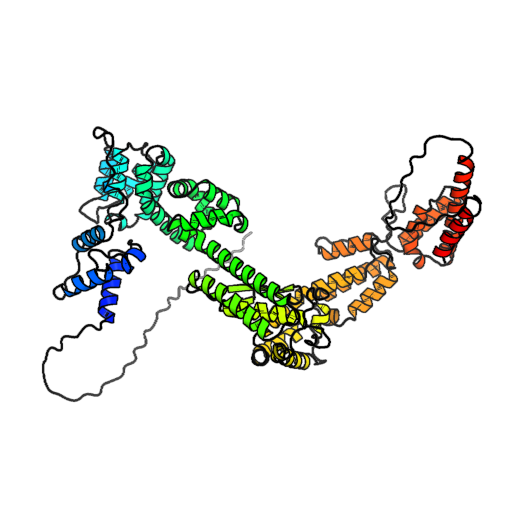O O . ARG A 1 353 ? 0.195 -2.350 13.241 1.00 94.25 353 ARG A O 1
ATOM 2787 N N . ASP A 1 354 ? 0.693 -1.922 11.080 1.00 91.75 354 ASP A N 1
ATOM 2788 C CA . ASP A 1 354 ? 2.142 -1.700 11.205 1.00 91.75 354 ASP A CA 1
ATOM 2789 C C . ASP A 1 354 ? 2.939 -2.851 11.836 1.00 91.75 354 ASP A C 1
ATOM 2791 O O . ASP A 1 354 ? 4.038 -2.660 12.368 1.00 91.75 354 ASP A O 1
ATOM 2795 N N . LEU A 1 355 ? 2.427 -4.078 11.722 1.00 95.44 355 LEU A N 1
ATOM 2796 C CA . LEU A 1 355 ? 3.118 -5.259 12.213 1.00 95.44 355 LEU A CA 1
ATOM 2797 C C . LEU A 1 355 ? 4.304 -5.579 11.292 1.00 95.44 355 LEU A C 1
ATOM 2799 O O . LEU A 1 355 ? 4.123 -5.928 10.127 1.00 95.44 355 LEU A O 1
ATOM 2803 N N . LYS A 1 356 ? 5.531 -5.454 11.801 1.00 95.31 356 LYS A N 1
ATOM 2804 C CA . LYS A 1 356 ? 6.752 -5.717 11.023 1.00 95.31 356 LYS A CA 1
ATOM 2805 C C . LYS A 1 356 ? 7.049 -7.208 10.997 1.00 95.31 356 LYS A C 1
ATOM 2807 O O . LYS A 1 356 ? 7.348 -7.782 12.039 1.00 95.31 356 LYS A O 1
ATOM 2812 N N . VAL A 1 357 ? 6.966 -7.842 9.838 1.00 95.69 357 VAL A N 1
ATOM 2813 C CA . VAL A 1 357 ? 7.434 -9.219 9.626 1.00 95.69 357 VAL A CA 1
ATOM 2814 C C . VAL A 1 357 ? 8.775 -9.197 8.919 1.00 95.69 357 VAL A C 1
ATOM 2816 O O . VAL A 1 357 ? 9.014 -8.345 8.065 1.00 95.69 357 VAL A O 1
ATOM 2819 N N . GLU A 1 358 ? 9.641 -10.113 9.314 1.00 94.69 358 GLU A N 1
ATOM 2820 C CA . GLU A 1 358 ? 10.993 -10.331 8.830 1.00 94.69 358 GLU A CA 1
ATOM 2821 C C . GLU A 1 358 ? 11.039 -11.349 7.701 1.00 94.69 358 GLU A C 1
ATOM 2823 O O . GLU A 1 358 ? 12.035 -11.365 6.985 1.00 94.69 358 GLU A O 1
ATOM 2828 N N . SER A 1 359 ? 10.003 -12.175 7.526 1.00 94.94 359 SER A N 1
ATOM 2829 C CA . SER A 1 359 ? 9.889 -13.129 6.423 1.00 94.94 359 SER A CA 1
ATOM 2830 C C . SER A 1 359 ? 8.427 -13.457 6.067 1.00 94.94 359 SER A C 1
ATOM 2832 O O . SER A 1 359 ? 7.517 -13.160 6.850 1.00 94.94 359 SER A O 1
ATOM 2834 N N . PRO A 1 360 ? 8.166 -14.057 4.887 1.00 95.44 360 PRO A N 1
ATOM 2835 C CA . PRO A 1 360 ? 6.828 -14.517 4.531 1.00 95.44 360 PRO A CA 1
ATOM 2836 C C . PRO A 1 360 ? 6.278 -15.620 5.435 1.00 95.44 360 PRO A C 1
ATOM 2838 O O . PRO A 1 360 ? 5.082 -15.627 5.715 1.00 95.44 360 PRO A O 1
ATOM 2841 N N . GLU A 1 361 ? 7.144 -16.505 5.917 1.00 96.50 361 GLU A N 1
ATOM 2842 C CA . GLU A 1 361 ? 6.812 -17.569 6.866 1.00 96.50 361 GLU A CA 1
ATOM 2843 C C . GLU A 1 361 ? 6.334 -16.978 8.196 1.00 96.50 361 GLU A C 1
ATOM 2845 O O . GLU A 1 361 ? 5.317 -17.406 8.736 1.00 96.50 361 GLU A O 1
ATOM 2850 N N . GLU A 1 362 ? 7.003 -15.926 8.683 1.00 96.25 362 GLU A N 1
ATOM 2851 C CA . GLU A 1 362 ? 6.590 -15.249 9.913 1.00 96.25 362 GLU A CA 1
ATOM 2852 C C . GLU A 1 362 ? 5.184 -14.637 9.778 1.00 96.25 362 GLU A C 1
ATOM 2854 O O . GLU A 1 362 ? 4.381 -14.715 10.706 1.00 96.25 362 GLU A O 1
ATOM 2859 N N . GLU A 1 363 ? 4.835 -14.063 8.621 1.00 96.69 363 GLU A N 1
ATOM 2860 C CA . GLU A 1 363 ? 3.463 -13.600 8.379 1.00 96.69 363 GLU A CA 1
ATOM 2861 C C . GLU A 1 363 ? 2.440 -14.735 8.429 1.00 96.69 363 GLU A C 1
ATOM 2863 O O . GLU A 1 363 ? 1.366 -14.552 9.008 1.00 96.69 363 GLU A O 1
ATOM 2868 N N . VAL A 1 364 ? 2.758 -15.890 7.839 1.00 97.50 364 VAL A N 1
ATOM 2869 C CA . VAL A 1 364 ? 1.889 -17.073 7.886 1.00 97.50 364 VAL A CA 1
ATOM 2870 C C . VAL A 1 364 ? 1.647 -17.490 9.333 1.00 97.50 364 VAL A C 1
ATOM 2872 O O . VAL A 1 364 ? 0.490 -17.621 9.739 1.00 97.50 364 VAL A O 1
ATOM 2875 N N . ASP A 1 365 ? 2.712 -17.627 10.126 1.00 97.19 365 ASP A N 1
ATOM 2876 C CA . ASP A 1 365 ? 2.614 -18.013 11.535 1.00 97.19 365 ASP A CA 1
ATOM 2877 C C . ASP A 1 365 ? 1.758 -17.025 12.338 1.00 97.19 365 ASP A C 1
ATOM 2879 O O . ASP A 1 365 ? 0.919 -17.436 13.139 1.00 97.19 365 ASP A O 1
ATOM 2883 N N . LEU A 1 366 ? 1.893 -15.723 12.082 1.00 97.69 366 LEU A N 1
ATOM 2884 C CA . LEU A 1 366 ? 1.113 -14.696 12.774 1.00 97.69 366 LEU A CA 1
ATOM 2885 C C . LEU A 1 366 ? -0.353 -14.671 12.362 1.00 97.69 366 LEU A C 1
ATOM 2887 O O . LEU A 1 366 ? -1.211 -14.471 13.216 1.00 97.69 366 LEU A O 1
ATOM 2891 N N . ARG A 1 367 ? -0.671 -14.876 11.081 1.00 97.50 367 ARG A N 1
ATOM 2892 C CA . ARG A 1 367 ? -2.069 -14.948 10.628 1.00 97.50 367 ARG A CA 1
ATOM 2893 C C . ARG A 1 367 ? -2.768 -16.184 11.183 1.00 97.50 367 ARG A C 1
ATOM 2895 O O . ARG A 1 367 ? -3.912 -16.086 11.621 1.00 97.50 367 ARG A O 1
ATOM 2902 N N . ILE A 1 368 ? -2.075 -17.322 11.213 1.00 97.19 368 ILE A N 1
ATOM 2903 C CA . ILE A 1 368 ? -2.576 -18.543 11.851 1.00 97.19 368 ILE A CA 1
ATOM 2904 C C . ILE A 1 368 ? -2.783 -18.307 13.350 1.00 97.19 368 ILE A C 1
ATOM 2906 O O . ILE A 1 368 ? -3.849 -18.622 13.873 1.00 97.19 368 ILE A O 1
ATOM 2910 N N . ALA A 1 369 ? -1.800 -17.723 14.040 1.00 97.06 369 ALA A N 1
ATOM 2911 C CA . ALA A 1 369 ? -1.895 -17.448 15.470 1.00 97.06 369 ALA A CA 1
ATOM 2912 C C . ALA A 1 369 ? -3.025 -16.470 15.806 1.00 97.06 369 ALA A C 1
ATOM 2914 O O . ALA A 1 369 ? -3.765 -16.713 16.755 1.00 97.06 369 ALA A O 1
ATOM 2915 N N . ALA A 1 370 ? -3.205 -15.412 15.011 1.00 96.31 370 ALA A N 1
ATOM 2916 C CA . ALA A 1 370 ? -4.320 -14.484 15.162 1.00 96.31 370 ALA A CA 1
ATOM 2917 C C . ALA A 1 370 ? -5.664 -15.216 15.046 1.00 96.31 370 ALA A C 1
ATOM 2919 O O . ALA A 1 370 ? -6.500 -15.081 15.934 1.00 96.31 370 ALA A O 1
ATOM 2920 N N . ALA A 1 371 ? -5.839 -16.069 14.030 1.00 94.81 371 ALA A N 1
ATOM 2921 C CA . ALA A 1 371 ? -7.061 -16.854 13.852 1.00 94.81 371 ALA A CA 1
ATOM 2922 C C . ALA A 1 371 ? -7.302 -17.872 14.987 1.00 94.81 371 ALA A C 1
ATOM 2924 O O . ALA A 1 371 ? -8.425 -17.976 15.485 1.00 94.81 371 ALA A O 1
ATOM 2925 N N . LEU A 1 372 ? -6.258 -18.585 15.437 1.00 94.62 372 LEU A N 1
ATOM 2926 C CA . LEU A 1 372 ? -6.321 -19.508 16.581 1.00 94.62 372 LEU A CA 1
ATOM 2927 C C . LEU A 1 372 ? -6.780 -18.785 17.849 1.00 94.62 372 LEU A C 1
ATOM 2929 O O . LEU A 1 372 ? -7.730 -19.204 18.516 1.00 94.62 372 LEU A O 1
ATOM 2933 N N . LYS A 1 373 ? -6.102 -17.682 18.172 1.00 94.69 373 LYS A N 1
ATOM 2934 C CA . LYS A 1 373 ? -6.373 -16.870 19.356 1.00 94.69 373 LYS A CA 1
ATOM 2935 C C . LYS A 1 373 ? -7.778 -16.278 19.281 1.00 94.69 373 LYS A C 1
ATOM 2937 O O . LYS A 1 373 ? -8.544 -16.454 20.228 1.00 94.69 373 LYS A O 1
ATOM 2942 N N . ASP A 1 374 ? -8.167 -15.688 18.154 1.00 92.00 374 ASP A N 1
ATOM 2943 C CA . ASP A 1 374 ? -9.515 -15.150 17.952 1.00 92.00 374 ASP A CA 1
ATOM 2944 C C . ASP A 1 374 ? -10.600 -16.228 18.081 1.00 92.00 374 ASP A C 1
ATOM 2946 O O . ASP A 1 374 ? -11.699 -15.930 18.534 1.00 92.00 374 ASP A O 1
ATOM 2950 N N . CYS A 1 375 ? -10.331 -17.498 17.775 1.00 91.12 375 CYS A N 1
ATOM 2951 C CA . CYS A 1 375 ? -11.304 -18.564 18.039 1.00 91.12 375 CYS A CA 1
ATOM 2952 C C . CYS A 1 375 ? -11.406 -18.927 19.529 1.00 91.12 375 CYS A C 1
ATOM 2954 O O . CYS A 1 375 ? -12.468 -19.353 19.972 1.00 91.12 375 CYS A O 1
ATOM 2956 N N . CYS A 1 376 ? -10.338 -18.750 20.311 1.00 91.88 376 CYS A N 1
ATOM 2957 C CA . CYS A 1 376 ? -10.245 -19.254 21.685 1.00 91.88 376 CYS A CA 1
ATOM 2958 C C . CYS A 1 376 ? -10.489 -18.199 22.771 1.00 91.88 376 CYS A C 1
ATOM 2960 O O . CYS A 1 376 ? -10.830 -18.552 23.902 1.00 91.88 376 CYS A O 1
ATOM 2962 N N . ILE A 1 377 ? -10.267 -16.915 22.489 1.00 91.12 377 ILE A N 1
ATOM 2963 C CA . ILE A 1 377 ? -10.275 -15.880 23.527 1.00 91.12 377 ILE A CA 1
ATOM 2964 C C . ILE A 1 377 ? -11.676 -15.636 24.104 1.00 91.12 377 ILE A C 1
ATOM 2966 O O . ILE A 1 377 ? -12.654 -15.371 23.397 1.00 91.12 377 ILE A O 1
ATOM 2970 N N . GLY A 1 378 ? -11.749 -15.666 25.437 1.00 86.31 378 GLY A N 1
ATOM 2971 C CA . GLY A 1 378 ? -12.967 -15.435 26.207 1.00 86.31 378 GLY A CA 1
ATOM 2972 C C . GLY A 1 378 ? -13.928 -16.623 26.211 1.00 86.31 378 GLY A C 1
ATOM 2973 O O . GLY A 1 378 ? -15.077 -16.461 26.621 1.00 86.31 378 GLY A O 1
ATOM 2974 N N . LEU A 1 379 ? -13.489 -17.796 25.745 1.00 86.62 379 LEU A N 1
ATOM 2975 C CA . LEU A 1 379 ? -14.235 -19.045 25.870 1.00 86.62 379 LEU A CA 1
ATOM 2976 C C . LEU A 1 379 ? -13.830 -19.776 27.150 1.00 86.62 379 LEU A C 1
ATOM 2978 O O . LEU A 1 379 ? -12.668 -19.755 27.541 1.00 86.62 379 LEU A O 1
ATOM 2982 N N . VAL A 1 380 ? -14.789 -20.463 27.778 1.00 84.25 380 VAL A N 1
ATOM 2983 C CA . VAL A 1 380 ? -14.592 -21.181 29.056 1.00 84.25 380 VAL A CA 1
ATOM 2984 C C . VAL A 1 380 ? -13.458 -22.210 28.976 1.00 84.25 380 VAL A C 1
ATOM 2986 O O . VAL A 1 380 ? -12.738 -22.422 29.944 1.00 84.25 380 VAL A O 1
ATOM 2989 N N . TRP A 1 381 ? -13.288 -22.840 27.815 1.00 81.62 381 TRP A N 1
ATOM 2990 C CA . TRP A 1 381 ? -12.256 -23.844 27.551 1.00 81.62 381 TRP A CA 1
ATOM 2991 C C . TRP A 1 381 ? -11.017 -23.286 26.832 1.00 81.62 381 TRP A C 1
ATOM 2993 O O . TRP A 1 381 ? -10.091 -24.049 26.556 1.00 81.62 381 TRP A O 1
ATOM 3003 N N . GLY A 1 382 ? -11.017 -21.993 26.497 1.00 88.44 382 GLY A N 1
ATOM 3004 C CA . GLY A 1 382 ? -10.022 -21.355 25.641 1.00 88.44 382 GLY A CA 1
ATOM 3005 C C . GLY A 1 382 ? -9.044 -20.463 26.404 1.00 88.44 382 GLY A C 1
ATOM 3006 O O . GLY A 1 382 ? -8.570 -20.803 27.486 1.00 88.44 382 GLY A O 1
ATOM 3007 N N . LEU A 1 383 ? -8.713 -19.317 25.808 1.00 92.69 383 LEU A N 1
ATOM 3008 C CA . LEU A 1 383 ? -7.793 -18.351 26.399 1.00 92.69 383 LEU A CA 1
ATOM 3009 C C . LEU A 1 383 ? -8.544 -17.392 27.324 1.00 92.69 383 LEU A C 1
ATOM 3011 O O . LEU A 1 383 ? -9.528 -16.764 26.921 1.00 92.69 383 LEU A O 1
ATOM 3015 N N . GLU A 1 384 ? -8.037 -17.234 28.545 1.00 91.12 384 GLU A N 1
ATOM 3016 C CA . GLU A 1 384 ? -8.560 -16.261 29.500 1.00 91.12 384 GLU A CA 1
ATOM 3017 C C . GLU A 1 384 ? -8.438 -14.843 28.939 1.00 91.12 384 GLU A C 1
ATOM 3019 O O . GLU A 1 384 ? -7.406 -14.479 28.376 1.00 91.12 384 GLU A O 1
ATOM 3024 N N . LEU A 1 385 ? -9.502 -14.054 29.081 1.00 91.69 385 LEU A N 1
ATOM 3025 C CA . LEU A 1 385 ? -9.580 -12.672 28.619 1.00 91.69 385 LEU A CA 1
ATOM 3026 C C . LEU A 1 385 ? -8.884 -11.749 29.627 1.00 91.69 385 LEU A C 1
ATOM 3028 O O . LEU A 1 385 ? -9.283 -11.705 30.795 1.00 91.69 385 LEU A O 1
ATOM 3032 N N . LEU A 1 386 ? -7.893 -10.981 29.171 1.00 92.38 386 LEU A N 1
ATOM 3033 C CA . LEU A 1 386 ? -7.193 -10.026 30.030 1.00 92.38 386 LEU A CA 1
ATOM 3034 C C . LEU A 1 386 ? -8.144 -8.893 30.432 1.00 92.38 386 LEU A C 1
ATOM 3036 O O . LEU A 1 386 ? -9.103 -8.572 29.724 1.00 92.38 386 LEU A O 1
ATOM 3040 N N . SER A 1 387 ? -7.880 -8.273 31.583 1.00 88.38 387 SER A N 1
ATOM 3041 C CA . SER A 1 387 ? -8.769 -7.269 32.185 1.00 88.38 387 SER A CA 1
ATOM 3042 C C . SER A 1 387 ? -9.125 -6.130 31.223 1.00 88.38 387 SER A C 1
ATOM 3044 O O . SER A 1 387 ? -10.290 -5.736 31.153 1.00 88.38 387 SER A O 1
ATOM 3046 N N . TYR A 1 388 ? -8.159 -5.665 30.428 1.00 87.31 388 TYR A N 1
ATOM 3047 C CA . TYR A 1 388 ? -8.348 -4.571 29.478 1.00 87.31 388 TYR A CA 1
ATOM 3048 C C . TYR A 1 388 ? -9.034 -4.968 28.166 1.00 87.31 388 TYR A C 1
ATOM 3050 O O . TYR A 1 388 ? -9.723 -4.157 27.549 1.00 87.31 388 TYR A O 1
ATOM 3058 N N . GLU A 1 389 ? -8.895 -6.218 27.730 1.00 90.25 389 GLU A N 1
ATOM 3059 C CA . GLU A 1 389 ? -9.497 -6.693 26.479 1.00 90.25 389 GLU A CA 1
ATOM 3060 C C . GLU A 1 389 ? -11.023 -6.774 26.579 1.00 90.25 389 GLU A C 1
ATOM 3062 O O . GLU A 1 389 ? -11.721 -6.639 25.573 1.00 90.25 389 GLU A O 1
ATOM 3067 N N . ARG A 1 390 ? -11.556 -6.916 27.803 1.00 88.06 390 ARG A N 1
ATOM 3068 C CA . ARG A 1 390 ? -13.000 -6.852 28.090 1.00 88.06 390 ARG A CA 1
ATOM 3069 C C . ARG A 1 390 ? -13.645 -5.579 27.558 1.00 88.06 390 ARG A C 1
ATOM 3071 O O . ARG A 1 390 ? -14.812 -5.606 27.184 1.00 88.06 390 ARG A O 1
ATOM 3078 N N . TRP A 1 391 ? -12.896 -4.481 27.540 1.00 86.50 391 TRP A N 1
ATOM 3079 C CA . TRP A 1 391 ? -13.380 -3.172 27.106 1.00 86.50 391 TRP A CA 1
ATOM 3080 C C . TRP A 1 391 ? -13.224 -2.958 25.605 1.00 86.50 391 TRP A C 1
ATOM 3082 O O . TRP A 1 391 ? -13.960 -2.181 25.008 1.00 86.50 391 TRP A O 1
ATOM 3092 N N . LEU A 1 392 ? -12.235 -3.625 25.011 1.00 86.69 392 LEU A N 1
ATOM 3093 C CA . LEU A 1 392 ? -11.782 -3.346 23.656 1.00 86.69 392 LEU A CA 1
ATOM 3094 C C . LEU A 1 392 ? -12.369 -4.288 22.615 1.00 86.69 392 LEU A C 1
ATOM 3096 O O . LEU A 1 392 ? -12.362 -3.960 21.434 1.00 86.69 392 LEU A O 1
ATOM 3100 N N . ARG A 1 393 ? -12.868 -5.456 23.017 1.00 83.31 393 ARG A N 1
ATOM 3101 C CA . ARG A 1 393 ? -13.379 -6.465 22.088 1.00 83.31 393 ARG A CA 1
ATOM 3102 C C . ARG A 1 393 ? -14.550 -5.928 21.251 1.00 83.31 393 ARG A C 1
ATOM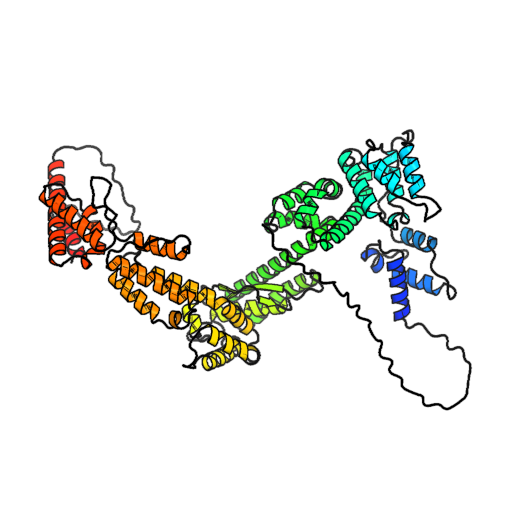 3104 O O . ARG A 1 393 ? -15.576 -5.530 21.800 1.00 83.31 393 ARG A O 1
ATOM 3111 N N . ALA A 1 394 ? -14.433 -5.993 19.923 1.00 76.12 394 ALA A N 1
ATOM 3112 C CA . ALA A 1 394 ? -15.441 -5.504 18.973 1.00 76.12 394 ALA A CA 1
ATOM 3113 C C . ALA A 1 394 ? -16.648 -6.460 18.789 1.00 76.12 394 ALA A C 1
ATOM 3115 O O . ALA A 1 394 ? -17.064 -6.753 17.671 1.00 76.12 394 ALA A O 1
ATOM 3116 N N . GLY A 1 395 ? -17.232 -6.944 19.891 1.00 73.75 395 GLY A N 1
ATOM 3117 C CA . GLY A 1 395 ? -18.371 -7.871 19.879 1.00 73.75 395 GLY A CA 1
ATOM 3118 C C . GLY A 1 395 ? -17.989 -9.361 19.921 1.00 73.75 395 GLY A C 1
ATOM 3119 O O . GLY A 1 395 ? -16.819 -9.712 20.094 1.00 73.75 395 GLY A O 1
ATOM 3120 N N . PRO A 1 396 ? -18.978 -10.275 19.855 1.00 66.94 396 PRO A N 1
ATOM 3121 C CA . PRO A 1 396 ? -18.722 -11.713 19.866 1.00 66.94 396 PRO A CA 1
ATOM 3122 C C . PRO A 1 396 ? -17.946 -12.135 18.610 1.00 66.94 396 PRO A C 1
ATOM 3124 O O . PRO A 1 396 ? -18.238 -11.665 17.513 1.00 66.94 396 PRO A O 1
ATOM 3127 N N . ASN A 1 397 ? -16.977 -13.043 18.765 1.00 65.44 397 ASN A N 1
ATOM 3128 C CA . ASN A 1 397 ? -16.156 -13.496 17.637 1.00 65.44 397 ASN A CA 1
ATOM 3129 C C . ASN A 1 397 ? -17.056 -14.178 16.598 1.00 65.44 397 ASN A C 1
ATOM 3131 O O . ASN A 1 397 ? -17.853 -15.056 16.940 1.00 65.44 397 ASN A O 1
ATOM 3135 N N . ALA A 1 398 ? -16.936 -13.758 15.336 1.00 59.38 398 ALA A N 1
ATOM 3136 C CA . ALA A 1 398 ? -17.786 -14.231 14.244 1.00 59.38 398 ALA A CA 1
ATOM 3137 C C . ALA A 1 398 ? -17.589 -15.726 13.934 1.00 59.38 398 ALA A C 1
ATOM 3139 O O . ALA A 1 398 ? -18.488 -16.367 13.392 1.00 59.38 398 ALA A O 1
ATOM 3140 N N . VAL A 1 399 ? -16.434 -16.290 14.297 1.00 66.19 399 VAL A N 1
ATOM 3141 C CA . VAL A 1 399 ? -16.091 -17.693 14.060 1.00 66.19 399 VAL A CA 1
ATOM 3142 C C . VAL A 1 399 ? -15.958 -18.401 15.404 1.00 66.19 399 VAL A C 1
ATOM 3144 O O . VAL A 1 399 ? -15.061 -18.108 16.189 1.00 66.19 399 VAL A O 1
ATOM 3147 N N . LYS A 1 400 ? -16.876 -19.331 15.678 1.00 74.88 400 LYS A N 1
ATOM 3148 C CA . LYS A 1 400 ? -16.781 -20.261 16.807 1.00 74.88 400 LYS A CA 1
ATOM 3149 C C . LYS A 1 400 ? -16.243 -21.580 16.272 1.00 74.88 400 LYS A C 1
ATOM 3151 O O . LYS A 1 400 ? -17.011 -22.391 15.763 1.00 74.88 400 LYS A O 1
ATOM 3156 N N . CYS A 1 401 ? -14.932 -21.759 16.351 1.00 84.75 401 CYS A N 1
ATOM 3157 C CA . CYS A 1 401 ? -14.272 -23.012 16.012 1.00 84.75 401 CYS A CA 1
ATOM 3158 C C . CYS A 1 401 ? -13.695 -23.623 17.291 1.00 84.75 401 CYS A C 1
ATOM 3160 O O . CYS A 1 401 ? -13.027 -22.925 18.050 1.00 84.75 401 CYS A O 1
ATOM 3162 N N . GLU A 1 402 ? -13.993 -24.895 17.559 1.00 89.12 402 GLU A N 1
ATOM 3163 C CA . GLU A 1 402 ? -13.377 -25.625 18.670 1.00 89.12 402 GLU A CA 1
ATOM 3164 C C . GLU A 1 402 ? -11.931 -25.959 18.302 1.00 89.12 402 GLU A C 1
ATOM 3166 O O . GLU A 1 402 ? -11.691 -26.572 17.263 1.00 89.12 402 GLU A O 1
ATOM 3171 N N . VAL A 1 403 ? -10.978 -25.532 19.131 1.00 92.12 403 VAL A N 1
ATOM 3172 C CA . VAL A 1 403 ? -9.538 -25.690 18.890 1.00 92.12 403 VAL A CA 1
ATOM 3173 C C . VAL A 1 403 ? -8.957 -26.632 19.937 1.00 92.12 403 VAL A C 1
ATOM 3175 O O . VAL A 1 403 ? -9.225 -26.493 21.131 1.00 92.12 403 VAL A O 1
ATOM 3178 N N . GLU A 1 404 ? -8.138 -27.582 19.493 1.00 93.44 404 GLU A N 1
ATOM 3179 C CA . GLU A 1 404 ? -7.452 -28.519 20.379 1.00 93.44 404 GLU A CA 1
ATOM 3180 C C . GLU A 1 404 ? -6.535 -27.787 21.379 1.00 93.44 404 GLU A C 1
ATOM 3182 O O . GLU A 1 404 ? -5.732 -26.933 21.004 1.00 93.44 404 GLU A O 1
ATOM 3187 N N . ARG A 1 405 ? -6.629 -28.130 22.672 1.00 92.25 405 ARG A N 1
ATOM 3188 C CA . ARG A 1 405 ? -5.959 -27.391 23.760 1.00 92.25 405 ARG A CA 1
ATOM 3189 C C . ARG A 1 405 ? -4.438 -27.303 23.598 1.00 92.25 405 ARG A C 1
ATOM 3191 O O . ARG A 1 405 ? -3.868 -26.266 23.930 1.00 92.25 405 ARG A O 1
ATOM 3198 N N . CYS A 1 406 ? -3.802 -28.354 23.079 1.00 94.56 406 CYS A N 1
ATOM 3199 C CA . CYS A 1 406 ? -2.350 -28.419 22.891 1.00 94.56 406 CYS A CA 1
ATOM 3200 C C . CYS A 1 406 ? -1.817 -27.289 21.987 1.00 94.56 406 CYS A C 1
ATOM 3202 O O . CYS A 1 406 ? -0.713 -26.796 22.202 1.00 94.56 406 CYS A O 1
ATOM 3204 N N . LEU A 1 407 ? -2.629 -26.798 21.040 1.00 94.88 407 LEU A N 1
ATOM 3205 C CA . LEU A 1 407 ? -2.282 -25.685 20.148 1.00 94.88 407 LEU A CA 1
ATOM 3206 C C . LEU A 1 407 ? -2.185 -24.334 20.864 1.00 94.88 407 LEU A C 1
ATOM 3208 O O . LEU A 1 407 ? -1.579 -23.401 20.340 1.00 94.88 407 LEU A O 1
ATOM 3212 N N . MET A 1 408 ? -2.787 -24.221 22.049 1.00 95.81 408 MET A N 1
ATOM 3213 C CA . MET A 1 408 ? -2.930 -22.963 22.782 1.00 95.81 408 MET A CA 1
ATOM 3214 C C . MET A 1 408 ? -2.121 -22.925 24.080 1.00 95.81 408 MET A C 1
ATOM 3216 O O . MET A 1 408 ? -2.212 -21.942 24.809 1.00 95.81 408 MET A O 1
ATOM 3220 N N . GLU A 1 409 ? -1.325 -23.953 24.390 1.00 95.31 409 GLU A N 1
ATOM 3221 C CA . GLU A 1 409 ? -0.599 -24.052 25.666 1.00 95.31 409 GLU A CA 1
ATOM 3222 C C . GLU A 1 409 ? 0.377 -22.889 25.889 1.00 95.31 409 GLU A C 1
ATOM 3224 O O . GLU A 1 409 ? 0.341 -22.260 26.950 1.00 95.31 409 GLU A O 1
ATOM 3229 N N . GLY A 1 410 ? 1.192 -22.557 24.880 1.00 96.38 410 GLY A N 1
ATOM 3230 C CA . GLY A 1 410 ? 2.133 -21.432 24.941 1.00 96.38 410 GLY A CA 1
ATOM 3231 C C . GLY A 1 410 ? 1.420 -20.090 25.115 1.00 96.38 410 GLY A C 1
ATOM 3232 O O . GLY A 1 410 ? 1.729 -19.333 26.035 1.00 96.38 410 GLY A O 1
ATOM 3233 N N . ALA A 1 411 ? 0.382 -19.838 24.308 1.00 96.94 411 ALA A N 1
ATOM 3234 C CA . ALA A 1 411 ? -0.438 -18.631 24.415 1.00 96.94 411 ALA A CA 1
ATOM 3235 C C . ALA A 1 411 ? -1.146 -18.532 25.779 1.00 96.94 411 ALA A C 1
ATOM 3237 O O . ALA A 1 411 ? -1.212 -17.456 26.370 1.00 96.94 411 ALA A O 1
ATOM 3238 N N . ALA A 1 412 ? -1.638 -19.646 26.326 1.00 96.69 412 ALA A N 1
ATOM 3239 C CA . ALA A 1 412 ? -2.250 -19.679 27.649 1.00 96.69 412 ALA A CA 1
ATOM 3240 C C . ALA A 1 412 ? -1.231 -19.363 28.755 1.00 96.69 412 ALA A C 1
ATOM 3242 O O . ALA A 1 412 ? -1.538 -18.586 29.656 1.00 96.69 412 ALA A O 1
ATOM 3243 N N . ALA A 1 413 ? -0.017 -19.919 28.684 1.00 97.12 413 ALA A N 1
ATOM 3244 C CA . ALA A 1 413 ? 1.052 -19.630 29.639 1.00 97.12 413 ALA A CA 1
ATOM 3245 C C . ALA A 1 413 ? 1.503 -18.161 29.575 1.00 97.12 413 ALA A C 1
ATOM 3247 O O . ALA A 1 413 ? 1.586 -17.498 30.609 1.00 97.12 413 ALA A O 1
ATOM 3248 N N . ALA A 1 414 ? 1.719 -17.633 28.366 1.00 97.56 414 ALA A N 1
ATOM 3249 C CA . ALA A 1 414 ? 2.051 -16.230 28.134 1.00 97.56 414 ALA A CA 1
ATOM 3250 C C . ALA A 1 414 ? 0.989 -15.287 28.722 1.00 97.56 414 ALA A C 1
ATOM 3252 O O . ALA A 1 414 ? 1.317 -14.311 29.396 1.00 97.56 414 ALA A O 1
ATOM 3253 N N . ARG A 1 415 ? -0.294 -15.606 28.526 1.00 96.38 415 ARG A N 1
ATOM 3254 C CA . ARG A 1 415 ? -1.406 -14.795 29.037 1.00 96.38 415 ARG A CA 1
ATOM 3255 C C . ARG A 1 415 ? -1.571 -14.877 30.548 1.00 96.38 415 ARG A C 1
ATOM 3257 O O . ARG A 1 415 ? -1.878 -13.852 31.143 1.00 96.38 415 ARG A O 1
ATOM 3264 N N . ARG A 1 416 ? -1.315 -16.031 31.177 1.00 96.56 416 ARG A N 1
ATOM 3265 C CA . ARG A 1 416 ? -1.266 -16.135 32.649 1.00 96.56 416 ARG A CA 1
ATOM 3266 C C . ARG A 1 416 ? -0.177 -15.240 33.232 1.00 96.56 416 ARG A C 1
ATOM 3268 O O . ARG A 1 416 ? -0.469 -14.453 34.121 1.00 96.56 416 ARG A O 1
ATOM 3275 N N . LEU A 1 417 ? 1.030 -15.272 32.659 1.00 97.00 417 LEU A N 1
ATOM 3276 C CA . LEU A 1 417 ? 2.114 -14.374 33.071 1.00 97.00 417 LEU A CA 1
ATOM 3277 C C . LEU A 1 417 ? 1.706 -12.901 32.923 1.00 97.00 417 LEU A C 1
ATOM 3279 O O . LEU A 1 417 ? 1.961 -12.092 33.806 1.00 97.00 417 LEU A O 1
ATOM 3283 N N . VAL A 1 418 ? 1.053 -12.536 31.818 1.00 96.81 418 VAL A N 1
ATOM 3284 C CA . VAL A 1 418 ? 0.570 -11.162 31.615 1.00 96.81 418 VAL A CA 1
ATOM 3285 C C . VAL A 1 418 ? -0.511 -10.793 32.624 1.00 96.81 418 VAL A C 1
ATOM 3287 O O . VAL A 1 418 ? -0.470 -9.682 33.140 1.00 96.81 418 VAL A O 1
ATOM 3290 N N . ALA A 1 419 ? -1.445 -11.699 32.922 1.00 95.62 419 ALA A N 1
ATOM 3291 C CA . ALA A 1 419 ? -2.467 -11.491 33.940 1.00 95.62 419 ALA A CA 1
ATOM 3292 C C . ALA A 1 419 ? -1.828 -11.220 35.311 1.00 95.62 419 ALA A C 1
ATOM 3294 O O . ALA A 1 419 ? -2.164 -10.220 35.933 1.00 95.62 419 ALA A O 1
ATOM 3295 N N . GLU A 1 420 ? -0.839 -12.020 35.719 1.00 95.75 420 GLU A N 1
ATOM 3296 C CA . GLU A 1 420 ? -0.074 -11.815 36.959 1.00 95.75 420 GLU A CA 1
ATOM 3297 C C . GLU A 1 420 ? 0.676 -10.473 36.973 1.00 95.75 420 GLU A C 1
ATOM 3299 O O . GLU A 1 420 ? 0.700 -9.783 37.988 1.00 95.75 420 GLU A O 1
ATOM 3304 N N . LEU A 1 421 ? 1.267 -10.067 35.842 1.00 94.69 421 LEU A N 1
ATOM 3305 C CA . LEU A 1 421 ? 1.984 -8.791 35.728 1.00 94.69 421 LEU A CA 1
ATOM 3306 C C . LEU A 1 421 ? 1.067 -7.567 35.860 1.00 94.69 421 LEU A C 1
ATOM 3308 O O . LEU A 1 421 ? 1.539 -6.507 36.271 1.00 94.69 421 LEU A O 1
ATOM 3312 N N . ILE A 1 422 ? -0.204 -7.687 35.463 1.00 93.50 422 ILE A N 1
ATOM 3313 C CA . ILE A 1 422 ? -1.167 -6.574 35.475 1.00 93.50 422 ILE A CA 1
ATOM 3314 C C . ILE A 1 422 ? -2.157 -6.629 36.644 1.00 93.50 422 ILE A C 1
ATOM 3316 O O . ILE A 1 422 ? -2.924 -5.678 36.820 1.00 93.50 422 ILE A O 1
ATOM 3320 N N . ASP A 1 423 ? -2.132 -7.700 37.440 1.00 89.56 423 ASP A N 1
ATOM 3321 C CA . ASP A 1 423 ? -2.900 -7.865 38.680 1.00 89.56 423 ASP A CA 1
ATOM 3322 C C . ASP A 1 423 ? -2.211 -7.170 39.869 1.00 89.56 423 ASP A C 1
ATOM 3324 O O . ASP A 1 423 ? -2.083 -7.697 40.970 1.00 89.56 423 ASP A O 1
ATOM 3328 N N . ASP A 1 424 ? -1.716 -5.954 39.636 1.00 88.44 424 ASP A N 1
ATOM 3329 C CA . ASP A 1 424 ? -1.153 -5.095 40.670 1.00 88.44 424 ASP A CA 1
ATOM 3330 C C . ASP A 1 424 ? -2.069 -3.885 40.860 1.00 88.44 424 ASP A C 1
ATOM 3332 O O . ASP A 1 424 ? -2.264 -3.070 39.952 1.00 88.44 424 ASP A O 1
ATOM 3336 N N . ALA A 1 425 ? -2.626 -3.753 42.066 1.00 84.69 425 ALA A N 1
ATOM 3337 C CA . ALA A 1 425 ? -3.512 -2.654 42.443 1.00 84.69 425 ALA A CA 1
ATOM 3338 C C . ALA A 1 425 ? -2.851 -1.268 42.318 1.00 84.69 425 ALA A C 1
ATOM 3340 O O . ALA A 1 425 ? -3.553 -0.256 42.284 1.00 84.69 425 ALA A O 1
ATOM 3341 N N . ARG A 1 426 ? -1.515 -1.206 42.242 1.00 89.00 426 ARG A N 1
ATOM 3342 C CA . ARG A 1 426 ? -0.759 0.034 42.028 1.00 89.00 426 ARG A CA 1
ATOM 3343 C C . ARG A 1 426 ? -0.845 0.542 40.589 1.00 89.00 426 ARG A C 1
ATOM 3345 O O . ARG A 1 426 ? -0.638 1.733 40.380 1.00 89.00 426 ARG A O 1
ATOM 3352 N N . ILE A 1 427 ? -1.176 -0.317 39.620 1.00 90.88 427 ILE A N 1
ATOM 3353 C CA . ILE A 1 427 ? -1.286 0.071 38.209 1.00 90.88 427 ILE A CA 1
ATOM 3354 C C . ILE A 1 427 ? -2.517 0.958 38.033 1.00 90.88 427 ILE A C 1
ATOM 3356 O O . ILE A 1 427 ? -3.662 0.500 38.016 1.00 90.88 427 ILE A O 1
ATOM 3360 N N . SER A 1 428 ? -2.259 2.250 37.871 1.00 88.38 428 SER A N 1
ATOM 3361 C CA . SER A 1 428 ? -3.277 3.303 37.900 1.00 88.38 428 SER A CA 1
ATOM 3362 C C . SER A 1 428 ? -3.805 3.674 36.512 1.00 88.38 428 SER A C 1
ATOM 3364 O O . SER A 1 428 ? -4.872 4.278 36.381 1.00 88.38 428 SER A O 1
ATOM 3366 N N . SER A 1 429 ? -3.069 3.311 35.458 1.00 89.88 429 SER A N 1
ATOM 3367 C CA . SER A 1 429 ? -3.378 3.706 34.086 1.00 89.88 429 SER A CA 1
ATOM 3368 C C . SER A 1 429 ? -3.108 2.602 33.067 1.00 89.88 429 SER A C 1
ATOM 3370 O O . SER A 1 429 ? -2.321 1.681 33.284 1.00 89.88 429 SER A O 1
ATOM 3372 N N . PHE A 1 430 ? -3.762 2.717 31.914 1.00 89.44 430 PHE A N 1
ATOM 3373 C CA . PHE A 1 430 ? -3.552 1.830 30.776 1.00 89.44 430 PHE A CA 1
ATOM 3374 C C . PHE A 1 430 ? -2.141 1.970 30.185 1.00 89.44 430 PHE A C 1
ATOM 3376 O O . PHE A 1 430 ? -1.536 0.980 29.789 1.00 89.44 430 PHE A O 1
ATOM 3383 N N . SER A 1 431 ? -1.587 3.187 30.172 1.00 89.81 431 SER A N 1
ATOM 3384 C CA . SER A 1 431 ? -0.221 3.437 29.691 1.00 89.81 431 SER A CA 1
ATOM 3385 C C . SER A 1 431 ? 0.823 2.735 30.565 1.00 89.81 431 SER A C 1
ATOM 3387 O O . SER A 1 431 ? 1.710 2.063 30.046 1.00 89.81 431 SER A O 1
ATOM 3389 N N . GLU A 1 432 ? 0.671 2.807 31.890 1.00 92.50 432 GLU A N 1
ATOM 3390 C CA . GLU A 1 432 ? 1.531 2.096 32.845 1.00 92.50 432 GLU A CA 1
ATOM 3391 C C . GLU A 1 432 ? 1.451 0.573 32.653 1.00 92.50 432 GLU A C 1
ATOM 3393 O O . GLU A 1 432 ? 2.478 -0.097 32.550 1.00 92.50 432 GLU A O 1
ATOM 3398 N N . MET A 1 433 ? 0.237 0.034 32.496 1.00 92.56 433 MET A N 1
ATOM 3399 C CA . MET A 1 433 ? 0.024 -1.378 32.163 1.00 92.56 433 MET A CA 1
ATOM 3400 C C . MET A 1 433 ? 0.757 -1.775 30.874 1.00 92.56 433 MET A C 1
ATOM 3402 O O . MET A 1 433 ? 1.461 -2.785 30.840 1.00 92.56 433 MET A O 1
ATOM 3406 N N . ALA A 1 434 ? 0.623 -0.968 29.818 1.00 92.94 434 ALA A N 1
ATOM 3407 C CA . ALA A 1 434 ? 1.269 -1.234 28.542 1.00 92.94 434 ALA A CA 1
ATOM 3408 C C . ALA A 1 434 ? 2.799 -1.219 28.654 1.00 92.94 434 ALA A C 1
ATOM 3410 O O . ALA A 1 434 ? 3.465 -2.090 28.096 1.00 92.94 434 ALA A O 1
ATOM 3411 N N . GLN A 1 435 ? 3.357 -0.286 29.426 1.00 94.06 435 GLN A N 1
ATOM 3412 C CA . GLN A 1 435 ? 4.794 -0.212 29.688 1.00 94.06 435 GLN A CA 1
ATOM 3413 C C . GLN A 1 435 ? 5.313 -1.447 30.430 1.00 94.06 435 GLN A C 1
ATOM 3415 O O . GLN A 1 435 ? 6.362 -1.968 30.057 1.00 94.06 435 GLN A O 1
ATOM 3420 N N . ILE A 1 436 ? 4.580 -1.954 31.429 1.00 95.56 436 ILE A N 1
ATOM 3421 C CA . ILE A 1 436 ? 4.952 -3.174 32.164 1.00 95.56 436 ILE A CA 1
ATOM 3422 C C . ILE A 1 436 ? 4.983 -4.384 31.224 1.00 95.56 436 ILE A C 1
ATOM 3424 O O . ILE A 1 436 ? 5.963 -5.135 31.218 1.00 95.56 436 ILE A O 1
ATOM 3428 N N . ILE A 1 437 ? 3.948 -4.550 30.393 1.00 95.88 437 ILE A N 1
ATOM 3429 C CA . ILE A 1 437 ? 3.874 -5.652 29.424 1.00 95.88 437 ILE A CA 1
ATOM 3430 C C . ILE A 1 437 ? 5.029 -5.553 28.416 1.00 95.88 437 ILE A C 1
ATOM 3432 O O . ILE A 1 437 ? 5.736 -6.535 28.189 1.00 95.88 437 ILE A O 1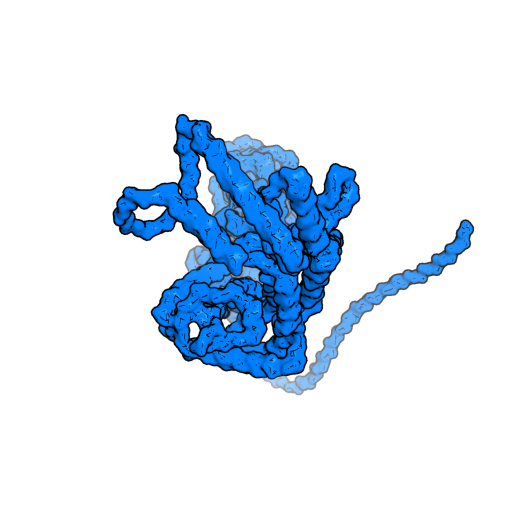
ATOM 3436 N N . VAL A 1 438 ? 5.280 -4.365 27.855 1.00 95.94 438 VAL A N 1
ATOM 3437 C CA . VAL A 1 438 ? 6.380 -4.132 26.903 1.00 95.94 438 VAL A CA 1
ATOM 3438 C C . VAL A 1 438 ? 7.746 -4.382 27.551 1.00 95.94 438 VAL A C 1
ATOM 3440 O O . VAL A 1 438 ? 8.607 -5.012 26.939 1.00 95.94 438 VAL A O 1
ATOM 3443 N N . ALA A 1 439 ? 7.946 -3.977 28.808 1.00 96.75 439 ALA A N 1
ATOM 3444 C CA . ALA A 1 439 ? 9.185 -4.227 29.546 1.00 96.75 439 ALA A CA 1
ATOM 3445 C C . ALA A 1 439 ? 9.455 -5.725 29.783 1.00 96.75 439 ALA A C 1
ATOM 3447 O O . ALA A 1 439 ? 10.604 -6.125 29.981 1.00 96.75 439 ALA A O 1
ATOM 3448 N N . LYS A 1 440 ? 8.412 -6.564 29.745 1.00 97.62 440 LYS A N 1
ATOM 3449 C CA . LYS A 1 440 ? 8.497 -8.027 29.871 1.00 97.62 440 LYS A CA 1
ATOM 3450 C C . LYS A 1 440 ? 8.301 -8.770 28.547 1.00 97.62 440 LYS A C 1
ATOM 3452 O O . LYS A 1 440 ? 8.261 -10.000 28.557 1.00 97.62 440 LYS A O 1
ATOM 3457 N N . ALA A 1 441 ? 8.265 -8.063 27.415 1.00 96.31 441 ALA A N 1
ATOM 3458 C CA . ALA A 1 441 ? 7.986 -8.635 26.097 1.00 96.31 441 ALA A CA 1
ATOM 3459 C C . ALA A 1 441 ? 8.867 -9.848 25.759 1.00 96.31 441 ALA A C 1
ATOM 3461 O O . ALA A 1 441 ? 8.352 -10.851 25.283 1.00 96.31 441 ALA A O 1
ATOM 3462 N N . ASN A 1 442 ? 10.169 -9.802 26.067 1.00 96.38 442 ASN A N 1
ATOM 3463 C CA . ASN A 1 442 ? 11.083 -10.917 25.791 1.00 96.38 442 ASN A CA 1
ATOM 3464 C C . ASN A 1 442 ? 10.744 -12.175 26.604 1.00 96.38 442 ASN A C 1
ATOM 3466 O O . ASN A 1 442 ? 10.758 -13.275 26.063 1.00 96.38 442 ASN A O 1
ATOM 3470 N N . SER A 1 443 ? 10.414 -12.025 27.891 1.00 97.44 443 SER A N 1
ATOM 3471 C CA . SER A 1 443 ? 10.018 -13.153 28.743 1.00 97.44 443 SER A CA 1
ATOM 3472 C C . SER A 1 443 ? 8.710 -13.778 28.267 1.00 97.44 443 SER A C 1
ATOM 3474 O O . SER A 1 443 ? 8.575 -14.997 28.280 1.00 97.44 443 SER A O 1
ATOM 3476 N N . ILE A 1 444 ? 7.770 -12.948 27.809 1.00 97.69 444 ILE A N 1
ATOM 3477 C CA . ILE A 1 444 ? 6.494 -13.414 27.263 1.00 97.69 444 ILE A CA 1
ATOM 3478 C C . ILE A 1 444 ? 6.711 -14.105 25.905 1.00 97.69 444 ILE A C 1
ATOM 3480 O O . ILE A 1 444 ? 6.160 -15.177 25.673 1.00 97.69 444 ILE A O 1
ATOM 3484 N N . ALA A 1 445 ? 7.576 -13.559 25.045 1.00 95.94 445 ALA A N 1
ATOM 3485 C CA . ALA A 1 445 ? 7.911 -14.135 23.742 1.00 95.94 445 ALA A CA 1
ATOM 3486 C C . ALA A 1 445 ? 8.593 -15.512 23.840 1.00 95.94 445 ALA A C 1
ATOM 3488 O O . ALA A 1 445 ? 8.441 -16.332 22.939 1.00 95.94 445 ALA A O 1
ATOM 3489 N N . CYS A 1 446 ? 9.305 -15.798 24.938 1.00 97.00 446 CYS A N 1
ATOM 3490 C CA . CYS A 1 446 ? 9.831 -17.140 25.207 1.00 97.00 446 CYS A CA 1
ATOM 3491 C C . CYS A 1 446 ? 8.726 -18.185 25.448 1.00 97.00 446 CYS A C 1
ATOM 3493 O O . CYS A 1 446 ? 8.962 -19.367 25.212 1.00 97.00 446 CYS A O 1
ATOM 3495 N N . LEU A 1 447 ? 7.550 -17.771 25.937 1.00 97.69 447 LEU A N 1
ATOM 3496 C CA . LEU A 1 447 ? 6.392 -18.647 26.158 1.00 97.69 447 LEU A CA 1
ATOM 3497 C C . LEU A 1 447 ? 5.512 -18.746 24.905 1.00 97.69 447 LEU A C 1
ATOM 3499 O O . LEU A 1 447 ? 5.019 -19.821 24.572 1.00 97.69 447 LEU A O 1
ATOM 3503 N N . ASP A 1 448 ? 5.326 -17.621 24.216 1.00 97.69 448 ASP A N 1
ATOM 3504 C CA . ASP A 1 448 ? 4.577 -17.521 22.968 1.00 97.69 448 ASP A CA 1
ATOM 3505 C C . ASP A 1 448 ? 5.249 -16.511 22.020 1.00 97.69 448 ASP A C 1
ATOM 3507 O O . ASP A 1 448 ? 5.053 -15.299 22.166 1.00 97.69 448 ASP A O 1
ATOM 3511 N N . PRO A 1 449 ? 5.993 -16.975 20.999 1.00 96.31 449 PRO A N 1
ATOM 3512 C CA . PRO A 1 449 ? 6.621 -16.096 20.011 1.00 96.31 449 PRO A CA 1
ATOM 3513 C C . PRO A 1 449 ? 5.624 -15.201 19.259 1.00 96.31 449 PRO A C 1
ATOM 3515 O O . PRO A 1 449 ? 5.984 -14.135 18.759 1.00 96.31 449 PRO A O 1
ATOM 3518 N N . THR A 1 450 ? 4.352 -15.604 19.194 1.00 96.94 450 THR A N 1
ATOM 3519 C CA . THR A 1 450 ? 3.294 -14.871 18.492 1.00 96.94 450 THR A CA 1
ATOM 3520 C C . THR A 1 450 ? 2.648 -13.788 19.358 1.00 96.94 450 THR A C 1
ATOM 3522 O O . THR A 1 450 ? 1.811 -13.038 18.856 1.00 96.94 450 THR A O 1
ATOM 3525 N N . PHE A 1 451 ? 3.078 -13.629 20.622 1.00 96.75 451 PHE A N 1
ATOM 3526 C CA . PHE A 1 451 ? 2.588 -12.589 21.540 1.00 96.75 451 PHE A CA 1
ATOM 3527 C C . PHE A 1 451 ? 2.853 -11.152 21.046 1.00 96.75 451 PHE A C 1
ATOM 3529 O O . PHE A 1 451 ? 2.281 -10.172 21.523 1.00 96.75 451 PHE A O 1
ATOM 3536 N N . ARG A 1 452 ? 3.701 -10.995 20.024 1.00 95.81 452 ARG A N 1
ATOM 3537 C CA . ARG A 1 452 ? 3.861 -9.736 19.282 1.00 95.81 452 ARG A CA 1
ATOM 3538 C C . ARG A 1 452 ? 2.553 -9.199 18.683 1.00 95.81 452 ARG A C 1
ATOM 3540 O O . ARG A 1 452 ? 2.457 -7.990 18.489 1.00 95.81 452 ARG A O 1
ATOM 3547 N N . LEU A 1 453 ? 1.559 -10.054 18.412 1.00 96.31 453 LEU A N 1
ATOM 3548 C CA . LEU A 1 453 ? 0.217 -9.628 17.990 1.00 96.31 453 LEU A CA 1
ATOM 3549 C C . LEU A 1 453 ? -0.464 -8.806 19.087 1.00 96.31 453 LEU A C 1
ATOM 3551 O O . LEU A 1 453 ? -0.925 -7.696 18.832 1.00 96.31 453 LEU A O 1
ATOM 3555 N N . GLU A 1 454 ? -0.459 -9.313 20.318 1.00 95.62 454 GLU A N 1
ATOM 3556 C CA . GLU A 1 454 ? -0.989 -8.638 21.498 1.00 95.62 454 GLU A CA 1
ATOM 3557 C C . GLU A 1 454 ? -0.232 -7.344 21.791 1.00 95.62 454 GLU A C 1
ATOM 3559 O O . GLU A 1 454 ? -0.860 -6.334 22.087 1.00 95.62 454 GLU A O 1
ATOM 3564 N N . LEU A 1 455 ? 1.097 -7.327 21.645 1.00 95.25 455 LEU A N 1
ATOM 3565 C CA . LEU A 1 455 ? 1.887 -6.098 21.805 1.00 95.25 455 LEU A CA 1
ATOM 3566 C C . LEU A 1 455 ? 1.518 -5.028 20.764 1.00 95.25 455 LEU A C 1
ATOM 3568 O O . LEU A 1 455 ? 1.397 -3.852 21.106 1.00 95.25 455 LEU A O 1
ATOM 3572 N N . ALA A 1 456 ? 1.311 -5.421 19.505 1.00 95.12 456 ALA A N 1
ATOM 3573 C CA . ALA A 1 456 ? 0.899 -4.506 18.440 1.00 95.12 456 ALA A CA 1
ATOM 3574 C C . ALA A 1 456 ? -0.562 -4.043 18.585 1.00 95.12 456 ALA A C 1
ATOM 3576 O O . ALA A 1 456 ? -0.906 -2.908 18.241 1.00 95.12 456 ALA A O 1
ATOM 3577 N N . PHE A 1 457 ? -1.431 -4.896 19.126 1.00 94.44 457 PHE A N 1
ATOM 3578 C CA . PHE A 1 457 ? -2.778 -4.510 19.536 1.00 94.44 457 PHE A CA 1
ATOM 3579 C C . PHE A 1 457 ? -2.732 -3.503 20.695 1.00 94.44 457 PHE A C 1
ATOM 3581 O O . PHE A 1 457 ? -3.391 -2.464 20.651 1.00 94.44 457 PHE A O 1
ATOM 3588 N N . LEU A 1 458 ? -1.881 -3.749 21.693 1.00 93.00 458 LEU A N 1
ATOM 3589 C CA . LEU A 1 458 ? -1.695 -2.896 22.865 1.00 93.00 458 LEU A CA 1
ATOM 3590 C C . LEU A 1 458 ? -1.191 -1.495 22.496 1.00 93.00 458 LEU A C 1
ATOM 3592 O O . LEU A 1 458 ? -1.647 -0.514 23.080 1.00 93.00 458 LEU A O 1
ATOM 3596 N N . SER A 1 459 ? -0.331 -1.367 21.478 1.00 92.31 459 SER A N 1
ATOM 3597 C CA . SER A 1 459 ? 0.106 -0.051 20.988 1.00 92.31 459 SER A CA 1
ATOM 3598 C C . SER A 1 459 ? -1.015 0.768 20.335 1.00 92.31 459 SER A C 1
ATOM 3600 O O . SER A 1 459 ? -0.890 1.982 20.210 1.00 92.31 459 SER A O 1
ATOM 3602 N N . GLN A 1 460 ? -2.114 0.129 19.921 1.00 91.56 460 GLN A N 1
ATOM 3603 C CA . GLN A 1 460 ? -3.306 0.789 19.367 1.00 91.56 460 GLN A CA 1
ATOM 3604 C C . GLN A 1 460 ? -4.422 0.958 20.406 1.00 91.56 460 GLN A C 1
ATOM 3606 O O . GLN A 1 460 ? -5.361 1.734 20.203 1.00 91.56 460 GLN A O 1
ATOM 3611 N N . ALA A 1 461 ? -4.320 0.257 21.531 1.00 88.81 461 ALA A N 1
ATOM 3612 C CA . ALA A 1 461 ? -5.402 0.105 22.481 1.00 88.81 461 ALA A CA 1
ATOM 3613 C C . ALA A 1 461 ? -5.834 1.415 23.150 1.00 88.81 461 ALA A C 1
ATOM 3615 O O . ALA A 1 461 ? -7.017 1.573 23.412 1.00 88.81 461 ALA A O 1
ATOM 3616 N N . GLU A 1 462 ? -4.952 2.397 23.357 1.00 89.69 462 GLU A N 1
ATOM 3617 C CA . GLU A 1 462 ? -5.351 3.694 23.929 1.00 89.69 462 GLU A CA 1
ATOM 3618 C C . GLU A 1 462 ? -6.372 4.436 23.043 1.00 89.69 462 GLU A C 1
ATOM 3620 O O . GLU A 1 462 ? -7.379 4.953 23.534 1.00 89.69 462 GLU A O 1
ATOM 3625 N N . SER A 1 463 ? -6.164 4.416 21.721 1.00 91.12 463 SER A N 1
ATOM 3626 C CA . SER A 1 463 ? -7.117 4.969 20.750 1.00 91.12 463 SER A CA 1
ATOM 3627 C C . SER A 1 463 ? -8.441 4.197 20.767 1.00 91.12 463 SER A C 1
ATOM 3629 O O . SER A 1 463 ? -9.521 4.801 20.754 1.00 91.12 463 SER A O 1
ATOM 3631 N N . LEU A 1 464 ? -8.363 2.864 20.873 1.00 91.56 464 LEU A N 1
ATOM 3632 C CA . LEU A 1 464 ? -9.531 1.988 20.959 1.00 91.56 464 LEU A CA 1
ATOM 3633 C C . LEU A 1 464 ? -10.319 2.195 22.262 1.00 91.56 464 LEU A C 1
ATOM 3635 O O . LEU A 1 464 ? -11.543 2.260 22.206 1.00 91.56 464 LEU A O 1
ATOM 3639 N N . VAL A 1 465 ? -9.653 2.384 23.409 1.00 91.88 465 VAL A N 1
ATOM 3640 C CA . VAL A 1 465 ? -10.298 2.719 24.693 1.00 91.88 465 VAL A CA 1
ATOM 3641 C C . VAL A 1 465 ? -11.043 4.041 24.555 1.00 91.88 465 VAL A C 1
ATOM 3643 O O . VAL A 1 465 ? -12.210 4.127 24.927 1.00 91.88 465 VAL A O 1
ATOM 3646 N N . GLY A 1 466 ? -10.414 5.061 23.964 1.00 92.12 466 GLY A N 1
ATOM 3647 C CA . GLY A 1 466 ? -11.081 6.335 23.700 1.00 92.12 466 GLY A CA 1
ATOM 3648 C C . GLY A 1 466 ? -12.327 6.169 22.822 1.00 92.12 466 GLY A C 1
ATOM 3649 O O . GLY A 1 466 ? -13.367 6.761 23.105 1.00 92.12 466 GLY A O 1
ATOM 3650 N N . ALA A 1 467 ? -12.263 5.339 21.777 1.00 91.81 467 ALA A N 1
ATOM 3651 C CA . ALA A 1 467 ? -13.414 5.039 20.921 1.00 91.81 467 ALA A CA 1
ATOM 3652 C C . ALA A 1 467 ? -14.519 4.250 21.647 1.00 91.81 467 ALA A C 1
ATOM 3654 O O . ALA A 1 467 ? -15.703 4.554 21.473 1.00 91.81 467 ALA A O 1
ATOM 3655 N N . ALA A 1 468 ? -14.144 3.285 22.488 1.00 91.56 468 ALA A N 1
ATOM 3656 C CA . ALA A 1 468 ? -15.064 2.504 23.306 1.00 91.56 468 ALA A CA 1
ATOM 3657 C C . ALA A 1 468 ? -15.780 3.388 24.335 1.00 91.56 468 ALA A C 1
ATOM 3659 O O . ALA A 1 468 ? -17.003 3.322 24.436 1.00 91.56 468 ALA A O 1
ATOM 3660 N N . ILE A 1 469 ? -15.055 4.287 25.015 1.00 93.88 469 ILE A N 1
ATOM 3661 C CA . ILE A 1 469 ? -15.636 5.284 25.927 1.00 93.88 469 ILE A CA 1
ATOM 3662 C C . ILE A 1 469 ? -16.625 6.163 25.171 1.00 93.88 469 ILE A C 1
ATOM 3664 O O . ILE A 1 469 ? -17.764 6.272 25.598 1.00 93.88 469 ILE A O 1
ATOM 3668 N N . ARG A 1 470 ? -16.247 6.727 24.016 1.00 93.75 470 ARG A N 1
ATOM 3669 C CA . ARG A 1 470 ? -17.161 7.546 23.198 1.00 93.75 470 ARG A CA 1
ATOM 3670 C C . ARG A 1 470 ? -18.438 6.796 22.812 1.00 93.75 470 ARG A C 1
ATOM 3672 O O . ARG A 1 470 ? -19.523 7.365 22.872 1.00 93.75 470 ARG A O 1
ATOM 3679 N N . THR A 1 471 ? -18.317 5.527 22.435 1.00 91.88 471 THR A N 1
ATOM 3680 C CA . THR A 1 471 ? -19.464 4.682 22.066 1.00 91.88 471 THR A CA 1
ATOM 3681 C C . THR A 1 471 ? -20.351 4.386 23.278 1.00 91.88 471 THR A C 1
ATOM 3683 O O . THR A 1 471 ? -21.568 4.536 23.197 1.00 91.88 471 THR A O 1
ATOM 3686 N N . ALA A 1 472 ? -19.753 4.035 24.420 1.00 92.69 472 ALA A N 1
ATOM 3687 C CA . ALA A 1 472 ? -20.468 3.806 25.673 1.00 92.69 472 ALA A CA 1
ATOM 3688 C C . ALA A 1 472 ? -21.169 5.079 26.171 1.00 92.69 472 ALA A C 1
ATOM 3690 O O . ALA A 1 472 ? -22.320 5.012 26.589 1.00 92.69 472 ALA A O 1
ATOM 3691 N N . THR A 1 473 ? -20.517 6.239 26.053 1.00 94.12 473 THR A N 1
ATOM 3692 C CA . THR A 1 473 ? -21.090 7.552 26.368 1.00 94.12 473 THR A CA 1
ATOM 3693 C C . THR A 1 473 ? -22.347 7.809 25.548 1.00 94.12 473 THR A C 1
ATOM 3695 O O . THR A 1 473 ? -23.374 8.149 26.125 1.00 94.12 473 THR A O 1
ATOM 3698 N N . LEU A 1 474 ? -22.306 7.596 24.226 1.00 91.25 474 LEU A N 1
ATOM 3699 C CA . LEU A 1 474 ? -23.490 7.752 23.370 1.00 91.25 474 LEU A CA 1
ATOM 3700 C C . LEU A 1 474 ? -24.609 6.778 23.761 1.00 91.25 474 LEU A C 1
ATOM 3702 O O . LEU A 1 474 ? -25.765 7.175 23.801 1.00 91.25 474 LEU A O 1
ATOM 3706 N N . ALA A 1 475 ? -24.277 5.539 24.134 1.00 89.94 475 ALA A N 1
ATOM 3707 C CA . ALA A 1 475 ? -25.258 4.556 24.604 1.00 89.94 475 ALA A CA 1
ATOM 3708 C C . ALA A 1 475 ? -25.884 4.902 25.975 1.00 89.94 475 ALA A C 1
ATOM 3710 O O . ALA A 1 475 ? -26.927 4.351 26.343 1.00 89.94 475 ALA A O 1
ATOM 3711 N N . CYS A 1 476 ? -25.261 5.793 26.755 1.00 91.25 476 CYS A N 1
ATOM 3712 C CA . CYS A 1 476 ? -25.863 6.351 27.965 1.00 91.25 476 CYS A CA 1
ATOM 3713 C C . CYS A 1 476 ? -26.871 7.466 27.657 1.00 91.25 476 CYS A C 1
ATOM 3715 O O . CYS A 1 476 ? -27.722 7.743 28.503 1.00 91.25 476 CYS A O 1
ATOM 3717 N N . LEU A 1 477 ? -26.778 8.099 26.484 1.00 88.00 477 LEU A N 1
ATOM 3718 C CA . LEU A 1 477 ? -27.671 9.172 26.065 1.00 88.00 477 LEU A CA 1
ATOM 3719 C C . LEU A 1 477 ? -28.947 8.607 25.423 1.00 88.00 477 LEU A C 1
ATOM 3721 O O . LEU A 1 477 ? -28.963 7.465 24.961 1.00 88.00 477 LEU A O 1
ATOM 3725 N N . PRO A 1 478 ? -30.041 9.378 25.389 1.00 76.81 478 PRO A N 1
ATOM 3726 C CA . PRO A 1 478 ? -31.283 8.914 24.790 1.00 76.81 478 PRO A CA 1
ATOM 3727 C C . PRO A 1 478 ? -31.189 8.788 23.276 1.00 76.81 478 PRO A C 1
ATOM 3729 O O . PRO A 1 478 ? -30.471 9.525 22.603 1.00 76.81 478 PRO A O 1
ATOM 3732 N N . ASP A 1 479 ? -31.947 7.832 22.754 1.00 73.50 479 ASP A N 1
ATOM 3733 C CA . ASP A 1 479 ? -32.056 7.540 21.333 1.00 73.50 479 ASP A CA 1
ATOM 3734 C C . ASP A 1 479 ? -33.540 7.335 21.006 1.00 73.50 479 ASP A C 1
ATOM 3736 O O . ASP A 1 479 ? -34.180 6.428 21.543 1.00 73.50 479 ASP A O 1
ATOM 3740 N N . LEU A 1 480 ? -34.101 8.202 20.154 1.00 57.44 480 LEU A N 1
ATOM 3741 C CA . LEU A 1 480 ? -35.501 8.127 19.714 1.00 57.44 480 LEU A CA 1
ATOM 3742 C C . LEU A 1 480 ? -35.785 6.888 18.850 1.00 57.44 480 LEU A C 1
ATOM 3744 O O . LEU A 1 480 ? -36.942 6.490 18.717 1.00 57.44 480 LEU A O 1
ATOM 3748 N N . SER A 1 481 ? -34.752 6.281 18.259 1.00 62.09 481 SER A N 1
ATOM 3749 C CA . SER A 1 481 ? -34.888 5.065 17.453 1.00 62.09 481 SER A CA 1
ATOM 3750 C C . SER A 1 481 ? -34.958 3.793 18.308 1.00 62.09 481 SER A C 1
ATOM 3752 O O . SER A 1 481 ? -35.517 2.778 17.878 1.00 62.09 481 SER A O 1
ATOM 3754 N N . ALA A 1 482 ? -34.455 3.846 19.545 1.00 61.16 482 ALA A N 1
ATOM 3755 C CA . ALA A 1 482 ? -34.525 2.741 20.485 1.00 61.16 482 ALA A CA 1
ATOM 3756 C C . ALA A 1 482 ? -35.915 2.684 21.142 1.00 61.16 482 ALA A C 1
ATOM 3758 O O . ALA A 1 482 ? -36.469 3.697 21.562 1.00 61.16 482 ALA A O 1
ATOM 3759 N N . LYS A 1 483 ? -36.481 1.477 21.293 1.00 50.03 483 LYS A N 1
ATOM 3760 C CA . LYS A 1 483 ? -37.817 1.204 21.882 1.00 50.03 483 LYS A CA 1
ATOM 3761 C C . LYS A 1 483 ? -37.980 1.577 23.376 1.00 50.03 483 LYS A C 1
ATOM 3763 O O . LYS A 1 483 ? -38.870 1.069 24.050 1.00 50.03 483 LYS A O 1
ATOM 3768 N N . GLY A 1 484 ? -37.158 2.473 23.901 1.00 56.38 484 GLY A N 1
ATOM 3769 C CA . GLY A 1 484 ? -37.276 3.032 25.237 1.00 56.38 484 GLY A CA 1
ATOM 3770 C C . GLY A 1 484 ? -36.453 4.306 25.315 1.00 56.38 484 GLY A C 1
ATOM 3771 O O . GLY A 1 484 ? -35.229 4.240 25.391 1.00 56.38 484 GLY A O 1
ATOM 3772 N N . ALA A 1 485 ? -37.121 5.460 25.301 1.00 57.56 485 ALA A N 1
ATOM 3773 C CA . ALA A 1 485 ? -36.459 6.729 25.558 1.00 57.56 485 ALA A CA 1
ATOM 3774 C C . ALA A 1 485 ? -35.796 6.665 26.944 1.00 57.56 485 ALA A C 1
ATOM 3776 O O . ALA A 1 485 ? -36.464 6.459 27.961 1.00 57.56 485 ALA A O 1
ATOM 3777 N N . ILE A 1 486 ? -34.469 6.793 26.988 1.00 64.12 486 ILE A N 1
ATOM 3778 C CA . ILE A 1 486 ? -33.735 6.912 28.248 1.00 64.12 486 ILE A CA 1
ATOM 3779 C C . ILE A 1 486 ? -34.101 8.281 28.840 1.00 64.12 486 ILE A C 1
ATOM 3781 O O . ILE A 1 486 ? -33.988 9.304 28.176 1.00 64.12 486 ILE A O 1
ATOM 3785 N N . ALA A 1 487 ? -34.582 8.317 30.082 1.00 71.12 487 ALA A N 1
ATOM 3786 C CA . ALA A 1 487 ? -34.834 9.585 30.766 1.00 71.12 487 ALA A CA 1
ATOM 3787 C C . ALA A 1 487 ? -33.505 10.297 31.082 1.00 71.12 487 ALA A C 1
ATOM 3789 O O . ALA A 1 487 ? -32.505 9.632 31.348 1.00 71.12 487 ALA A O 1
ATOM 3790 N N . MET A 1 488 ? -33.500 11.632 31.137 1.00 74.44 488 MET A N 1
ATOM 3791 C CA . MET A 1 488 ? -32.285 12.411 31.429 1.00 74.44 488 MET A CA 1
ATOM 3792 C C . MET A 1 488 ? -31.595 12.018 32.731 1.00 74.44 488 MET A C 1
ATOM 3794 O O . MET A 1 488 ? -30.378 11.861 32.770 1.00 74.44 488 MET A O 1
ATOM 3798 N N . ASP A 1 489 ? -32.371 11.786 33.785 1.00 79.00 489 ASP A N 1
ATOM 3799 C CA . ASP A 1 489 ? -31.816 11.380 35.076 1.00 79.00 489 ASP A CA 1
ATOM 3800 C C . ASP A 1 489 ? -31.154 10.006 34.991 1.00 79.00 489 ASP A C 1
ATOM 3802 O O . ASP A 1 489 ? -30.110 9.770 35.593 1.00 79.00 489 ASP A O 1
ATOM 3806 N N . LEU A 1 490 ? -31.714 9.112 34.171 1.00 83.94 490 LEU A N 1
ATOM 3807 C CA . LEU A 1 490 ? -31.112 7.812 33.907 1.00 83.94 490 LEU A CA 1
ATOM 3808 C C . LEU A 1 490 ? -29.830 7.953 33.076 1.00 83.94 490 LEU A C 1
ATOM 3810 O O . LEU A 1 490 ? -28.874 7.231 33.341 1.00 83.94 490 LEU A O 1
ATOM 3814 N N . ALA A 1 491 ? -29.782 8.881 32.116 1.00 87.81 491 ALA A N 1
ATOM 3815 C CA . ALA A 1 491 ? -28.561 9.187 31.373 1.00 87.81 491 ALA A CA 1
ATOM 3816 C C . ALA A 1 491 ? -27.462 9.719 32.306 1.00 87.81 491 ALA A C 1
ATOM 3818 O O . ALA A 1 491 ? -26.339 9.222 32.269 1.00 87.81 491 ALA A O 1
ATOM 3819 N N . ALA A 1 492 ? -27.791 10.651 33.208 1.00 90.12 492 ALA A N 1
ATOM 3820 C CA . ALA A 1 492 ? -26.860 11.171 34.209 1.00 90.12 492 ALA A CA 1
ATOM 3821 C C . ALA A 1 492 ? -26.332 10.066 35.145 1.00 90.12 492 ALA A C 1
ATOM 3823 O O . ALA A 1 492 ? -25.123 9.974 35.363 1.00 90.12 492 ALA A O 1
ATOM 3824 N N . ILE A 1 493 ? -27.213 9.186 35.642 1.00 92.06 493 ILE A N 1
ATOM 3825 C CA . ILE A 1 493 ? -26.828 8.030 36.469 1.00 92.06 493 ILE A CA 1
ATOM 3826 C C . ILE A 1 493 ? -25.893 7.099 35.689 1.00 92.06 493 ILE A C 1
ATOM 3828 O O . ILE A 1 493 ? -24.806 6.786 36.172 1.00 92.06 493 ILE A O 1
ATOM 3832 N N . LYS A 1 494 ? -26.260 6.719 34.459 1.00 94.00 494 LYS A N 1
ATOM 3833 C CA . LYS A 1 494 ? -25.449 5.835 33.608 1.00 94.00 494 LYS A CA 1
ATOM 3834 C C . LYS A 1 494 ? -24.088 6.437 33.265 1.00 94.00 494 LYS A C 1
ATOM 3836 O O . LYS A 1 494 ? -23.088 5.729 33.291 1.00 94.00 494 LYS A O 1
ATOM 3841 N N . LEU A 1 495 ? -24.020 7.738 32.979 1.00 95.31 495 LEU A N 1
ATOM 3842 C CA . LEU A 1 495 ? -22.751 8.428 32.736 1.00 95.31 495 LEU A CA 1
ATOM 3843 C C . LEU A 1 495 ? -21.882 8.473 34.000 1.00 95.31 495 LEU A C 1
ATOM 3845 O O . LEU A 1 495 ? -20.662 8.349 33.905 1.00 95.31 495 LEU A O 1
ATOM 3849 N N . ALA A 1 496 ? -22.476 8.646 35.184 1.00 96.19 496 ALA A N 1
ATOM 3850 C CA . ALA A 1 496 ? -21.750 8.600 36.454 1.00 96.19 496 ALA A CA 1
ATOM 3851 C C . ALA A 1 496 ? -21.244 7.182 36.781 1.00 96.19 496 ALA A C 1
ATOM 3853 O O . ALA A 1 496 ? -20.136 7.025 37.295 1.00 96.19 496 ALA A O 1
ATOM 3854 N N . GLU A 1 497 ? -22.020 6.145 36.462 1.00 96.19 497 GLU A N 1
ATOM 3855 C CA . GLU A 1 497 ? -21.589 4.743 36.539 1.00 96.19 497 GLU A CA 1
ATOM 3856 C C . GLU A 1 497 ? -20.452 4.452 35.553 1.00 96.19 497 GLU A C 1
ATOM 3858 O O . GLU A 1 497 ? -19.437 3.868 35.939 1.00 96.19 497 GLU A O 1
ATOM 3863 N N . LEU A 1 498 ? -20.564 4.931 34.309 1.00 95.81 498 LEU A N 1
ATOM 3864 C CA . LEU A 1 498 ? -19.519 4.810 33.294 1.00 95.81 498 LEU A CA 1
ATOM 3865 C C . LEU A 1 498 ? -18.219 5.483 33.750 1.00 95.81 498 LEU A C 1
ATOM 3867 O O . LEU A 1 498 ? -17.152 4.885 33.617 1.00 95.81 498 LEU A O 1
ATOM 3871 N N . ALA A 1 499 ? -18.287 6.669 34.361 1.00 96.31 499 ALA A N 1
ATOM 3872 C CA . ALA A 1 499 ? -17.113 7.358 34.903 1.00 96.31 499 ALA A CA 1
ATOM 3873 C C . ALA A 1 499 ? -16.411 6.576 36.028 1.00 96.31 499 ALA A C 1
ATOM 3875 O O . ALA A 1 499 ? -15.195 6.671 36.190 1.00 96.31 499 ALA A O 1
ATOM 3876 N N . LYS A 1 500 ? -17.161 5.761 36.780 1.00 95.62 500 LYS A N 1
ATOM 3877 C CA . LYS A 1 500 ? -16.625 4.865 37.818 1.00 95.62 500 LYS A CA 1
ATOM 3878 C C . LYS A 1 500 ? -16.107 3.535 37.261 1.00 95.62 500 LYS A C 1
ATOM 3880 O O . LYS A 1 500 ? -15.523 2.762 38.023 1.00 95.62 500 LYS A O 1
ATOM 3885 N N . SER A 1 501 ? -16.309 3.249 35.975 1.00 94.44 501 SER A N 1
ATOM 3886 C CA . SER A 1 501 ? -15.820 2.017 35.355 1.00 94.44 501 SER A CA 1
ATOM 3887 C C . SER A 1 501 ? -14.289 1.982 35.297 1.00 94.44 501 SER A C 1
ATOM 3889 O O . SER A 1 501 ? -13.630 3.010 35.125 1.00 94.44 501 SER A O 1
ATOM 3891 N N . GLU A 1 502 ? -13.708 0.784 35.393 1.00 91.75 502 GLU A N 1
ATOM 3892 C CA . GLU A 1 502 ? -12.254 0.599 35.267 1.00 91.75 502 GLU A CA 1
ATOM 3893 C C . GLU A 1 502 ? -11.717 1.079 33.910 1.00 91.75 502 GLU A C 1
ATOM 3895 O O . GLU A 1 502 ? -10.636 1.663 33.857 1.00 91.75 502 GLU A O 1
ATOM 3900 N N . MET A 1 503 ? -12.504 0.923 32.836 1.00 92.94 503 MET A N 1
ATOM 3901 C CA . MET A 1 503 ? -12.169 1.430 31.501 1.00 92.94 503 MET A CA 1
ATOM 3902 C C . MET A 1 503 ? -11.891 2.939 31.531 1.00 92.94 503 MET A C 1
ATOM 3904 O O . MET A 1 503 ? -10.858 3.385 31.034 1.00 92.94 503 MET A O 1
ATOM 3908 N N . VAL A 1 504 ? -12.779 3.731 32.145 1.00 93.81 504 VAL A N 1
ATOM 3909 C CA . VAL A 1 504 ? -12.603 5.189 32.234 1.00 93.81 504 VAL A CA 1
ATOM 3910 C C . VAL A 1 504 ? -11.498 5.546 33.220 1.00 93.81 504 VAL A C 1
ATOM 3912 O O . VAL A 1 504 ? -10.632 6.355 32.880 1.00 93.81 504 VAL A O 1
ATOM 3915 N N . LYS A 1 505 ? -11.460 4.923 34.405 1.00 92.81 505 LYS A N 1
ATOM 3916 C CA . LYS A 1 505 ? -10.422 5.196 35.414 1.00 92.81 505 LYS A CA 1
ATOM 3917 C C . LYS A 1 505 ? -9.010 5.005 34.870 1.00 92.81 505 LYS A C 1
ATOM 3919 O O . LYS A 1 505 ? -8.144 5.828 35.160 1.00 92.81 505 LYS A O 1
ATOM 3924 N N . ARG A 1 506 ? -8.790 3.971 34.056 1.00 90.81 506 ARG A N 1
ATOM 3925 C CA . ARG A 1 506 ? -7.475 3.660 33.479 1.00 90.81 506 ARG A CA 1
ATOM 3926 C C . ARG A 1 506 ? -7.203 4.363 32.146 1.00 90.81 506 ARG A C 1
ATOM 3928 O O . ARG A 1 506 ? -6.067 4.329 31.680 1.00 90.81 506 ARG A O 1
ATOM 3935 N N . SER A 1 507 ? -8.199 5.014 31.544 1.00 93.50 507 SER A N 1
ATOM 3936 C CA . SER A 1 507 ? -8.023 5.784 30.306 1.00 93.50 507 SER A CA 1
ATOM 3937 C C . SER A 1 507 ? -7.194 7.062 30.503 1.00 93.50 507 SER A C 1
ATOM 3939 O O . SER A 1 507 ? -6.934 7.505 31.629 1.00 93.50 507 SER A O 1
ATOM 3941 N N . ASN A 1 508 ? -6.770 7.661 29.389 1.00 93.06 508 ASN A N 1
ATOM 3942 C CA . ASN A 1 508 ? -6.022 8.914 29.390 1.00 93.06 508 ASN A CA 1
ATOM 3943 C C . ASN A 1 508 ? -6.885 10.124 29.795 1.00 93.06 508 ASN A C 1
ATOM 3945 O O . ASN A 1 508 ? -8.117 10.083 29.784 1.00 93.06 508 ASN A O 1
ATOM 3949 N N . SER A 1 509 ? -6.222 11.228 30.146 1.00 92.69 509 SER A N 1
ATOM 3950 C CA . SER A 1 509 ? -6.885 12.473 30.559 1.00 92.69 509 SER A CA 1
ATOM 3951 C C . SER A 1 509 ? -7.817 13.033 29.483 1.00 92.69 509 SER A C 1
ATOM 3953 O O . SER A 1 509 ? -8.878 13.548 29.815 1.00 92.69 509 SER A O 1
ATOM 3955 N N . ALA A 1 510 ? -7.469 12.878 28.203 1.00 92.12 510 ALA A N 1
ATOM 3956 C CA . ALA A 1 510 ? -8.303 13.327 27.092 1.00 92.12 510 ALA A CA 1
ATOM 3957 C C . ALA A 1 510 ? -9.654 12.591 27.041 1.00 92.12 510 ALA A C 1
ATOM 3959 O O . ALA A 1 510 ? -10.697 13.221 26.882 1.00 92.12 510 ALA A O 1
ATOM 3960 N N . SER A 1 511 ? -9.659 11.267 27.220 1.00 92.81 511 SER A N 1
ATOM 3961 C CA . SER A 1 511 ? -10.889 10.463 27.225 1.00 92.81 511 SER A CA 1
ATOM 3962 C C . SER A 1 511 ? -11.749 10.756 28.456 1.00 92.81 511 SER A C 1
ATOM 3964 O O . SER A 1 511 ? -12.969 10.864 28.332 1.00 92.81 511 SER A O 1
ATOM 3966 N N . LYS A 1 512 ? -11.115 10.951 29.622 1.00 94.44 512 LYS A N 1
ATOM 3967 C CA . LYS A 1 512 ? -11.790 11.374 30.861 1.00 94.44 512 LYS A CA 1
ATOM 3968 C C . LYS A 1 512 ? -12.444 12.746 30.707 1.00 94.44 512 LYS A C 1
ATOM 3970 O O . LYS A 1 512 ? -13.649 12.858 30.904 1.00 94.44 512 LYS A O 1
ATOM 3975 N N . GLY A 1 513 ? -11.687 13.745 30.250 1.00 92.69 513 GLY A N 1
ATOM 3976 C CA . GLY A 1 513 ? -12.194 15.098 30.011 1.00 92.69 513 GLY A CA 1
ATOM 3977 C C . GLY A 1 513 ? -13.305 15.137 28.957 1.00 92.69 513 GLY A C 1
ATOM 3978 O O . GLY A 1 513 ? -14.260 15.903 29.086 1.00 92.69 513 GLY A O 1
ATOM 3979 N N . GLY A 1 514 ? -13.237 14.262 27.947 1.00 91.62 514 GLY A N 1
ATOM 3980 C CA . GLY A 1 514 ? -14.316 14.066 26.979 1.00 91.62 514 GLY A CA 1
ATOM 3981 C C . GLY A 1 514 ? -15.619 13.599 27.635 1.00 91.62 514 GLY A C 1
ATOM 3982 O O . GLY A 1 514 ? -16.664 14.199 27.398 1.00 91.62 514 GLY A O 1
ATOM 3983 N N . LEU A 1 515 ? -15.567 12.578 28.498 1.00 95.25 515 LEU A N 1
ATOM 3984 C CA . LEU A 1 515 ? -16.737 12.107 29.250 1.00 95.25 515 LEU A CA 1
ATOM 3985 C C . LEU A 1 515 ? -17.260 13.166 30.236 1.00 95.25 515 LEU A C 1
ATOM 3987 O O . LEU A 1 515 ? -18.468 13.388 30.292 1.00 95.25 515 LEU A O 1
ATOM 3991 N N . GLU A 1 516 ? -16.375 13.834 30.977 1.00 94.94 516 GLU A N 1
ATOM 3992 C CA . GLU A 1 516 ? -16.728 14.916 31.912 1.00 94.94 516 GLU A CA 1
ATOM 3993 C C . GLU A 1 516 ? -17.442 16.069 31.197 1.00 94.94 516 GLU A C 1
ATOM 3995 O O . GLU A 1 516 ? -18.441 16.593 31.690 1.00 94.94 516 GLU A O 1
ATOM 4000 N N . SER A 1 517 ? -16.997 16.413 29.985 1.00 91.81 517 SER A N 1
ATOM 4001 C CA . SER A 1 517 ? -17.656 17.422 29.151 1.00 91.81 517 SER A CA 1
ATOM 4002 C C . SER A 1 517 ? -19.087 17.008 28.791 1.00 91.81 517 SER A C 1
ATOM 4004 O O . SER A 1 517 ? -20.000 17.829 28.859 1.00 91.81 517 SER A O 1
ATOM 4006 N N . VAL A 1 518 ? -19.320 15.730 28.466 1.00 91.88 518 VAL A N 1
ATOM 4007 C CA . VAL A 1 518 ? -20.675 15.214 28.197 1.00 91.88 518 VAL A CA 1
ATOM 4008 C C . VAL A 1 518 ? -21.531 15.196 29.464 1.00 91.88 518 VAL A C 1
ATOM 4010 O O . VAL A 1 518 ? -22.697 15.585 29.418 1.00 91.88 518 VAL A O 1
ATOM 4013 N N . GLN A 1 519 ? -20.968 14.803 30.608 1.00 93.56 519 GLN A N 1
ATOM 4014 C CA . GLN A 1 519 ? -21.661 14.872 31.899 1.00 93.56 519 GLN A CA 1
ATOM 4015 C C . GLN A 1 519 ? -22.088 16.304 32.232 1.00 93.56 519 GLN A C 1
ATOM 4017 O O . GLN A 1 519 ? -23.216 16.519 32.672 1.00 93.56 519 GLN A O 1
ATOM 4022 N N . MET A 1 520 ? -21.217 17.284 31.981 1.00 90.81 520 MET A N 1
ATOM 4023 C CA . MET A 1 520 ? -21.521 18.699 32.173 1.00 90.81 520 MET A CA 1
ATOM 4024 C C . MET A 1 520 ? -22.636 19.172 31.237 1.00 90.81 520 MET A C 1
ATOM 4026 O O . MET A 1 520 ? -23.533 19.878 31.690 1.00 90.81 520 MET A O 1
ATOM 4030 N N . VAL A 1 521 ? -22.637 18.750 29.967 1.00 87.88 521 VAL A N 1
ATOM 4031 C CA . VAL A 1 521 ? -23.743 19.031 29.034 1.00 87.88 521 VAL A CA 1
ATOM 4032 C C . VAL A 1 521 ? -25.057 18.476 29.576 1.00 87.88 521 VAL A C 1
ATOM 4034 O O . VAL A 1 521 ? -26.028 19.219 29.694 1.00 87.88 521 VAL A O 1
ATOM 4037 N N . VAL A 1 522 ? -25.089 17.203 29.977 1.00 87.06 522 VAL A N 1
ATOM 4038 C CA . VAL A 1 522 ? -26.300 16.576 30.529 1.00 87.06 522 VAL A CA 1
ATOM 4039 C C . VAL A 1 522 ? -26.775 17.297 31.796 1.00 87.06 522 VAL A C 1
ATOM 4041 O O . VAL A 1 522 ? -27.963 17.592 31.922 1.00 87.06 522 VAL A O 1
ATOM 4044 N N . ALA A 1 523 ? -25.860 17.661 32.697 1.00 87.56 523 ALA A N 1
ATOM 4045 C CA . ALA A 1 523 ? -26.178 18.406 33.914 1.00 87.56 523 ALA A CA 1
ATOM 4046 C C . ALA A 1 523 ? -26.704 19.824 33.624 1.00 87.56 523 ALA A C 1
ATOM 4048 O O . ALA A 1 523 ? -27.666 20.273 34.250 1.00 87.56 523 ALA A O 1
ATOM 4049 N N . ASN A 1 524 ? -26.109 20.528 32.658 1.00 84.75 524 ASN A N 1
ATOM 4050 C CA . ASN A 1 524 ? -26.568 21.842 32.211 1.00 84.75 524 ASN A CA 1
ATOM 4051 C C . ASN A 1 524 ? -27.978 21.752 31.626 1.00 84.75 524 ASN A C 1
ATOM 4053 O O . ASN A 1 524 ? -28.853 22.529 32.001 1.00 84.75 524 ASN A O 1
ATOM 4057 N N . MET A 1 525 ? -28.245 20.736 30.811 1.00 78.19 525 MET A N 1
ATOM 4058 C CA . MET A 1 525 ? -29.568 20.507 30.242 1.00 78.19 525 MET A CA 1
ATOM 4059 C C . MET A 1 525 ? -30.624 20.128 31.286 1.00 78.19 525 MET A C 1
ATOM 4061 O O . MET A 1 525 ? -31.766 20.578 31.187 1.00 78.19 525 MET A O 1
ATOM 4065 N N . GLN A 1 526 ? -30.263 19.368 32.327 1.00 77.81 526 GLN A N 1
ATOM 4066 C CA . GLN A 1 526 ? -31.148 19.124 33.476 1.00 77.81 526 GLN A CA 1
ATOM 4067 C C . GLN A 1 526 ? -31.522 20.427 34.202 1.00 77.81 526 GLN A C 1
ATOM 4069 O O . GLN A 1 526 ? -32.636 20.553 34.710 1.00 77.81 526 GLN A O 1
ATOM 4074 N N . ARG A 1 527 ? -30.615 21.412 34.211 1.00 79.25 527 ARG A N 1
ATOM 4075 C CA . ARG A 1 527 ? -30.840 22.765 34.749 1.00 79.25 527 ARG A CA 1
ATOM 4076 C C . ARG A 1 527 ? -31.517 23.715 33.752 1.00 79.25 527 ARG A C 1
ATOM 4078 O O . ARG A 1 527 ? -31.842 24.835 34.128 1.00 79.25 527 ARG A O 1
ATOM 4085 N N . GLY A 1 528 ? -31.738 23.282 32.510 1.00 72.56 528 GLY A N 1
ATOM 4086 C CA . GLY A 1 528 ? -32.302 24.102 31.436 1.00 72.56 528 GLY A CA 1
ATOM 4087 C C . GLY A 1 528 ? -31.338 25.109 30.810 1.00 72.56 528 GLY A C 1
ATOM 4088 O O . GLY A 1 528 ? -31.776 26.051 30.158 1.00 72.56 528 GLY A O 1
ATOM 4089 N N . ILE A 1 529 ? -30.036 24.923 31.013 1.00 78.94 529 ILE A N 1
ATOM 4090 C CA . ILE A 1 529 ? -28.984 25.708 30.371 1.00 78.94 529 ILE A CA 1
ATOM 4091 C C . ILE A 1 529 ? -28.713 25.088 28.998 1.00 78.94 529 ILE A C 1
ATOM 4093 O O . ILE A 1 529 ? -28.469 23.882 28.896 1.00 78.94 529 ILE A O 1
ATOM 4097 N N . SER A 1 530 ? -28.754 25.912 27.948 1.00 70.88 530 SER A N 1
ATOM 4098 C CA . SER A 1 530 ? -28.420 25.470 26.594 1.00 70.88 530 SER A CA 1
ATOM 4099 C C . SER A 1 530 ? -26.968 24.994 26.539 1.00 70.88 530 SER A C 1
ATOM 4101 O O . SER A 1 530 ? -26.089 25.690 27.054 1.00 70.88 530 SER A O 1
ATOM 4103 N N . PRO A 1 531 ? -26.670 23.857 25.893 1.00 74.31 531 PRO A N 1
ATOM 4104 C CA . PRO A 1 531 ? -25.296 23.558 25.538 1.00 74.31 531 PRO A CA 1
ATOM 4105 C C . PRO A 1 531 ? -24.789 24.620 24.553 1.00 74.31 531 PRO A C 1
ATOM 4107 O O . PRO A 1 531 ? -25.413 24.869 23.522 1.00 74.31 531 PRO A O 1
ATOM 4110 N N . GLU A 1 532 ? -23.669 25.263 24.873 1.00 69.62 532 GLU A N 1
ATOM 4111 C CA . GLU A 1 532 ? -22.983 26.160 23.943 1.00 69.62 532 GLU A CA 1
ATOM 4112 C C . GLU A 1 532 ? -22.034 25.346 23.060 1.00 69.62 532 GLU A C 1
ATOM 4114 O O . GLU A 1 532 ? -21.150 24.645 23.553 1.00 69.62 532 GLU A O 1
ATOM 4119 N N . LEU A 1 533 ? -22.216 25.447 21.742 1.00 64.19 533 LEU A N 1
ATOM 4120 C CA . LEU A 1 533 ? -21.239 24.984 20.761 1.00 64.19 533 LEU A CA 1
ATOM 4121 C C . LEU A 1 533 ? -20.117 26.020 20.677 1.00 64.19 533 LEU A C 1
ATOM 4123 O O . LEU A 1 533 ? -20.262 27.054 20.027 1.00 64.19 533 LEU A O 1
ATOM 4127 N N . GLN A 1 534 ? -18.980 25.743 21.303 1.00 67.06 534 GLN A N 1
ATOM 4128 C CA . GLN A 1 534 ? -17.754 26.472 21.005 1.00 67.06 534 GLN A CA 1
ATOM 4129 C C . GLN A 1 534 ? -17.216 26.048 19.629 1.00 67.06 534 GLN A C 1
ATOM 4131 O O . GLN A 1 534 ? -17.310 24.888 19.217 1.00 67.06 534 GLN A O 1
ATOM 4136 N N . ALA A 1 535 ? -16.638 26.991 18.885 1.00 54.59 535 ALA A N 1
ATOM 4137 C CA . ALA A 1 535 ? -15.993 26.679 17.614 1.00 54.59 535 ALA A CA 1
ATOM 4138 C C . ALA A 1 535 ? -14.831 25.687 17.839 1.00 54.59 535 ALA A C 1
ATOM 4140 O O . ALA A 1 535 ? -13.939 25.955 18.642 1.00 54.59 535 ALA A O 1
ATOM 4141 N N . GLY A 1 536 ? -14.833 24.551 17.129 1.00 67.50 536 GLY A N 1
ATOM 4142 C CA . GLY A 1 536 ? -13.763 23.541 17.198 1.00 67.50 536 GLY A CA 1
ATOM 4143 C C . GLY A 1 536 ? -14.094 22.244 17.949 1.00 67.50 536 GLY A C 1
ATOM 4144 O O . GLY A 1 536 ? -13.190 21.458 18.231 1.00 67.50 536 GLY A O 1
ATOM 4145 N N . HIS A 1 537 ? -15.361 21.984 18.274 1.00 72.75 537 HIS A N 1
ATOM 4146 C CA . HIS A 1 537 ? -15.760 20.698 18.846 1.00 72.75 537 HIS A CA 1
ATOM 4147 C C . HIS A 1 537 ? -15.505 19.510 17.900 1.00 72.75 537 HIS A C 1
ATOM 4149 O O . HIS A 1 537 ? -15.686 19.601 16.690 1.00 72.75 537 HIS A O 1
ATOM 4155 N N . SER A 1 538 ? -15.110 18.368 18.474 1.00 81.12 538 SER A N 1
ATOM 4156 C CA . SER A 1 538 ? -14.935 17.111 17.731 1.00 81.12 538 SER A CA 1
ATOM 4157 C C . SER A 1 538 ? -16.263 16.568 17.183 1.00 81.12 538 SER A C 1
ATOM 4159 O O . SER A 1 538 ? -17.298 16.736 17.829 1.00 81.12 538 SER A O 1
ATOM 4161 N N . ASP A 1 539 ? -16.227 15.804 16.084 1.00 85.06 539 ASP A N 1
ATOM 4162 C CA . ASP A 1 539 ? -17.395 15.095 15.517 1.00 85.06 539 ASP A CA 1
ATOM 4163 C C . ASP A 1 539 ? -18.179 14.279 16.557 1.00 85.06 539 ASP A C 1
ATOM 4165 O O . ASP A 1 539 ? -19.395 14.123 16.473 1.00 85.06 539 ASP A O 1
ATOM 4169 N N . HIS A 1 540 ? -17.490 13.741 17.568 1.00 84.31 540 HIS A N 1
ATOM 4170 C CA . HIS A 1 540 ? -18.138 13.026 18.664 1.00 84.31 540 HIS A CA 1
ATOM 4171 C C . HIS A 1 540 ? -19.056 13.931 19.487 1.00 84.31 540 HIS A C 1
ATOM 4173 O O . HIS A 1 540 ? -20.147 13.512 19.859 1.00 84.31 540 HIS A O 1
ATOM 4179 N N . PHE A 1 541 ? -18.624 15.158 19.763 1.00 84.75 541 PHE A N 1
ATOM 4180 C CA . PHE A 1 541 ? -19.412 16.109 20.533 1.00 84.75 541 PHE A CA 1
ATOM 4181 C C . PHE A 1 541 ? -20.612 16.612 19.730 1.00 84.75 541 PHE A C 1
ATOM 4183 O O . PHE A 1 541 ? -21.681 16.773 20.301 1.00 84.75 541 PHE A O 1
ATOM 4190 N N . VAL A 1 542 ? -20.481 16.753 18.406 1.00 85.00 542 VAL A N 1
ATOM 4191 C CA . VAL A 1 542 ? -21.633 17.000 17.522 1.00 85.00 542 VAL A CA 1
ATOM 4192 C C . VAL A 1 542 ? -22.658 15.876 17.664 1.00 85.00 542 VAL A C 1
ATOM 4194 O O . VAL A 1 542 ? -23.812 16.156 17.940 1.00 85.00 542 VAL A O 1
ATOM 4197 N N . LYS A 1 543 ? -22.236 14.604 17.623 1.00 86.12 543 LYS A N 1
ATOM 4198 C CA . LYS A 1 543 ? -23.150 13.469 17.856 1.00 86.12 543 LYS A CA 1
ATOM 4199 C C . LYS A 1 543 ? -23.784 13.494 19.246 1.00 86.12 543 LYS A C 1
ATOM 4201 O O . LYS A 1 543 ? -24.966 13.206 19.376 1.00 86.12 543 LYS A O 1
ATOM 4206 N N . VAL A 1 544 ? -23.021 13.830 20.287 1.00 86.62 544 VAL A N 1
ATOM 4207 C CA . VAL A 1 544 ? -23.570 14.013 21.642 1.00 86.62 544 VAL A CA 1
ATOM 4208 C C . VAL A 1 544 ? -24.651 15.085 21.627 1.00 86.62 544 VAL A C 1
ATOM 4210 O O . VAL A 1 544 ? -25.726 14.866 22.170 1.00 86.62 544 VAL A O 1
ATOM 4213 N N . LEU A 1 545 ? -24.384 16.222 20.986 1.00 82.50 545 LEU A N 1
ATOM 4214 C CA . LEU A 1 545 ? -25.351 17.297 20.854 1.00 82.50 545 LEU A CA 1
ATOM 4215 C C . LEU A 1 545 ? -26.534 16.913 19.982 1.00 82.50 545 LEU A C 1
ATOM 4217 O O . LEU A 1 545 ? -27.617 17.351 20.309 1.00 82.50 545 LEU A O 1
ATOM 4221 N N . ASP A 1 546 ? -26.388 16.073 18.964 1.00 80.44 546 ASP A N 1
ATOM 4222 C CA . ASP A 1 546 ? -27.520 15.566 18.187 1.00 80.44 546 ASP A CA 1
ATOM 4223 C C . ASP A 1 546 ? -28.418 14.692 19.070 1.00 80.44 546 ASP A C 1
ATOM 4225 O O . ASP A 1 546 ? -29.614 14.964 19.187 1.00 80.44 546 ASP A O 1
ATOM 4229 N N . HIS A 1 547 ? -27.832 13.728 19.790 1.00 77.06 547 HIS A N 1
ATOM 4230 C CA . HIS A 1 547 ? -28.534 12.918 20.795 1.00 77.06 547 HIS A CA 1
ATOM 4231 C C . HIS A 1 547 ? -29.186 13.785 21.881 1.00 77.06 547 HIS A C 1
ATOM 4233 O O . HIS A 1 547 ? -30.263 13.460 22.379 1.00 77.06 547 HIS A O 1
ATOM 4239 N N . CYS A 1 548 ? -28.559 14.909 22.227 1.00 73.19 548 CYS A N 1
ATOM 4240 C CA . CYS A 1 548 ? -29.082 15.856 23.198 1.00 73.19 548 CYS A CA 1
ATOM 4241 C C . CYS A 1 548 ? -30.080 16.872 22.606 1.00 73.19 548 CYS A C 1
ATOM 4243 O O . CYS A 1 548 ? -30.969 17.345 23.295 1.00 73.19 548 CYS A O 1
ATOM 4245 N N . SER A 1 549 ? -30.004 17.220 21.331 1.00 64.56 549 SER A N 1
ATOM 4246 C CA . SER A 1 549 ? -30.922 18.153 20.662 1.00 64.56 549 SER A CA 1
ATOM 4247 C C . SER A 1 549 ? -32.303 17.530 20.486 1.00 64.56 549 SER A C 1
ATOM 4249 O O . SER A 1 549 ? -33.305 18.227 20.376 1.00 64.56 549 SER A O 1
ATOM 4251 N N . MET A 1 550 ? -32.355 16.195 20.546 1.00 59.59 550 MET A N 1
ATOM 4252 C CA . MET A 1 550 ? -33.579 15.421 20.698 1.00 59.59 550 MET A CA 1
ATOM 4253 C C . MET A 1 550 ? -34.268 15.644 22.055 1.00 59.59 550 MET A C 1
ATOM 4255 O O . MET A 1 550 ? -35.415 15.228 22.231 1.00 59.59 550 MET A O 1
ATOM 4259 N N . PHE A 1 551 ? -33.616 16.306 23.018 1.00 62.66 551 PHE A N 1
ATOM 4260 C CA . PHE A 1 551 ? -34.292 16.832 24.196 1.00 62.66 551 PHE A CA 1
ATOM 4261 C C . PHE A 1 551 ? -35.104 18.063 23.833 1.00 62.66 551 PHE A C 1
ATOM 4263 O O . PHE A 1 551 ? -34.646 18.960 23.134 1.00 62.66 551 PHE A O 1
ATOM 4270 N N . PHE A 1 552 ? -36.315 18.089 24.374 1.00 62.62 552 PHE A N 1
ATOM 4271 C CA . PHE A 1 552 ? -37.332 19.093 24.129 1.00 62.62 552 PHE A CA 1
ATOM 4272 C C . PHE A 1 552 ? -36.756 20.525 24.073 1.00 62.62 552 PHE A C 1
ATOM 4274 O O . PHE A 1 552 ? -36.278 21.049 25.084 1.00 62.62 552 PHE A O 1
ATOM 4281 N N . SER A 1 553 ? -36.795 21.142 22.889 1.00 68.19 553 SER A N 1
ATOM 4282 C CA . SER A 1 553 ? -36.534 22.569 22.691 1.00 68.19 553 SER A CA 1
ATOM 4283 C C . SER A 1 553 ? -37.860 23.280 22.453 1.00 68.19 553 SER A C 1
ATOM 4285 O O . SER A 1 553 ? -38.622 22.863 21.579 1.00 68.19 553 SER A O 1
ATOM 4287 N N . HIS A 1 554 ? -38.131 24.353 23.194 1.00 67.75 554 HIS A N 1
ATOM 4288 C CA . HIS A 1 554 ? -39.364 25.131 23.050 1.00 67.75 554 HIS A CA 1
ATOM 4289 C C . HIS A 1 554 ? -39.043 26.592 22.812 1.00 67.75 554 HIS A C 1
ATOM 4291 O O . HIS A 1 554 ? -38.308 27.197 23.591 1.00 67.75 554 HIS A O 1
ATOM 4297 N N . GLN A 1 555 ? -39.629 27.178 21.775 1.00 74.00 555 GLN A N 1
ATOM 4298 C CA . GLN A 1 555 ? -39.607 28.625 21.597 1.00 74.00 555 GLN A CA 1
ATOM 4299 C C . GLN A 1 555 ? -40.856 29.214 22.249 1.00 74.00 555 GLN A C 1
ATOM 4301 O O . GLN A 1 555 ? -41.980 28.858 21.905 1.00 74.00 555 GLN A O 1
ATOM 4306 N N . THR A 1 556 ? -40.657 30.103 23.220 1.00 60.59 556 THR A N 1
ATOM 4307 C CA . THR A 1 556 ? -41.727 30.641 24.071 1.00 60.59 556 THR A CA 1
ATOM 4308 C C . THR A 1 556 ? -42.427 31.880 23.512 1.00 60.59 556 THR A C 1
ATOM 4310 O O . THR A 1 556 ? -43.264 32.448 24.207 1.00 60.59 556 THR A O 1
ATOM 4313 N N . SER A 1 557 ? -42.148 32.314 22.277 1.00 61.12 557 SER A N 1
ATOM 4314 C CA . SER A 1 557 ? -42.661 33.590 21.755 1.00 61.12 557 SER A CA 1
ATOM 4315 C C . SER A 1 557 ? -43.385 33.477 20.413 1.00 61.12 557 SER A C 1
ATOM 4317 O O . SER A 1 557 ? -42.933 32.787 19.502 1.00 61.12 557 SER A O 1
ATOM 4319 N N . LYS A 1 558 ? -44.494 34.224 20.302 1.00 55.62 558 LYS A N 1
ATOM 4320 C CA . LYS A 1 558 ? -45.193 34.550 19.047 1.00 55.62 558 LYS A CA 1
ATOM 4321 C C . LYS A 1 558 ? -44.588 35.769 18.319 1.00 55.62 558 LYS A C 1
ATOM 4323 O O . LYS A 1 558 ? -44.939 35.990 17.168 1.00 55.62 558 LYS A O 1
ATOM 4328 N N . ASP A 1 559 ? -43.642 36.480 18.944 1.00 56.47 559 ASP A N 1
ATOM 4329 C CA . ASP A 1 559 ? -43.109 37.785 18.512 1.00 56.47 559 ASP A CA 1
ATOM 4330 C C . ASP A 1 559 ? -41.587 37.787 18.223 1.00 56.47 559 ASP A C 1
ATOM 4332 O O . ASP A 1 559 ? -40.957 38.835 18.142 1.00 56.47 559 ASP A O 1
ATOM 4336 N N . GLY A 1 560 ? -40.962 36.619 18.044 1.00 54.28 560 GLY A N 1
ATOM 4337 C CA . GLY A 1 560 ? -39.652 36.498 17.377 1.00 54.28 560 GLY A CA 1
ATOM 4338 C C . GLY A 1 560 ? -38.374 36.770 18.191 1.00 54.28 560 GLY A C 1
ATOM 4339 O O . GLY A 1 560 ? -37.303 36.435 17.696 1.00 54.28 560 GLY A O 1
ATOM 4340 N N . GLU A 1 561 ? -38.440 37.291 19.423 1.00 56.19 561 GLU A N 1
ATOM 4341 C CA . GLU A 1 561 ? -37.229 37.635 20.213 1.00 56.19 561 GLU A CA 1
ATOM 4342 C C . GLU A 1 561 ? -36.898 36.718 21.409 1.00 56.19 561 GLU A C 1
ATOM 4344 O O . GLU A 1 561 ? -35.856 36.889 22.042 1.00 56.19 561 GLU A O 1
ATOM 4349 N N . ALA A 1 562 ? -37.730 35.729 21.759 1.00 64.50 562 ALA A N 1
ATOM 4350 C CA . ALA A 1 562 ? -37.424 34.889 22.924 1.00 64.50 562 ALA A CA 1
ATOM 4351 C C . ALA A 1 562 ? -36.347 33.839 22.620 1.00 64.50 562 ALA A C 1
ATOM 4353 O O . ALA A 1 562 ? -36.442 33.088 21.646 1.00 64.50 562 ALA A O 1
ATOM 4354 N N . ALA A 1 563 ? -35.357 33.744 23.511 1.00 68.00 563 ALA A N 1
ATOM 4355 C CA . ALA A 1 563 ? -34.349 32.696 23.465 1.00 68.00 563 ALA A CA 1
ATOM 4356 C C . ALA A 1 563 ? -35.010 31.303 23.557 1.00 68.00 563 ALA A C 1
ATOM 4358 O O . ALA A 1 563 ? -35.937 31.116 24.354 1.00 68.00 563 ALA A O 1
ATOM 4359 N N . PRO A 1 564 ? -34.553 30.313 22.769 1.00 70.31 564 PRO A N 1
ATOM 4360 C CA . PRO A 1 564 ? -35.057 28.951 22.870 1.00 70.31 564 PRO A CA 1
ATOM 4361 C C . PRO A 1 564 ? -34.797 28.389 24.275 1.00 70.31 564 PRO A C 1
ATOM 4363 O O . PRO A 1 564 ? -33.689 28.484 24.803 1.00 70.31 564 PRO A O 1
ATOM 4366 N N . LEU A 1 565 ? -35.828 27.798 24.882 1.00 72.12 565 LEU A N 1
ATOM 4367 C CA . LEU A 1 565 ? -35.690 27.014 26.105 1.00 72.12 565 LEU A CA 1
ATOM 4368 C C . LEU A 1 565 ? -35.269 25.591 25.750 1.00 72.12 565 LEU A C 1
ATOM 4370 O O . LEU A 1 565 ? -35.716 25.038 24.743 1.00 72.12 565 LEU A O 1
ATOM 4374 N N . PHE A 1 566 ? -34.506 24.960 26.641 1.00 71.75 566 PHE A N 1
ATOM 4375 C CA . PHE A 1 566 ? -34.084 23.566 26.503 1.00 71.75 566 PHE A CA 1
ATOM 4376 C C . PHE A 1 566 ? -34.367 22.765 27.774 1.00 71.75 566 PHE A C 1
ATOM 4378 O O . PHE A 1 566 ? -34.404 23.317 28.875 1.00 71.75 566 PHE A O 1
ATOM 4385 N N . GLY A 1 567 ? -34.552 21.452 27.636 1.00 72.44 567 GLY A N 1
ATOM 4386 C CA . GLY A 1 567 ? -34.657 20.539 28.776 1.00 72.44 567 GLY A CA 1
ATOM 4387 C C . GLY A 1 567 ? -35.905 20.785 29.630 1.00 72.44 567 GLY A C 1
ATOM 4388 O O . GLY A 1 567 ? -36.991 21.025 29.108 1.00 72.44 567 GLY A O 1
ATOM 4389 N N . LYS A 1 568 ? -35.775 20.713 30.962 1.00 73.38 568 LYS A N 1
ATOM 4390 C CA . LYS A 1 568 ? -36.924 20.808 31.883 1.00 73.38 568 LYS A CA 1
ATOM 4391 C C . LYS A 1 568 ? -37.733 22.112 31.724 1.00 73.38 568 LYS A C 1
ATOM 4393 O O . LYS A 1 568 ? -38.953 22.006 31.619 1.00 73.38 568 LYS A O 1
ATOM 4398 N N . PRO A 1 569 ? -37.129 23.314 31.641 1.00 76.88 569 PRO A N 1
ATOM 4399 C CA . PRO A 1 569 ? -37.885 24.542 31.383 1.00 76.88 569 PRO A CA 1
ATOM 4400 C C . PRO A 1 569 ? -38.662 24.534 30.068 1.00 76.88 569 PRO A C 1
ATOM 4402 O O . PRO A 1 569 ? -39.783 25.027 30.030 1.00 76.88 569 PRO A O 1
ATOM 4405 N N . ALA A 1 570 ? -38.112 23.942 29.007 1.00 79.06 570 ALA A N 1
ATOM 4406 C CA . ALA A 1 570 ? -38.803 23.828 27.727 1.00 79.06 570 ALA A CA 1
ATOM 4407 C C . ALA A 1 570 ? -40.025 22.909 27.821 1.00 79.06 570 ALA A C 1
ATOM 4409 O O . ALA A 1 570 ? -41.096 23.254 27.330 1.00 79.06 570 ALA A O 1
ATOM 4410 N N . VAL A 1 571 ? -39.871 21.768 28.501 1.00 77.06 571 VAL A N 1
ATOM 4411 C CA . VAL A 1 571 ? -40.959 20.816 28.772 1.00 77.06 571 VAL A CA 1
ATOM 4412 C C . VAL A 1 571 ? -42.064 21.491 29.583 1.00 77.06 571 VAL A C 1
ATOM 4414 O O . VAL A 1 571 ? -43.231 21.370 29.227 1.00 77.06 571 VAL A O 1
ATOM 4417 N N . ILE A 1 572 ? -41.705 22.244 30.629 1.00 81.88 572 ILE A N 1
ATOM 4418 C CA . ILE A 1 572 ? -42.658 23.005 31.450 1.00 81.88 572 ILE A CA 1
ATOM 4419 C C . ILE A 1 572 ? -43.361 24.075 30.608 1.00 81.88 572 ILE A C 1
ATOM 4421 O O . ILE A 1 572 ? -44.580 24.187 30.655 1.00 81.88 572 ILE A O 1
ATOM 4425 N N . ALA A 1 573 ? -42.621 24.838 29.805 1.00 83.00 573 ALA A N 1
ATOM 4426 C CA . ALA A 1 573 ? -43.190 25.912 28.998 1.00 83.00 573 ALA A CA 1
ATOM 4427 C C . ALA A 1 573 ? -44.109 25.394 27.879 1.00 83.00 573 ALA A C 1
ATOM 4429 O O . ALA A 1 573 ? -45.146 25.994 27.593 1.00 83.00 573 ALA A O 1
ATOM 4430 N N . TYR A 1 574 ? -43.778 24.261 27.262 1.00 83.94 574 TYR A N 1
ATOM 4431 C CA . TYR A 1 574 ? -44.669 23.628 26.296 1.00 83.94 574 TYR A CA 1
ATOM 4432 C C . TYR A 1 574 ? -45.861 22.959 26.957 1.00 83.94 574 TYR A C 1
ATOM 4434 O O . TYR A 1 574 ? -46.967 23.070 26.439 1.00 83.94 574 TYR A O 1
ATOM 4442 N N . PHE A 1 575 ? -45.679 22.340 28.125 1.00 85.56 575 PHE A N 1
ATOM 4443 C CA . PHE A 1 575 ? -46.805 21.881 28.927 1.00 85.56 575 PHE A CA 1
ATOM 4444 C C . PHE A 1 575 ? -47.760 23.038 29.244 1.00 85.56 575 PHE A C 1
ATOM 4446 O O . PHE A 1 575 ? -48.956 22.912 28.997 1.00 85.56 575 PHE A O 1
ATOM 4453 N N . GLN A 1 576 ? -47.237 24.190 29.673 1.00 87.38 576 GLN A N 1
ATOM 4454 C CA . GLN A 1 576 ? -48.038 25.393 29.883 1.00 87.38 576 GLN A CA 1
ATOM 4455 C C . GLN A 1 576 ? -48.750 25.817 28.592 1.00 87.38 576 GLN A C 1
ATOM 4457 O O . GLN A 1 576 ? -49.948 26.064 28.613 1.00 87.38 576 GLN A O 1
ATOM 4462 N N . THR A 1 577 ? -48.061 25.781 27.447 1.00 86.69 577 THR A N 1
ATOM 4463 C CA . THR A 1 577 ? -48.657 26.083 26.133 1.00 86.69 577 THR A CA 1
ATOM 4464 C C . THR A 1 577 ? -49.824 25.141 25.799 1.00 86.69 577 THR A C 1
ATOM 4466 O O . THR A 1 577 ? -50.850 25.591 25.289 1.00 86.69 577 THR A O 1
ATOM 4469 N N . LEU A 1 578 ? -49.705 23.840 26.091 1.00 86.44 578 LEU A N 1
ATOM 4470 C CA . LEU A 1 578 ? -50.792 22.874 25.893 1.00 86.44 578 LEU A CA 1
ATOM 4471 C C . LEU A 1 578 ? -51.953 23.114 26.859 1.00 86.44 578 LEU A C 1
ATOM 4473 O O . LEU A 1 578 ? -53.111 23.028 26.451 1.00 86.44 578 LEU A O 1
ATOM 4477 N N . THR A 1 579 ? -51.653 23.435 28.115 1.00 87.31 579 THR A N 1
ATOM 4478 C CA . THR A 1 579 ? -52.648 23.762 29.141 1.00 87.31 579 THR A CA 1
ATOM 4479 C C . THR A 1 579 ? -53.414 25.035 28.788 1.00 87.31 579 THR A C 1
ATOM 4481 O O . THR A 1 579 ? -54.642 25.052 28.882 1.00 87.31 579 THR A O 1
ATOM 4484 N N . ASP A 1 580 ? -52.727 26.068 28.306 1.00 89.44 580 ASP A N 1
ATOM 4485 C CA . ASP A 1 580 ? -53.328 27.325 27.860 1.00 89.44 580 ASP A CA 1
ATOM 4486 C C . ASP A 1 580 ? -54.189 27.098 26.609 1.00 89.44 580 ASP A C 1
ATOM 4488 O O . ASP A 1 580 ? -55.339 27.536 26.556 1.00 89.44 580 ASP A O 1
ATOM 4492 N N . LYS A 1 581 ? -53.677 26.338 25.626 1.00 88.94 581 LYS A N 1
ATOM 4493 C CA . LYS A 1 581 ? -54.418 25.936 24.416 1.00 88.94 581 LYS A CA 1
ATOM 4494 C C . LYS A 1 581 ? -55.698 25.185 24.784 1.00 88.94 581 LYS A C 1
ATOM 4496 O O . LYS A 1 581 ? -56.766 25.497 24.259 1.00 88.94 581 LYS A O 1
ATOM 4501 N N . HIS A 1 582 ? -55.604 24.243 25.719 1.00 89.94 582 HIS A N 1
ATOM 4502 C CA . HIS A 1 582 ? -56.752 23.489 26.197 1.00 89.94 582 HIS A CA 1
ATOM 4503 C C . HIS A 1 582 ? -57.767 24.372 26.937 1.00 89.94 582 HIS A C 1
ATOM 4505 O O . HIS A 1 582 ? -58.963 24.285 26.659 1.00 89.94 582 HIS A O 1
ATOM 4511 N N . SER A 1 583 ? -57.299 25.242 27.835 1.00 90.00 583 SER A N 1
ATOM 4512 C CA . SER A 1 583 ? -58.148 26.150 28.621 1.00 90.00 583 SER A CA 1
ATOM 4513 C C . SER A 1 583 ? -58.866 27.174 27.739 1.00 90.00 583 SER A C 1
ATOM 4515 O O . SER A 1 583 ? -60.007 27.534 28.013 1.00 90.00 583 SER A O 1
ATOM 4517 N N . ALA A 1 584 ? -58.243 27.582 26.629 1.00 91.56 584 ALA A N 1
ATOM 4518 C CA . ALA A 1 584 ? -58.857 28.410 25.592 1.00 91.56 584 ALA A CA 1
ATOM 4519 C C . ALA A 1 584 ? -59.873 27.651 24.708 1.00 91.56 584 ALA A C 1
ATOM 4521 O O . ALA A 1 584 ? -60.418 28.223 23.765 1.00 91.56 584 ALA A O 1
ATOM 4522 N N . GLY A 1 585 ? -60.115 26.362 24.970 1.00 89.06 585 GLY A N 1
ATOM 4523 C CA . GLY A 1 585 ? -61.024 25.516 24.196 1.00 89.06 585 GLY A CA 1
ATOM 4524 C C . GLY A 1 585 ? -60.471 25.055 22.843 1.00 89.06 585 GLY A C 1
ATOM 4525 O O . GLY A 1 585 ? -61.211 24.459 22.061 1.00 89.06 585 GLY A O 1
ATOM 4526 N N . ALA A 1 586 ? -59.192 25.307 22.546 1.00 90.06 586 ALA A N 1
ATOM 4527 C CA . ALA A 1 586 ? -58.563 24.836 21.318 1.00 90.06 586 ALA A CA 1
ATOM 4528 C C . ALA A 1 586 ? -58.189 23.347 21.420 1.00 90.06 586 ALA A C 1
ATOM 4530 O O . ALA A 1 586 ? -57.841 22.829 22.482 1.00 90.06 586 ALA A O 1
ATOM 4531 N N . GLU A 1 587 ? -58.257 22.640 20.290 1.00 87.38 587 GLU A N 1
ATOM 4532 C CA . GLU A 1 587 ? -57.993 21.202 20.240 1.00 87.38 587 GLU A CA 1
ATOM 4533 C C . GLU A 1 587 ? -56.496 20.911 20.412 1.00 87.38 587 GLU A C 1
ATOM 4535 O O . GLU A 1 587 ? -55.655 21.373 19.633 1.00 87.38 587 GLU A O 1
ATOM 4540 N N . VAL A 1 588 ? -56.168 20.128 21.440 1.00 88.25 588 VAL A N 1
ATOM 4541 C CA . VAL A 1 588 ? -54.830 19.573 21.652 1.00 88.25 588 VAL A CA 1
ATOM 4542 C C . VAL A 1 588 ? -54.793 18.182 21.026 1.00 88.25 588 VAL A C 1
ATOM 4544 O O . VAL A 1 588 ? -55.588 17.309 21.362 1.00 88.25 588 VAL A O 1
ATOM 4547 N N . SER A 1 589 ? -53.883 17.958 20.085 1.00 87.50 589 SER A N 1
ATOM 4548 C CA . SER A 1 589 ? -53.754 16.659 19.431 1.00 87.50 589 SER A CA 1
ATOM 4549 C C . SER A 1 589 ? -53.052 15.643 20.337 1.00 87.50 589 SER A C 1
ATOM 4551 O O . SER A 1 589 ? -52.150 15.972 21.105 1.00 87.50 589 SER A O 1
ATOM 4553 N N . VAL A 1 590 ? -53.400 14.361 20.192 1.00 84.06 590 VAL A N 1
ATOM 4554 C CA . VAL A 1 590 ? -52.708 13.261 20.894 1.00 84.06 590 VAL A CA 1
ATOM 4555 C C . VAL A 1 590 ? -51.206 13.273 20.591 1.00 84.06 590 VAL A C 1
ATOM 4557 O O . VAL A 1 590 ? -50.398 13.019 21.476 1.00 84.06 590 VAL A O 1
ATOM 4560 N N . LYS A 1 591 ? -50.821 13.636 19.362 1.00 77.88 591 LYS A N 1
ATOM 4561 C CA . LYS A 1 591 ? -49.416 13.756 18.957 1.00 77.88 591 LYS A CA 1
ATOM 4562 C C . LYS A 1 591 ? -48.682 14.849 19.741 1.00 77.88 591 LYS A C 1
ATOM 4564 O O . LYS A 1 591 ? -47.550 14.624 20.151 1.00 77.88 591 LYS A O 1
ATOM 4569 N N . GLU A 1 592 ? -49.321 15.998 19.975 1.00 81.12 592 GLU A N 1
ATOM 4570 C CA . GLU A 1 592 ? -48.755 17.088 20.783 1.00 81.12 592 GLU A CA 1
ATOM 4571 C C . GLU A 1 592 ? -48.488 16.655 22.229 1.00 81.12 592 GLU A C 1
ATOM 4573 O O . GLU A 1 592 ? -47.469 17.047 22.794 1.00 81.12 592 GLU A O 1
ATOM 4578 N N . ILE A 1 593 ? -49.360 15.821 22.800 1.00 82.31 593 ILE A N 1
ATOM 4579 C CA . ILE A 1 593 ? -49.222 15.298 24.166 1.00 82.31 593 ILE A CA 1
ATOM 4580 C C . ILE A 1 593 ? -48.200 14.157 24.236 1.00 82.31 593 ILE A C 1
ATOM 4582 O O . ILE A 1 593 ? -47.403 14.098 25.170 1.00 82.31 593 ILE A O 1
ATOM 4586 N N . GLU A 1 594 ? -48.173 13.268 23.242 1.00 77.75 594 GLU A N 1
ATOM 4587 C CA . GLU A 1 594 ? -47.187 12.183 23.163 1.00 77.75 594 GLU A CA 1
ATOM 4588 C C . GLU A 1 594 ? -45.749 12.721 23.065 1.00 77.75 594 GLU A C 1
ATOM 4590 O O . GLU A 1 594 ? -44.834 12.085 23.583 1.00 77.75 594 GLU A O 1
ATOM 4595 N N . MET A 1 595 ? -45.534 13.926 22.517 1.00 74.50 595 MET A N 1
ATOM 4596 C CA . MET A 1 595 ? -44.216 14.583 22.552 1.00 74.50 595 MET A CA 1
ATOM 4597 C C . MET A 1 595 ? -43.720 14.884 23.978 1.00 74.50 595 MET A C 1
ATOM 4599 O O . MET A 1 595 ? -42.513 14.933 24.195 1.00 74.50 595 MET A O 1
ATOM 4603 N N . LEU A 1 596 ? -44.617 15.037 24.962 1.00 76.31 596 LEU A N 1
ATOM 4604 C CA . LEU A 1 596 ? -44.259 15.218 26.377 1.00 76.31 596 LEU A CA 1
ATOM 4605 C C . LEU A 1 596 ? -44.013 13.901 27.116 1.00 76.31 596 LEU A C 1
ATOM 4607 O O . LEU A 1 596 ? -43.427 13.909 28.199 1.00 76.31 596 LEU A O 1
ATOM 4611 N N . ARG A 1 597 ? -44.452 12.766 26.563 1.00 74.31 597 ARG A N 1
ATOM 4612 C CA . ARG A 1 597 ? -44.430 11.469 27.250 1.00 74.31 597 ARG A CA 1
ATOM 4613 C C . ARG A 1 597 ? -43.030 11.030 27.703 1.00 74.31 597 ARG A C 1
ATOM 4615 O O . ARG A 1 597 ? -42.913 10.606 28.854 1.00 74.31 597 ARG A O 1
ATOM 4622 N N . PRO A 1 598 ? -41.954 11.179 26.902 1.00 65.94 598 PRO A N 1
ATOM 4623 C CA . PRO A 1 598 ? -40.594 10.875 27.361 1.00 65.94 598 PRO A CA 1
ATOM 4624 C C . PRO A 1 598 ? -40.135 11.740 28.546 1.00 65.94 598 PRO A C 1
ATOM 4626 O O . PRO A 1 598 ? -39.194 11.380 29.252 1.00 65.94 598 PRO A O 1
ATOM 4629 N N . PHE A 1 599 ? -40.805 12.872 28.776 1.00 73.69 599 PHE A N 1
ATOM 4630 C CA . PHE A 1 599 ? -40.415 13.910 29.725 1.00 73.69 599 PHE A CA 1
ATOM 4631 C C . PHE A 1 599 ? -41.320 13.999 30.957 1.00 73.69 599 PHE A C 1
ATOM 4633 O O . PHE A 1 599 ? -41.094 14.869 31.792 1.00 73.69 599 PHE A O 1
ATOM 4640 N N . TRP A 1 600 ? -42.300 13.101 31.132 1.00 76.12 600 TRP A N 1
ATOM 4641 C CA . TRP A 1 600 ? -43.234 13.150 32.269 1.00 76.12 600 TRP A CA 1
ATOM 4642 C C . TRP A 1 600 ? -42.543 13.214 33.632 1.00 76.12 600 TRP A C 1
ATOM 4644 O O . TRP A 1 600 ? -43.008 13.918 34.514 1.00 76.12 600 TRP A O 1
ATOM 4654 N N . ARG A 1 601 ? -41.393 12.556 33.800 1.00 68.88 601 ARG A N 1
ATOM 4655 C CA . ARG A 1 601 ? -40.631 12.597 35.061 1.00 68.88 601 ARG A CA 1
ATOM 4656 C C . ARG A 1 601 ? -40.049 13.974 35.398 1.00 68.88 601 ARG A C 1
ATOM 4658 O O . ARG A 1 601 ? -39.691 14.209 36.545 1.00 68.88 601 ARG A O 1
ATOM 4665 N N . LEU A 1 602 ? -39.930 14.866 34.414 1.00 69.75 602 LEU A N 1
ATOM 4666 C CA . LEU A 1 602 ? -39.458 16.236 34.622 1.00 69.75 602 LEU A CA 1
ATOM 4667 C C . LEU A 1 602 ? -40.567 17.165 35.131 1.00 69.75 602 LEU A C 1
ATOM 4669 O O . LEU A 1 602 ? -40.261 18.265 35.597 1.00 69.75 602 LEU A O 1
ATOM 4673 N N . LEU A 1 603 ? -41.822 16.730 35.043 1.00 75.25 603 LEU A N 1
ATOM 4674 C CA . LEU A 1 603 ? -43.006 17.472 35.450 1.00 75.25 603 LEU A CA 1
ATOM 4675 C C . LEU A 1 603 ? -43.408 17.114 36.884 1.00 75.25 603 LEU A C 1
ATOM 4677 O O . LEU A 1 603 ? -43.097 16.026 37.376 1.00 75.25 603 LEU A O 1
ATOM 4681 N N . ALA A 1 604 ? -44.088 18.027 37.579 1.00 83.62 604 ALA A N 1
ATOM 4682 C CA . ALA A 1 604 ? -44.625 17.709 38.896 1.00 83.62 604 ALA A CA 1
ATOM 4683 C C . ALA A 1 604 ? -45.747 16.664 38.770 1.00 83.62 604 ALA A C 1
ATOM 4685 O O . ALA A 1 604 ? -46.428 16.584 37.750 1.00 83.62 604 ALA A O 1
ATOM 4686 N N . GLN A 1 605 ? -45.997 15.882 39.825 1.00 83.44 605 GLN A N 1
ATOM 4687 C CA . GLN A 1 605 ? -47.061 14.867 39.808 1.00 83.44 605 GLN A CA 1
ATOM 4688 C C . GLN A 1 605 ? -48.435 15.463 39.440 1.00 83.44 605 GLN A C 1
ATOM 4690 O O . GLN A 1 605 ? -49.217 14.815 38.747 1.00 83.44 605 GLN A O 1
ATOM 4695 N N . GLY A 1 606 ? -48.707 16.703 39.867 1.00 87.00 606 GLY A N 1
ATOM 4696 C CA . GLY A 1 606 ? -49.919 17.440 39.495 1.00 87.00 606 GLY A CA 1
ATOM 4697 C C . GLY A 1 606 ? -50.000 17.740 37.995 1.00 87.00 606 GLY A C 1
ATOM 4698 O O . GLY A 1 606 ? -51.033 17.487 37.381 1.00 87.00 606 GLY A O 1
ATOM 4699 N N . ASP A 1 607 ? -48.897 18.171 37.383 1.00 87.38 607 ASP A N 1
ATOM 4700 C CA . ASP A 1 607 ? -48.812 18.435 35.941 1.00 87.38 607 ASP A CA 1
ATOM 4701 C C . ASP A 1 607 ? -49.045 17.153 35.127 1.00 87.38 607 ASP A C 1
ATOM 4703 O O . ASP A 1 607 ? -49.757 17.162 34.127 1.00 87.38 607 ASP A O 1
ATOM 4707 N N . ILE A 1 608 ? -48.496 16.014 35.572 1.00 82.25 608 ILE A N 1
ATOM 4708 C CA . ILE A 1 608 ? -48.698 14.712 34.911 1.00 82.25 608 ILE A CA 1
ATOM 4709 C C . ILE A 1 608 ? -50.180 14.326 34.934 1.00 82.25 608 ILE A C 1
ATOM 4711 O O . ILE A 1 608 ? -50.731 13.923 33.908 1.00 82.25 608 ILE A O 1
ATOM 4715 N N . GLN A 1 609 ? -50.837 14.463 36.090 1.00 89.69 609 GLN A N 1
ATOM 4716 C CA . GLN A 1 609 ? -52.274 14.203 36.218 1.00 89.69 609 GLN A CA 1
ATOM 4717 C C . GLN A 1 609 ? -53.085 15.126 35.304 1.00 89.69 609 GLN A C 1
ATOM 4719 O O . GLN A 1 609 ? -54.024 14.676 34.644 1.00 89.69 609 GLN A O 1
ATOM 4724 N N . GLN A 1 610 ? -52.689 16.395 35.207 1.00 88.62 610 GLN A N 1
ATOM 4725 C CA . GLN A 1 610 ? -53.311 17.352 34.305 1.00 88.62 610 GLN A CA 1
ATOM 4726 C C . GLN A 1 610 ? -53.128 16.934 32.839 1.00 88.62 610 GLN A C 1
ATOM 4728 O O . GLN A 1 610 ? -54.118 16.848 32.121 1.00 88.62 610 GLN A O 1
ATOM 4733 N N . ILE A 1 611 ? -51.924 16.554 32.397 1.00 85.69 611 ILE A N 1
ATOM 4734 C CA . ILE A 1 611 ? -51.686 16.029 31.037 1.00 85.69 611 ILE A CA 1
ATOM 4735 C C . ILE A 1 611 ? -52.555 14.806 30.747 1.00 85.69 611 ILE A C 1
ATOM 4737 O O . ILE A 1 611 ? -53.135 14.706 29.666 1.00 85.69 611 ILE A O 1
ATOM 4741 N N . GLN A 1 612 ? -52.660 13.871 31.693 1.00 88.00 612 GLN A N 1
ATOM 4742 C CA . GLN A 1 612 ? -53.497 12.681 31.537 1.00 88.00 612 GLN A CA 1
ATOM 4743 C C . GLN A 1 612 ? -54.978 13.046 31.372 1.00 88.00 612 GLN A C 1
ATOM 4745 O O . GLN A 1 612 ? -55.676 12.425 30.562 1.00 88.00 612 GLN A O 1
ATOM 4750 N N . ALA A 1 613 ? -55.449 14.078 32.075 1.00 90.31 613 ALA A N 1
ATOM 4751 C CA . ALA A 1 613 ? -56.792 14.616 31.890 1.00 90.31 613 ALA A CA 1
ATOM 4752 C C . ALA A 1 613 ? -56.970 15.227 30.486 1.00 90.31 613 ALA A C 1
ATOM 4754 O O . ALA A 1 613 ? -57.910 14.843 29.783 1.00 90.31 613 ALA A O 1
ATOM 4755 N N . ILE A 1 614 ? -56.031 16.075 30.032 1.00 89.25 614 ILE A N 1
ATOM 4756 C CA . ILE A 1 614 ? -56.044 16.670 28.678 1.00 89.25 614 ILE A CA 1
ATOM 4757 C C . ILE A 1 614 ? -56.058 15.570 27.609 1.00 89.25 614 ILE A C 1
ATOM 4759 O O . ILE A 1 614 ? -56.841 15.623 26.658 1.00 89.25 614 ILE A O 1
ATOM 4763 N N . LEU A 1 615 ? -55.232 14.534 27.773 1.00 87.75 615 LEU A N 1
ATOM 4764 C CA . LEU A 1 615 ? -55.143 13.404 26.849 1.00 87.75 615 LEU A CA 1
ATOM 4765 C C . LEU A 1 615 ? -56.457 12.629 26.778 1.00 87.75 615 LEU A C 1
ATOM 4767 O O . LEU A 1 615 ? -56.961 12.358 25.689 1.00 87.75 615 LEU A O 1
ATOM 4771 N N . THR A 1 616 ? -57.033 12.306 27.936 1.00 90.00 616 THR A N 1
ATOM 4772 C CA . THR A 1 616 ? -58.306 11.582 28.031 1.00 90.00 616 THR A CA 1
ATOM 4773 C C . THR A 1 616 ? -59.427 12.359 27.341 1.00 90.00 616 THR A C 1
ATOM 4775 O O . THR A 1 616 ? -60.211 11.781 26.582 1.00 90.00 616 THR A O 1
ATOM 4778 N N . GLN A 1 617 ? -59.476 13.678 27.542 1.00 88.19 617 GLN A N 1
ATOM 4779 C CA . GLN A 1 617 ? -60.453 14.550 26.896 1.00 88.19 617 GLN A CA 1
ATOM 4780 C C . GLN A 1 617 ? -60.222 14.672 25.384 1.00 88.19 617 GLN A C 1
ATOM 4782 O O . GLN A 1 617 ? -61.185 14.631 24.614 1.00 88.19 617 GLN A O 1
ATOM 4787 N N . SER A 1 618 ? -58.967 14.754 24.942 1.00 87.12 618 SER A N 1
ATOM 4788 C CA . SER A 1 618 ? -58.604 14.830 23.520 1.00 87.12 618 SER A CA 1
ATOM 4789 C C . SER A 1 618 ? -58.973 13.543 22.776 1.00 87.12 618 SER A C 1
ATOM 4791 O O . SER A 1 618 ? -59.583 13.595 21.709 1.00 87.12 618 SER A O 1
ATOM 4793 N N . ILE A 1 619 ? -58.711 12.375 23.378 1.00 87.25 619 ILE A N 1
ATOM 4794 C CA . ILE A 1 619 ? -59.138 11.071 22.845 1.00 87.25 619 ILE A CA 1
ATOM 4795 C C . ILE A 1 619 ? -60.665 11.001 22.758 1.00 87.25 619 ILE A C 1
ATOM 4797 O O . ILE A 1 619 ? -61.194 10.596 21.723 1.00 87.25 619 ILE A O 1
ATOM 4801 N N . LYS A 1 620 ? -61.380 11.419 23.813 1.00 88.31 620 LYS A N 1
ATOM 4802 C CA . LYS A 1 620 ? -62.850 11.421 23.833 1.00 88.31 620 LYS A CA 1
ATOM 4803 C C . LYS A 1 620 ? -63.423 12.301 22.715 1.00 88.31 620 LYS A C 1
ATOM 4805 O O . LYS A 1 620 ? -64.266 11.842 21.948 1.00 88.31 620 LYS A O 1
ATOM 4810 N N . THR A 1 621 ? -62.892 13.512 22.561 1.00 84.88 621 THR A N 1
ATOM 4811 C CA . THR A 1 621 ? -63.312 14.466 21.523 1.00 84.88 621 THR A CA 1
ATOM 4812 C C . THR A 1 621 ? -63.057 13.921 20.115 1.00 84.88 621 THR A C 1
ATOM 4814 O O . THR A 1 621 ? -63.933 14.010 19.254 1.00 84.88 621 THR A O 1
ATOM 4817 N N . ALA A 1 622 ? -61.904 13.285 19.883 1.00 84.19 622 ALA A N 1
ATOM 4818 C CA . ALA A 1 622 ? -61.590 12.644 18.606 1.00 84.19 622 ALA A CA 1
ATOM 4819 C C . ALA A 1 622 ? -62.539 11.471 18.296 1.00 84.19 622 ALA A C 1
ATOM 4821 O O . ALA A 1 622 ? -63.015 11.344 17.166 1.00 84.19 622 ALA A O 1
ATOM 4822 N N . THR A 1 623 ? -62.871 10.639 19.294 1.00 84.25 623 THR A N 1
ATOM 4823 C CA . THR A 1 623 ? -63.836 9.541 19.114 1.00 84.25 623 THR A CA 1
ATOM 4824 C C . THR A 1 623 ? -65.255 10.038 18.847 1.00 84.25 623 THR A C 1
ATOM 4826 O O . THR A 1 623 ? -65.958 9.453 18.023 1.00 84.25 623 THR A O 1
ATOM 4829 N N . ASP A 1 624 ? -65.667 11.134 19.483 1.00 82.69 624 ASP A N 1
ATOM 4830 C CA . ASP A 1 624 ? -67.010 11.693 19.321 1.00 82.69 624 ASP A CA 1
ATOM 4831 C C . ASP A 1 624 ? -67.169 12.379 17.947 1.00 82.69 624 ASP A C 1
ATOM 4833 O O . ASP A 1 624 ? -68.182 12.175 17.274 1.00 82.69 624 ASP A O 1
ATOM 4837 N N . LYS A 1 625 ? -66.134 13.082 17.452 1.00 81.12 625 LYS A N 1
ATOM 4838 C CA . LYS A 1 625 ? -66.087 13.619 16.072 1.00 81.12 625 LYS A CA 1
ATOM 4839 C C . LYS A 1 625 ? -66.072 12.519 14.999 1.00 81.12 625 LYS A C 1
ATOM 4841 O O . LYS A 1 625 ? -66.665 12.678 13.929 1.00 81.12 625 LYS A O 1
ATOM 4846 N N . GLY A 1 626 ? -65.422 11.387 15.274 1.00 75.69 626 GLY A N 1
ATOM 4847 C CA . GLY A 1 626 ? -65.445 10.217 14.388 1.00 75.69 626 GLY A CA 1
ATOM 4848 C C . GLY A 1 626 ? -66.827 9.560 14.292 1.00 75.69 626 GLY A C 1
ATOM 4849 O O . GLY A 1 626 ? -67.196 9.042 13.242 1.00 75.69 626 GLY A O 1
ATOM 4850 N N . ARG A 1 627 ? -67.630 9.626 15.363 1.00 68.56 627 ARG A N 1
ATOM 4851 C CA . ARG A 1 627 ? -69.006 9.100 15.383 1.00 68.56 627 ARG A CA 1
ATOM 4852 C C . ARG A 1 627 ? -70.019 10.033 14.719 1.00 68.56 627 ARG A C 1
ATOM 4854 O O . ARG A 1 627 ? -70.946 9.536 14.088 1.00 68.56 627 ARG A O 1
ATOM 4861 N N . SER A 1 628 ? -69.843 11.353 14.807 1.00 57.81 628 SER A N 1
ATOM 4862 C CA . SER A 1 628 ? -70.750 12.319 14.162 1.00 57.81 628 SER A CA 1
ATOM 4863 C C . SER A 1 628 ? -70.530 12.466 12.649 1.00 57.81 628 SER A C 1
ATOM 4865 O O . SER A 1 628 ? -71.467 12.801 11.930 1.00 57.81 628 SER A O 1
ATOM 4867 N N . SER A 1 629 ? -69.330 12.159 12.142 1.00 53.88 629 SER A N 1
ATOM 4868 C CA . SER A 1 629 ? -69.012 12.180 10.701 1.00 53.88 629 SER A CA 1
ATOM 4869 C C . SER A 1 629 ? -69.366 10.882 9.953 1.00 53.88 629 SER A C 1
ATOM 4871 O O . SER A 1 629 ? -69.452 10.888 8.728 1.00 53.88 629 SER A O 1
ATOM 4873 N N . GLY A 1 630 ? -69.654 9.784 10.663 1.00 47.25 630 GLY A N 1
ATOM 4874 C CA . GLY A 1 630 ? -70.048 8.495 10.074 1.00 47.25 630 GLY A CA 1
ATOM 4875 C C . GLY A 1 630 ? -71.505 8.393 9.596 1.00 47.25 630 GLY A C 1
ATOM 4876 O O . GLY A 1 630 ? -71.899 7.341 9.100 1.00 47.25 630 GLY A O 1
ATOM 4877 N N . ALA A 1 631 ? -72.315 9.449 9.733 1.00 47.66 631 ALA A N 1
ATOM 4878 C CA . ALA A 1 631 ? -73.738 9.421 9.375 1.00 47.66 631 ALA A CA 1
ATOM 4879 C C . ALA A 1 631 ? -74.051 9.779 7.905 1.00 47.66 631 ALA A C 1
ATOM 4881 O O . ALA A 1 631 ? -75.192 9.618 7.489 1.00 47.66 631 ALA A O 1
ATOM 4882 N N . CYS A 1 632 ? -73.078 10.216 7.095 1.00 46.88 632 CYS A N 1
ATOM 4883 C CA . CYS A 1 632 ? -73.300 10.513 5.672 1.00 46.88 632 CYS A CA 1
ATOM 4884 C C . CYS A 1 632 ? -72.006 10.385 4.849 1.00 46.88 632 CYS A C 1
ATOM 4886 O O . CYS A 1 632 ? -71.269 11.355 4.704 1.00 46.88 632 CYS A O 1
ATOM 4888 N N . SER A 1 633 ? -71.723 9.195 4.307 1.00 39.31 633 SER A N 1
ATOM 4889 C CA . SER A 1 633 ? -71.131 8.989 2.964 1.00 39.31 633 SER A CA 1
ATOM 4890 C C . SER A 1 633 ? -70.728 7.523 2.749 1.00 39.31 633 SER A C 1
ATOM 4892 O O . SER A 1 633 ? -69.705 7.042 3.226 1.00 39.31 633 SER A O 1
ATOM 4894 N N . ASN A 1 634 ? -71.535 6.810 1.960 1.00 45.38 634 ASN A N 1
ATOM 4895 C CA . ASN A 1 634 ? -71.091 5.636 1.216 1.00 45.38 634 ASN A CA 1
ATOM 4896 C C . ASN A 1 634 ? -70.359 6.124 -0.043 1.00 45.38 634 ASN A C 1
ATOM 4898 O O . ASN A 1 634 ? -71.026 6.499 -1.001 1.00 45.38 634 ASN A O 1
ATOM 4902 N N . SER A 1 635 ? -69.024 6.098 -0.068 1.00 40.84 635 SER A N 1
ATOM 4903 C CA . SER A 1 635 ? -68.247 5.912 -1.308 1.00 40.84 635 SER A CA 1
ATOM 4904 C C . SER A 1 635 ? -66.747 5.756 -1.031 1.00 40.84 635 SER A C 1
ATOM 4906 O O . SER A 1 635 ? -66.128 6.629 -0.432 1.00 40.84 635 SER A O 1
ATOM 4908 N N . SER A 1 636 ? -66.181 4.672 -1.570 1.00 36.44 636 SER A N 1
ATOM 4909 C CA . SER A 1 636 ? -64.758 4.470 -1.893 1.00 36.44 636 SER A CA 1
ATOM 4910 C C . SER A 1 636 ? -63.774 4.304 -0.725 1.00 36.44 636 SER A C 1
ATOM 4912 O O . SER A 1 636 ? -63.016 5.199 -0.364 1.00 36.44 636 SER A O 1
ATOM 4914 N N . SER A 1 637 ? -63.718 3.076 -0.197 1.00 32.00 637 SER A N 1
ATOM 4915 C CA . SER A 1 637 ? -62.607 2.586 0.626 1.00 32.00 637 SER A CA 1
ATOM 4916 C C . SER A 1 637 ? -61.337 2.379 -0.209 1.00 32.00 637 SER A C 1
ATOM 4918 O O . SER A 1 637 ? -61.225 1.392 -0.930 1.00 32.00 637 SER A O 1
ATOM 4920 N N . SER A 1 638 ? -60.344 3.249 -0.028 1.00 31.28 638 SER A N 1
ATOM 4921 C CA . SER A 1 638 ? -58.934 2.921 -0.272 1.00 31.28 638 SER A CA 1
ATOM 4922 C C . SER A 1 638 ? -58.298 2.563 1.070 1.00 31.28 638 SER A C 1
ATOM 4924 O O . SER A 1 638 ? -57.907 3.436 1.843 1.00 31.28 638 SER A O 1
ATOM 4926 N N . GLN A 1 639 ? -58.253 1.267 1.384 1.00 29.39 639 GLN A N 1
ATOM 4927 C CA . GLN A 1 639 ? -57.560 0.745 2.561 1.00 29.39 639 GLN A CA 1
ATOM 4928 C C . GLN A 1 639 ? -56.043 0.774 2.336 1.00 29.39 639 GLN A C 1
ATOM 4930 O O . GLN A 1 639 ? -55.510 0.032 1.513 1.00 29.39 639 GLN A O 1
ATOM 4935 N N . LEU A 1 640 ? -55.336 1.587 3.121 1.00 25.17 640 LEU A N 1
ATOM 4936 C CA . LEU A 1 640 ? -53.905 1.426 3.369 1.00 25.17 640 LEU A CA 1
ATOM 4937 C C . LEU A 1 640 ? -53.714 0.216 4.294 1.00 25.17 640 LEU A C 1
ATOM 4939 O O . LEU A 1 640 ? -53.855 0.300 5.513 1.00 25.17 640 LEU A O 1
ATOM 4943 N N . VAL A 1 641 ? -53.443 -0.934 3.679 1.00 27.00 641 VAL A N 1
ATOM 4944 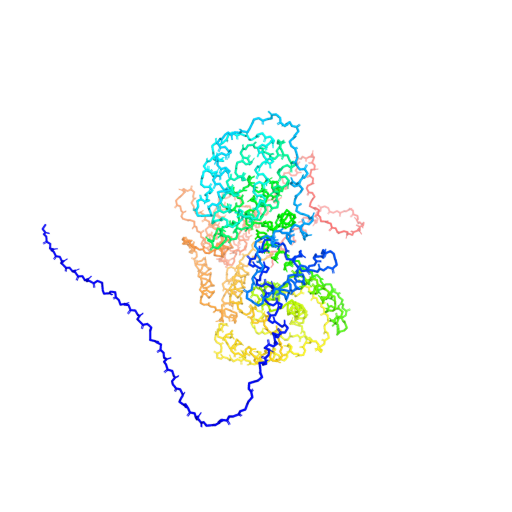C CA . VAL A 1 641 ? -53.042 -2.173 4.348 1.00 27.00 641 VAL A CA 1
ATOM 4945 C C . VAL A 1 641 ? -51.576 -2.045 4.761 1.00 27.00 641 VAL A C 1
ATOM 4947 O O . VAL A 1 641 ? -50.676 -2.082 3.923 1.00 27.00 641 VAL A O 1
ATOM 4950 N N . LEU A 1 642 ? -51.327 -1.933 6.065 1.00 27.94 642 LEU A N 1
ATOM 4951 C CA . LEU A 1 642 ? -50.031 -2.281 6.644 1.00 27.94 642 LEU A CA 1
ATOM 4952 C C . LEU A 1 642 ? -49.894 -3.807 6.587 1.00 27.94 642 LEU A C 1
ATOM 4954 O O . LEU A 1 642 ? -50.580 -4.532 7.308 1.00 27.94 642 LEU A O 1
ATOM 4958 N N . LYS A 1 643 ? -49.035 -4.290 5.683 1.00 28.95 643 LYS A N 1
ATOM 4959 C CA . LYS A 1 643 ? -48.617 -5.693 5.613 1.00 28.95 643 LYS A CA 1
ATOM 4960 C C . LYS A 1 643 ? -47.904 -6.074 6.912 1.00 28.95 643 LYS A C 1
ATOM 4962 O O . LYS A 1 643 ? -46.833 -5.549 7.194 1.00 28.95 643 LYS A O 1
ATOM 4967 N N . ASN A 1 644 ? -48.475 -7.025 7.644 1.00 29.98 644 ASN A N 1
ATOM 4968 C CA . ASN A 1 644 ? -47.721 -7.931 8.502 1.00 29.98 644 ASN A CA 1
ATOM 4969 C C . ASN A 1 644 ? -47.888 -9.333 7.914 1.00 29.98 644 ASN A C 1
ATOM 4971 O O . ASN A 1 644 ? -48.983 -9.896 7.929 1.00 29.98 644 ASN A O 1
ATOM 4975 N N . ASP A 1 645 ? -46.802 -9.858 7.357 1.00 32.16 645 ASP A N 1
ATOM 4976 C CA . ASP A 1 645 ? -46.689 -11.255 6.960 1.00 32.16 645 ASP A CA 1
ATOM 4977 C C . ASP A 1 645 ? -46.674 -12.154 8.206 1.00 32.16 645 ASP A C 1
ATOM 4979 O O . ASP A 1 645 ? -45.981 -11.862 9.181 1.00 32.16 645 ASP A O 1
ATOM 4983 N N . GLY A 1 646 ? -47.415 -13.268 8.160 1.00 30.98 646 GLY A N 1
ATOM 4984 C CA . GLY A 1 646 ? -47.268 -14.369 9.119 1.00 30.98 646 GLY A CA 1
ATOM 4985 C C . GLY A 1 646 ? -48.562 -15.077 9.531 1.00 30.98 646 GLY A C 1
ATOM 4986 O O . GLY A 1 646 ? -49.128 -14.772 10.570 1.00 30.98 646 GLY A O 1
ATOM 4987 N N . LEU A 1 647 ? -48.989 -16.033 8.695 1.00 28.89 647 LEU A N 1
ATOM 4988 C CA . LEU A 1 647 ? -49.890 -17.179 8.928 1.00 28.89 647 LEU A CA 1
ATOM 4989 C C . LEU A 1 647 ? -50.509 -17.382 10.333 1.00 28.89 647 LEU A C 1
ATOM 4991 O O . LEU A 1 647 ? -49.785 -17.607 11.291 1.00 28.89 647 LEU A O 1
ATOM 4995 N N . VAL A 1 648 ? -51.841 -17.554 10.395 1.00 28.73 648 VAL A N 1
ATOM 4996 C CA . VAL A 1 648 ? -52.539 -18.845 10.644 1.00 28.73 648 VAL A CA 1
ATOM 4997 C C . VAL A 1 648 ? -54.048 -18.675 10.368 1.00 28.73 648 VAL A C 1
ATOM 4999 O O . VAL A 1 648 ? -54.696 -17.751 10.851 1.00 28.73 648 VAL A O 1
ATOM 5002 N N . LYS A 1 649 ? -54.621 -19.602 9.586 1.00 36.16 649 LYS A N 1
ATOM 5003 C CA . LYS A 1 649 ? -56.064 -19.738 9.311 1.00 36.16 649 LYS A CA 1
ATOM 5004 C C . LYS A 1 649 ? -56.834 -20.163 10.569 1.00 36.16 649 LYS A C 1
ATOM 5006 O O . LYS A 1 649 ? -56.559 -21.230 11.114 1.00 36.16 649 LYS A O 1
ATOM 5011 N N . LYS A 1 650 ? -57.915 -19.451 10.910 1.00 29.05 650 LYS A N 1
ATOM 5012 C CA . LYS A 1 650 ? -59.065 -20.044 11.616 1.00 29.05 650 LYS A CA 1
ATOM 5013 C C . LYS A 1 650 ? -60.383 -19.392 11.179 1.00 29.05 650 LYS A C 1
ATOM 5015 O O . LYS A 1 650 ? -60.528 -18.177 11.222 1.00 29.05 650 LYS A O 1
ATOM 5020 N N . LYS A 1 651 ? -61.320 -20.232 10.726 1.00 39.19 651 LYS A N 1
ATOM 5021 C CA . LYS A 1 651 ? -62.733 -19.909 10.466 1.00 39.19 651 LYS A CA 1
ATOM 5022 C C . LYS A 1 651 ? -63.433 -19.605 11.796 1.00 39.19 651 LYS A C 1
ATOM 5024 O O . LYS A 1 651 ? -63.279 -20.380 12.737 1.00 39.19 651 LYS A O 1
ATOM 5029 N N . GLY A 1 652 ? -64.238 -18.547 11.838 1.00 31.39 652 GLY A N 1
ATOM 5030 C CA . GLY A 1 652 ? -65.123 -18.231 12.960 1.00 31.39 652 GLY A CA 1
ATOM 5031 C C . GLY A 1 652 ? -66.117 -17.133 12.590 1.00 31.39 652 GLY A C 1
ATOM 5032 O O . GLY A 1 652 ? -65.742 -16.147 11.970 1.00 31.39 652 GLY A O 1
ATOM 5033 N N . SER A 1 653 ? -67.380 -17.377 12.916 1.00 30.78 653 SER A N 1
ATOM 5034 C CA . SER A 1 653 ? -68.606 -16.675 12.535 1.00 30.78 653 SER A CA 1
ATOM 5035 C C . SER A 1 653 ? -68.656 -15.171 12.808 1.00 30.78 653 SER A C 1
ATOM 5037 O O . SER A 1 653 ? -68.177 -14.680 13.827 1.00 30.78 653 SER A O 1
ATOM 5039 N N . ALA A 1 654 ? -69.370 -14.475 11.925 1.00 40.12 654 ALA A N 1
ATOM 5040 C CA . ALA A 1 654 ? -69.838 -13.113 12.107 1.00 40.12 654 ALA A CA 1
ATOM 5041 C C . ALA A 1 654 ? -70.976 -13.047 13.139 1.00 40.12 654 ALA A C 1
ATOM 5043 O O . ALA A 1 654 ? -72.041 -13.596 12.887 1.00 40.12 654 ALA A O 1
ATOM 5044 N N . THR A 1 655 ? -70.750 -12.329 14.242 1.00 38.06 655 THR A N 1
ATOM 5045 C CA . THR A 1 655 ? -71.760 -11.622 15.056 1.00 38.06 655 THR A CA 1
ATOM 5046 C C . THR A 1 655 ? -71.034 -10.684 16.031 1.00 38.06 655 THR A C 1
ATOM 5048 O O . THR A 1 655 ? -70.161 -11.148 16.757 1.00 38.06 655 THR A O 1
ATOM 5051 N N . GLY A 1 656 ? -71.409 -9.396 16.083 1.00 36.19 656 GLY A N 1
ATOM 5052 C CA . GLY A 1 656 ? -71.105 -8.510 17.224 1.00 36.19 656 GLY A CA 1
ATOM 5053 C C . GLY A 1 656 ? -70.251 -7.267 16.931 1.00 36.19 656 GLY A C 1
ATOM 5054 O O . GLY A 1 656 ? -69.108 -7.177 17.362 1.00 36.19 656 GLY A O 1
ATOM 5055 N N . GLY A 1 657 ? -70.816 -6.268 16.246 1.00 39.94 657 GLY A N 1
ATOM 5056 C CA . GLY A 1 657 ? -70.169 -4.985 15.918 1.00 39.94 657 GLY A CA 1
ATOM 5057 C C . GLY A 1 657 ? -70.146 -3.922 17.030 1.00 39.94 657 GLY A C 1
ATOM 5058 O O . GLY A 1 657 ? -70.091 -2.742 16.709 1.00 39.94 657 GLY A O 1
ATOM 5059 N N . ALA A 1 658 ? -70.194 -4.296 18.314 1.00 42.97 658 ALA A N 1
ATOM 5060 C CA . ALA A 1 658 ? -70.192 -3.332 19.428 1.00 42.97 658 ALA A CA 1
ATOM 5061 C C . ALA A 1 658 ? -69.041 -3.518 20.444 1.00 42.97 658 ALA A C 1
ATOM 5063 O O . ALA A 1 658 ? -68.679 -2.559 21.123 1.00 42.97 658 ALA A O 1
ATOM 5064 N N . ASP A 1 659 ? -68.393 -4.691 20.499 1.00 42.75 659 ASP A N 1
ATOM 5065 C CA . ASP A 1 659 ? -67.364 -4.992 21.516 1.00 42.75 659 ASP A CA 1
ATOM 5066 C C . ASP A 1 659 ? -65.917 -4.663 21.099 1.00 42.75 659 ASP A C 1
ATOM 5068 O O . ASP A 1 659 ? -65.043 -4.487 21.952 1.00 42.75 659 ASP A O 1
ATOM 5072 N N . ALA A 1 660 ? -65.636 -4.508 19.800 1.00 44.94 660 ALA A N 1
ATOM 5073 C CA . ALA A 1 660 ? -64.278 -4.235 19.310 1.00 44.94 660 ALA A CA 1
ATOM 5074 C C . ALA A 1 660 ? -63.759 -2.831 19.695 1.00 44.94 660 ALA A C 1
ATOM 5076 O O . ALA A 1 660 ? -62.560 -2.649 19.926 1.00 44.94 660 ALA A O 1
ATOM 5077 N N . ASP A 1 661 ? -64.658 -1.851 19.816 1.00 44.34 661 ASP A N 1
ATOM 5078 C CA . ASP A 1 661 ? -64.329 -0.484 20.238 1.00 44.34 661 ASP A CA 1
ATOM 5079 C C . ASP A 1 661 ? -64.046 -0.404 21.746 1.00 44.34 661 ASP A C 1
ATOM 5081 O O . ASP A 1 661 ? -63.139 0.312 22.173 1.00 44.34 661 ASP A O 1
ATOM 5085 N N . SER A 1 662 ? -64.760 -1.195 22.555 1.00 43.16 662 SER A N 1
ATOM 5086 C CA . SER A 1 662 ? -64.521 -1.320 24.000 1.00 43.16 662 SER A CA 1
ATOM 5087 C C . SER A 1 662 ? -63.179 -2.009 24.285 1.00 43.16 662 SER A C 1
ATOM 5089 O O . SER A 1 662 ? -62.379 -1.516 25.084 1.00 43.16 662 SER A O 1
ATOM 5091 N N . ALA A 1 663 ? -62.861 -3.078 23.545 1.00 42.88 663 ALA A N 1
ATOM 5092 C CA . ALA A 1 663 ? -61.590 -3.793 23.658 1.00 42.88 663 ALA A CA 1
ATOM 5093 C C . ALA A 1 663 ? -60.379 -2.946 23.219 1.00 42.88 663 ALA A C 1
ATOM 5095 O O . ALA A 1 663 ? -59.345 -2.978 23.884 1.00 42.88 663 ALA A O 1
ATOM 5096 N N . LYS A 1 664 ? -60.499 -2.120 22.166 1.00 45.50 664 LYS A N 1
ATOM 5097 C CA . LYS A 1 664 ? -59.451 -1.152 21.775 1.00 45.50 664 LYS A CA 1
ATOM 5098 C C . LYS A 1 664 ? -59.243 -0.056 22.821 1.00 45.50 664 LYS A C 1
ATOM 5100 O O . LYS A 1 664 ? -58.100 0.300 23.105 1.00 45.50 664 LYS A O 1
ATOM 5105 N N . LYS A 1 665 ? -60.323 0.445 23.428 1.00 46.75 665 LYS A N 1
ATOM 5106 C CA . LYS A 1 665 ? -60.263 1.448 24.503 1.00 46.75 665 LYS A CA 1
ATOM 5107 C C . LYS A 1 665 ? -59.601 0.878 25.765 1.00 46.75 665 LYS A C 1
ATOM 5109 O O . LYS A 1 665 ? -58.759 1.543 26.363 1.00 46.75 665 LYS A O 1
ATOM 5114 N N . ALA A 1 666 ? -59.903 -0.377 26.105 1.00 40.94 666 ALA A N 1
ATOM 5115 C CA . ALA A 1 666 ? -59.280 -1.103 27.211 1.00 40.94 666 ALA A CA 1
ATOM 5116 C C . ALA A 1 666 ? -57.810 -1.482 26.937 1.00 40.94 666 ALA A C 1
ATOM 5118 O O . ALA A 1 666 ? -56.992 -1.428 27.854 1.00 40.94 666 ALA A O 1
ATOM 5119 N N . SER A 1 667 ? -57.445 -1.816 25.692 1.00 41.53 667 SER A N 1
ATOM 5120 C CA . SER A 1 667 ? -56.052 -2.096 25.304 1.00 41.53 667 SER A CA 1
ATOM 5121 C C . SER A 1 667 ? -55.172 -0.849 25.283 1.00 41.53 667 SER A C 1
ATOM 5123 O O . SER A 1 667 ? -54.002 -0.951 25.636 1.00 41.53 667 SER A O 1
ATOM 5125 N N . LEU A 1 668 ? -55.713 0.318 24.913 1.00 42.22 668 LEU A N 1
ATOM 5126 C CA . LEU A 1 668 ? -54.992 1.587 25.025 1.00 42.22 668 LEU A CA 1
ATOM 5127 C C . LEU A 1 668 ? -54.775 1.953 26.495 1.00 42.22 668 LEU A C 1
ATOM 5129 O O . LEU A 1 668 ? -53.639 2.192 26.878 1.00 42.22 668 LEU A O 1
ATOM 5133 N N . LEU A 1 669 ? -55.811 1.890 27.343 1.00 40.00 669 LEU A N 1
ATOM 5134 C CA . LEU A 1 669 ? -55.672 2.164 28.781 1.00 40.00 669 LEU A CA 1
ATOM 5135 C C . LEU A 1 669 ? -54.715 1.197 29.506 1.00 40.00 669 LEU A C 1
ATOM 5137 O O . LEU A 1 669 ? -53.969 1.635 30.375 1.00 40.00 669 LEU A O 1
ATOM 5141 N N . LYS A 1 670 ? -54.674 -0.088 29.123 1.00 39.03 670 LYS A N 1
ATOM 5142 C CA . LYS A 1 670 ? -53.706 -1.070 29.659 1.00 39.03 670 LYS A CA 1
ATOM 5143 C C . LYS A 1 670 ? -52.260 -0.853 29.199 1.00 39.03 670 LYS A C 1
ATOM 5145 O O . LYS A 1 670 ? -51.367 -1.473 29.756 1.00 39.03 670 LYS A O 1
ATOM 5150 N N . LEU A 1 671 ? -52.031 -0.011 28.193 1.00 37.53 671 LEU A N 1
ATOM 5151 C CA . LEU A 1 671 ? -50.698 0.417 27.753 1.00 37.53 671 LEU A CA 1
ATOM 5152 C C . LEU A 1 671 ? -50.236 1.708 28.466 1.00 37.53 671 LEU A C 1
ATOM 5154 O O . LEU A 1 671 ? -49.121 2.174 28.224 1.00 37.53 671 LEU A O 1
ATOM 5158 N N . PHE A 1 672 ? -51.113 2.306 29.287 1.00 40.31 672 PHE A N 1
ATOM 5159 C CA . PHE A 1 672 ? -50.905 3.563 30.019 1.00 40.31 672 PHE A CA 1
ATOM 5160 C C . PHE A 1 672 ? -50.809 3.397 31.548 1.00 40.31 672 PHE A C 1
ATOM 5162 O O . PHE A 1 672 ? -50.340 4.326 32.205 1.00 40.31 672 PHE A O 1
ATOM 5169 N N . GLN A 1 673 ? -51.231 2.253 32.098 1.00 34.28 673 GLN A N 1
ATOM 5170 C CA . GLN A 1 673 ? -50.813 1.773 33.425 1.00 34.28 673 GLN A CA 1
ATOM 5171 C C . GLN A 1 673 ? -49.481 1.042 33.292 1.00 34.28 673 GLN A C 1
ATOM 5173 O O . GLN A 1 673 ? -48.636 1.218 34.197 1.00 34.28 673 GLN A O 1
#

Sequence (673 aa):
MAKKGNGENAAQKKAVKKVPLKATAVANKESLDNDSAKKIRRLRRHDSDEKADRAIEKNVKYLPKAIVEHKESNGILLRQRVKQDMKALVDGKRLGPTYWSNLIAEYMDDAPEVSGLAPVNKSEAVLNDLLNALARLHDDNTAARSNAMLVRFLRTAPAFNQTEWIGMVKVMSDPKLERLRNHDELMLEWMKFASRTEAKNLFPAEIRACSLLFDRALAHHWTSLKKSNVKLSTFLELHVDQLALIMDRTDVLAVIASKDSMSLVRKQLARLYDNGECGRAMMAEHMKQFSALDFSEAIVGIVKKAFMKTPFAMKNLAECKSECDTVVQDFASINKGRSKRCIVIDFFGHAVRDLKVESPEEEVDLRIAAALKDCCIGLVWGLELLSYERWLRAGPNAVKCEVERCLMEGAAAARRLVAELIDDARISSFSEMAQIIVAKANSIACLDPTFRLELAFLSQAESLVGAAIRTATLACLPDLSAKGAIAMDLAAIKLAELAKSEMVKRSNSASKGGLESVQMVVANMQRGISPELQAGHSDHFVKVLDHCSMFFSHQTSKDGEAAPLFGKPAVIAYFQTLTDKHSAGAEVSVKEIEMLRPFWRLLAQGDIQQIQAILTQSIKTATDKGRSSGACSNSSSSQLVLKNDGLVKKKGSATGGADADSAKKASLLKLFQ

Radius of gyration: 42.45 Å; chains: 1; bounding box: 143×94×96 Å

Secondary structure (DSSP, 8-state):
----------------PPPP------------------------HHHHHHHHHHHHHHH-TTS-HHHHHH-EETTEEHHHHHHHHHHHS-TT----HHHHHHHHHHH-TTS-STTT---S-TTPPPPHHHHHHHHHHT-SSTTT--SHHHHHHHHH-----HHHHHHHHHHHT-TTTTTSTTHHHHHHHHHHHHHHTTHHHH-HHHHHHHHHHHHHHHHHHHHHHHHTT--HHHHHHHTHHHHTTTS-HHHHHHHHHHTT-GGGGHHHHHHHHHT-HHHHHHHHHHHHHHHHHHHHHHHHHHHHHHHTSSSB-HHHHHHHHHHHHHHHHHHHHHSTT---EEEEEEETTEEEEEEEESSHHHHHHHHHHHHHHHHHBT-TTSBPPPTTHHHH--SS-S----B-GGGGHHHHHHHHHHHHHH--TT--SHHHHHHHHHHTHHHHHTT-GGGHHHHHHHHHHHHHHHHHHHHHHHHHS--TTSSSPPPHHHHHHHHHHHHTSHHHHHS-HHHHHHHHHHHHHHHHHHTTPPPP--TT--HHHHHHHHHHHTS-EE---SSS-PPPEEHHHHHHHHHHHHHHHHHTTPPPPHHHHHTTGGGGGGS-HHHHHHHHHHHHHHHHHHHHHHHHHTTS------------------------TTHHHHHHHHHHHTTT-

Foldseek 3Di:
DDDDDDDDDDDDDDDDDDDDDDDDDDDDDDDDDDDDDPPPPPDDPVNLLVVLVVLCCVQVVPDDVCLQPPQDQPNAHLSRVSSVVVVVDDPPDDQDNVNSVVSCVRSPPVQQVLVVQDAPDPPDDDDPLLVVLLCQCPPPPPVSHDNPSVLVCLVPPAADDSVSLSVVLVSLSPPVNVPDPCNLVSLLSNLVSCLVNVVCVVPVSSLSSCLQVLLVSLLVVLVVVVVVVDDLLNSLVVCLSSCVSQAPSVLSVVCNVCPPPVVVSVVSLVRQCVSGSNSVSSSVVVVLVVLVVVLLVQLLVLLVVLLVDAAREPVSVVVSLVSNVVSQVVSCVVDPPQAWDWDWEQALNDTLGRQIGRHSSSSSVLNNVRSQQLQFEPDPLGADHAPLSVLQRPDRRPGNHNYDVVVCQLVNVLVVVLNVQQPDPPQFALVSSLVSCVVCVVVSCVSPVSCVSVNSCSVCSLVSLLVSLLVQLLVLFADPVDPAGQALVSSLVSLVVSCVDPSNRRHDPVSVVVSVLLNVCSVCLQVFHHDDDDPPDDPSVVSSVVSQVLFQWAAQDPPPPGDITGHLVNLVSLLVVLVVCVVVVHADALVSLVSSVSVLVSDDPVSNVVSVVSNVVNVVVVVVVVVVVVPDDPDDDPDPDDDDDDDDDDDDDDDDPPCVVVVVVVVVVVVVD

pLDDT: mean 81.67, std 19.54, range [25.17, 98.38]